Protein AF-A0A5J4RZ27-F1 (afdb_monomer_lite)

Radius of gyration: 31.36 Å; chains: 1; bounding box: 68×94×83 Å

Foldseek 3Di:
DDDDDDDDDPPPPPPPPVDDDDVVVCCVQPNDAPDDQPQDQVVDPDDADALVSLVVLLCVLCVPPPQKDWDFLFAFPVGHTFIKIKGADPADDDAAEEEEEEPLFLLFQPQLSVLSVVSNCCRPPPVNVVVNNRYIYMYGSHLQNQNNVVSGGAHPVRDRLVVCCVVVPTRSSVSVVVVCVVSVHPHYYYDGDDDQFDPLCVLVDPDTDGDSFPEEDDDDPPPPPDVVVVCCCVVPVVVVVVVVCVVSVGGYDYDWDHDSVRDTDDDPQADQDDPPVLVPLVDQEDARAQHAHCDDDCLSVQNHQYDHYEAYQHQDDACLNHLNHAYDAYAHDPPHPLSSQHQAYACPSNLNHAYYAHAHHPNFLYEYDPSNCVNYPYRHRYDYDPCPVDDLKDWDPFPLLQLLCVVVVQWQKDWDWDQDPNDTDIIIIGNLVRLCPGEEEDAQALPPVQLVVCVVVVRPCSNAAGADDPVVLSNLHYQEYHRAQHAYQDDDCLSNQNHQYYHAAAYQHQDDDCLNNLNHAYDAYAHDPPHDLSSFHLAYACPSNLNYAYYAHPNRPNFLHEYEQNSVVNYPYDHRHDYDD

Sequence (581 aa):
MKKLRLIGIILCFPLLIAAQQPGKMTQKFFPDPDVTIQTPSFQKKKGYADYNEIISYIERTIEGKNIATLEYIGETQKGKKIPAVTIKKPIGNDKVKVMFTGRVHGDEPAGTEALLMLIDKLLNDEELSFLTEKIDIAILPIINIDGGEKLKRQSDNGIDLNRDMSKLQAPETVALRLFFNRFDPDVFIDFHEYLPFRADYVKLGSFGVTGFADVMMLYCENPNYPKSLHDIVQNIYLPAIQQILTDNQMTHCKYFSSDKDAGVRTAEDKIKDLDGIQYFTGINRLTLTSNELTSLNTSSLSKLDTLTLNNNWIGNLDLTHNAELAYLSYTASSRTPVENQLSSVDLSQNKKLRYVDLSSHSHAPFTIPAEIYNNLTTAKGVQEGTITPKNNNYVINDKVFGEYLVYLGAKGTIEEEIIEGGTTNYHYVVDTVLSKAQTGELNLGKQANRITLLTNAGVRTAEDKIKDLDGIQYFTGINRLTLTSNELTSLNTSSLSKLDTLTLNNNWIGNLDLTHNAELVYLSYTASTRTPVENQLPSIDLSQNNKLRYVDLSSHSHAPFTIPADIYNSLTTAKGVQKEN

pLDDT: mean 86.93, std 15.24, range [31.55, 98.81]

Secondary structure (DSSP, 8-state):
-------------------PPPHHHHHHHSPPPSS---SGGGGSSSS---HHHHHHHHHHHHTT-TTEEEEEEEE-TT--EEEEEEE--SS-S-PEEEEEEE-SSTT--HHHHHHHHHHHHHHH-GGGHHHHHHEEEEEES-S-HHHHTTT-SS-TTS--GGG-TTT--SHHHHHHHHHHHHH--SEEEEE----SB-GGGTTS-SS--B---SEEE-----TTS-HHHHHHIIIIIHHHHHHHHHHTT--EEE--EE-TTS-EE-SS------TTGGG-TT-SEEE--S---S----TT-TT--EEE--S---SB---TT-TT--EEE----TTS-GGGS--B---TT-TT--EEE-TTSTTPSEEE-HHHHTT-SEEETEEE--------EEEES-HHHHHHHHHTT-TTEEEEEEEETTEEEEEEEEETTGGGG--EEEE----HHHHHHHHHTT-TTSSSPP---TTGGG-TTEEEEE-TT---S----TT-TT--EEE--S---S----TT-TT--EEE-PPPTTS-GGGS-S----TT-TT--EEE-TT-TTPSEEE-HHHHHH-SEEESEEE--

InterPro domains:
  IPR000834 Peptidase M14, carboxypeptidase A [PF00246] (63-164)
  IPR000834 Peptidase M14, carboxypeptidase A [PS52035] (47-351)
  IPR000834 Peptidase M14, carboxypeptidase A [SM00631] (48-269)
  IPR032675 Leucine-rich repeat domain superfamily [G3DSA:3.80.10.10] (226-380)
  IPR032675 Leucine-rich repeat domain superfamily [G3DSA:3.80.10.10] (395-573)

Organism: NCBI:txid433724

Structure (mmCIF, N/CA/C/O backbone):
data_AF-A0A5J4RZ27-F1
#
_entry.id   AF-A0A5J4RZ27-F1
#
loop_
_atom_site.group_PDB
_atom_site.id
_atom_site.type_symbol
_atom_site.label_atom_id
_atom_site.label_alt_id
_atom_site.label_comp_id
_atom_site.label_asym_id
_atom_site.label_entity_id
_atom_site.label_seq_id
_atom_site.pdbx_PDB_ins_code
_atom_site.Cartn_x
_atom_site.Cartn_y
_atom_site.Cartn_z
_atom_site.occupancy
_atom_site.B_iso_or_equiv
_atom_site.auth_seq_id
_atom_site.auth_comp_id
_atom_site.auth_asym_id
_atom_site.auth_atom_id
_atom_site.pdbx_PDB_model_num
ATOM 1 N N . MET A 1 1 ? 27.229 -64.902 36.544 1.00 40.06 1 MET A N 1
ATOM 2 C CA . MET A 1 1 ? 26.212 -63.884 36.894 1.00 40.06 1 MET A CA 1
ATOM 3 C C . MET A 1 1 ? 26.513 -62.601 36.128 1.00 40.06 1 MET A C 1
ATOM 5 O O . MET A 1 1 ? 27.482 -61.922 36.438 1.00 40.06 1 MET A O 1
ATOM 9 N N . LYS A 1 2 ? 25.766 -62.340 35.048 1.00 32.84 2 LYS A N 1
ATOM 10 C CA . LYS A 1 2 ? 25.963 -61.188 34.154 1.00 32.84 2 LYS A CA 1
ATOM 11 C C . LYS A 1 2 ? 25.364 -59.933 34.806 1.00 32.84 2 LYS A C 1
ATOM 13 O O . LYS A 1 2 ? 24.187 -59.935 35.145 1.00 32.84 2 LYS A O 1
ATOM 18 N N . LYS A 1 3 ? 26.172 -58.882 34.986 1.00 32.72 3 LYS A N 1
ATOM 19 C CA . LYS A 1 3 ? 25.713 -57.554 35.421 1.00 32.72 3 LYS A CA 1
ATOM 20 C C . LYS A 1 3 ? 24.952 -56.892 34.266 1.00 32.72 3 LYS A C 1
ATOM 22 O O . LYS A 1 3 ? 25.553 -56.588 33.237 1.00 32.72 3 LYS A O 1
ATOM 27 N N . LEU A 1 4 ? 23.643 -56.704 34.435 1.00 34.50 4 LEU A N 1
ATOM 28 C CA . LEU A 1 4 ? 22.793 -55.920 33.538 1.00 34.50 4 LEU A CA 1
ATOM 29 C C . LEU A 1 4 ? 23.175 -54.437 33.665 1.00 34.50 4 LEU A C 1
ATOM 31 O O . LEU A 1 4 ? 23.139 -53.879 34.761 1.00 34.50 4 LEU A O 1
ATOM 35 N N . ARG A 1 5 ? 23.551 -53.804 32.551 1.00 33.94 5 ARG A N 1
ATOM 36 C CA . ARG A 1 5 ? 23.674 -52.346 32.453 1.00 33.94 5 ARG A CA 1
ATOM 37 C C . ARG A 1 5 ? 22.273 -51.771 32.251 1.00 33.94 5 ARG A C 1
ATOM 39 O O . ARG A 1 5 ? 21.646 -52.038 31.231 1.00 33.94 5 ARG A O 1
ATOM 46 N N . LEU A 1 6 ? 21.797 -51.010 33.232 1.00 32.81 6 LEU A N 1
ATOM 47 C CA . LEU A 1 6 ? 20.578 -50.215 33.141 1.00 32.81 6 LEU A CA 1
ATOM 48 C C . LEU A 1 6 ? 20.889 -48.992 32.261 1.00 32.81 6 LEU A C 1
ATOM 50 O O . LEU A 1 6 ? 21.603 -48.085 32.685 1.00 32.81 6 LEU A O 1
ATOM 54 N N . ILE A 1 7 ? 20.430 -49.006 31.011 1.00 38.00 7 ILE A N 1
ATOM 55 C CA . ILE A 1 7 ? 20.463 -47.833 30.132 1.00 38.00 7 ILE A CA 1
ATOM 56 C C . ILE A 1 7 ? 19.260 -46.975 30.523 1.00 38.00 7 ILE A C 1
ATOM 58 O O . ILE A 1 7 ? 18.116 -47.377 30.323 1.00 38.00 7 ILE A O 1
ATOM 62 N N . GLY A 1 8 ? 19.525 -45.819 31.132 1.00 31.92 8 GLY A N 1
ATOM 63 C CA . GLY A 1 8 ? 18.511 -44.808 31.403 1.00 31.92 8 GLY A CA 1
ATOM 64 C C . GLY A 1 8 ? 17.983 -44.246 30.088 1.00 31.92 8 GLY A C 1
ATOM 65 O O . GLY A 1 8 ? 18.689 -43.522 29.390 1.00 31.92 8 GLY A O 1
ATOM 66 N N . ILE A 1 9 ? 16.747 -44.598 29.746 1.00 35.22 9 ILE A N 1
ATOM 67 C CA . ILE A 1 9 ? 15.991 -43.947 28.680 1.00 35.22 9 ILE A CA 1
ATOM 68 C C . ILE A 1 9 ? 15.545 -42.595 29.238 1.00 35.22 9 ILE A C 1
ATOM 70 O O . ILE A 1 9 ? 14.597 -42.511 30.017 1.00 35.22 9 ILE A O 1
ATOM 74 N N . ILE A 1 10 ? 16.262 -41.535 28.868 1.00 35.72 10 ILE A N 1
ATOM 75 C CA . ILE A 1 10 ? 15.780 -40.162 29.016 1.00 35.72 10 ILE A CA 1
ATOM 76 C C . ILE A 1 10 ? 14.660 -40.000 27.985 1.00 35.72 10 ILE A C 1
ATOM 78 O O . ILE A 1 10 ? 14.906 -39.819 26.795 1.00 35.72 10 ILE A O 1
ATOM 82 N N . LEU A 1 11 ? 13.416 -40.125 28.445 1.00 35.59 11 LEU A N 1
ATOM 83 C CA . LEU A 1 11 ? 12.230 -39.685 27.717 1.00 35.59 11 LEU A CA 1
ATOM 84 C C . LEU A 1 11 ? 12.279 -38.152 27.630 1.00 35.59 11 LEU A C 1
ATOM 86 O O . LEU A 1 11 ? 11.732 -37.447 28.474 1.00 35.59 11 LEU A O 1
ATOM 90 N N . CYS A 1 12 ? 12.963 -37.633 26.610 1.00 31.55 12 CYS A N 1
ATOM 91 C CA . CYS A 1 12 ? 12.767 -36.263 26.155 1.00 31.55 12 CYS A CA 1
ATOM 92 C C . CYS A 1 12 ? 11.358 -36.167 25.562 1.00 31.55 12 CYS A C 1
ATOM 94 O O . CYS A 1 12 ? 11.160 -36.399 24.372 1.00 31.55 12 CYS A O 1
ATOM 96 N N . PHE A 1 13 ? 10.371 -35.835 26.392 1.00 33.38 13 PHE A N 1
ATOM 97 C CA . PHE A 1 13 ? 9.172 -35.178 25.887 1.00 33.38 13 PHE A CA 1
ATOM 98 C C . PHE A 1 13 ? 9.624 -33.844 25.283 1.00 33.38 13 PHE A C 1
ATOM 100 O O . PHE A 1 13 ? 10.194 -33.029 26.015 1.00 33.38 13 PHE A O 1
ATOM 107 N N . PRO A 1 14 ? 9.413 -33.584 23.981 1.00 36.81 14 PRO A N 1
ATOM 108 C CA . PRO A 1 14 ? 9.561 -32.235 23.486 1.00 36.81 14 PRO A CA 1
ATOM 109 C C . PRO A 1 14 ? 8.426 -31.436 24.125 1.00 36.81 14 PRO A C 1
ATOM 111 O O . PRO A 1 14 ? 7.259 -31.576 23.760 1.00 36.81 14 PRO A O 1
ATOM 114 N N . LEU A 1 15 ? 8.768 -30.620 25.122 1.00 34.53 15 LEU A N 1
ATOM 115 C CA . LEU A 1 15 ? 7.986 -29.437 25.433 1.00 34.53 15 LEU A CA 1
ATOM 116 C C . LEU A 1 15 ? 7.906 -28.655 24.122 1.00 34.53 15 LEU A C 1
ATOM 118 O O . LEU A 1 15 ? 8.879 -28.027 23.706 1.00 34.53 15 LEU A O 1
ATOM 122 N N . LEU A 1 16 ? 6.761 -28.749 23.443 1.00 34.22 16 LEU A N 1
ATOM 123 C CA . LEU A 1 16 ? 6.343 -27.757 22.468 1.00 34.22 16 LEU A CA 1
ATOM 124 C C . LEU A 1 16 ? 6.242 -26.441 23.237 1.00 34.22 16 LEU A C 1
ATOM 126 O O . LEU A 1 16 ? 5.203 -26.091 23.791 1.00 34.22 16 LEU A O 1
ATOM 130 N N . ILE A 1 17 ? 7.366 -25.737 23.324 1.00 36.75 17 ILE A N 1
ATOM 131 C CA . ILE A 1 17 ? 7.379 -24.315 23.608 1.00 36.75 17 ILE A CA 1
ATOM 132 C C . ILE A 1 17 ? 6.671 -23.718 22.398 1.00 36.75 17 ILE A C 1
ATOM 134 O O . ILE A 1 17 ? 7.251 -23.618 21.317 1.00 36.75 17 ILE A O 1
ATOM 138 N N . ALA A 1 18 ? 5.377 -23.428 22.552 1.00 40.03 18 ALA A N 1
ATOM 139 C CA . ALA A 1 18 ? 4.672 -22.551 21.637 1.00 40.03 18 ALA A CA 1
ATOM 140 C C . ALA A 1 18 ? 5.563 -21.319 21.478 1.00 40.03 18 ALA A C 1
ATOM 142 O O . ALA A 1 18 ? 5.907 -20.682 22.474 1.00 40.03 18 ALA A O 1
ATOM 143 N N . ALA A 1 19 ? 6.038 -21.084 20.258 1.00 39.97 19 ALA A N 1
ATOM 144 C CA . ALA A 1 19 ? 6.973 -20.021 19.952 1.00 39.97 19 ALA A CA 1
ATOM 145 C C . ALA A 1 19 ? 6.312 -18.677 20.278 1.00 39.97 19 ALA A C 1
ATOM 147 O O . ALA A 1 19 ? 5.618 -18.092 19.452 1.00 39.97 19 ALA A O 1
ATOM 148 N N . GLN A 1 20 ? 6.492 -18.204 21.509 1.00 47.19 20 GLN A N 1
ATOM 149 C CA . GLN A 1 20 ? 6.253 -16.815 21.845 1.00 47.19 20 GLN A CA 1
ATOM 150 C C . GLN A 1 20 ? 7.255 -16.006 21.026 1.00 47.19 20 GLN A C 1
ATOM 152 O O . GLN A 1 20 ? 8.455 -16.301 21.033 1.00 47.19 20 GLN A O 1
ATOM 157 N N . GLN A 1 21 ? 6.756 -15.022 20.277 1.00 53.47 21 GLN A N 1
ATOM 158 C CA . GLN A 1 21 ? 7.618 -14.059 19.605 1.00 53.47 21 GLN A CA 1
ATOM 159 C C . GLN A 1 21 ? 8.607 -13.478 20.631 1.00 53.47 21 GLN A C 1
ATOM 161 O O . GLN A 1 21 ? 8.216 -13.217 21.773 1.00 53.47 21 GLN A O 1
ATOM 166 N N . PRO A 1 22 ? 9.892 -13.294 20.276 1.00 58.44 22 PRO A N 1
ATOM 167 C CA . PRO A 1 22 ? 10.851 -12.687 21.189 1.00 58.44 22 PRO A CA 1
ATOM 168 C C . PRO A 1 22 ? 10.330 -11.324 21.654 1.00 58.44 22 PRO A C 1
ATOM 170 O O . PRO A 1 22 ? 9.954 -10.515 20.813 1.00 58.44 22 PRO A O 1
ATOM 173 N N . GLY A 1 23 ? 10.357 -11.028 22.958 1.00 55.03 23 GLY A N 1
ATOM 174 C CA . GLY A 1 23 ? 9.780 -9.783 23.496 1.00 55.03 23 GLY A CA 1
ATOM 175 C C . GLY A 1 23 ? 10.315 -8.499 22.844 1.00 55.03 23 GLY A C 1
ATOM 176 O O . GLY A 1 23 ? 9.584 -7.526 22.717 1.00 55.03 23 GLY A O 1
ATOM 177 N N . LYS A 1 24 ? 11.553 -8.518 22.328 1.00 62.34 24 LYS A N 1
ATOM 178 C CA . LYS A 1 24 ? 12.124 -7.416 21.530 1.00 62.34 24 LYS A CA 1
ATOM 179 C C . LYS A 1 24 ? 11.418 -7.198 20.184 1.00 62.34 24 LYS A C 1
ATOM 181 O O . LYS A 1 24 ? 11.345 -6.067 19.725 1.00 62.34 24 LYS A O 1
ATOM 186 N N . MET A 1 25 ? 10.938 -8.263 19.538 1.00 58.28 25 MET A N 1
ATOM 187 C CA . MET A 1 25 ? 10.157 -8.173 18.298 1.00 58.28 25 MET A CA 1
ATOM 188 C C . MET A 1 25 ? 8.768 -7.617 18.587 1.00 58.28 25 MET A C 1
ATOM 190 O O . MET A 1 25 ? 8.330 -6.719 17.880 1.00 58.28 25 MET A O 1
ATOM 194 N N . THR A 1 26 ? 8.116 -8.093 19.651 1.00 64.12 26 THR A N 1
ATOM 195 C CA . THR A 1 26 ? 6.827 -7.546 20.087 1.00 64.12 26 THR A CA 1
ATOM 196 C C . THR A 1 26 ? 6.958 -6.064 20.412 1.00 64.12 26 THR A C 1
ATOM 198 O O . THR A 1 26 ? 6.249 -5.268 19.829 1.00 64.12 26 THR A O 1
ATOM 201 N N . GLN A 1 27 ? 7.949 -5.659 21.208 1.00 65.62 27 GLN A N 1
ATOM 202 C CA . GLN A 1 27 ? 8.149 -4.248 21.548 1.00 65.62 27 GLN A CA 1
ATOM 203 C C . GLN A 1 27 ? 8.466 -3.356 20.334 1.00 65.62 27 GLN A C 1
ATOM 205 O O . GLN A 1 27 ? 8.142 -2.175 20.344 1.00 65.62 27 GLN A O 1
ATOM 210 N N . LYS A 1 28 ? 9.115 -3.901 19.295 1.00 68.19 28 LYS A N 1
ATOM 211 C CA . LYS A 1 28 ? 9.467 -3.147 18.084 1.00 68.19 28 LYS A CA 1
ATOM 212 C C . LYS A 1 28 ? 8.294 -2.990 17.113 1.00 68.19 28 LYS A C 1
ATOM 214 O O . LYS A 1 28 ? 8.183 -1.942 16.492 1.00 68.19 28 LYS A O 1
ATOM 219 N N . PHE A 1 29 ? 7.499 -4.040 16.922 1.00 67.19 29 PHE A N 1
ATOM 220 C CA . PHE A 1 29 ? 6.465 -4.091 15.877 1.00 67.19 29 PHE A CA 1
ATOM 221 C C . PHE A 1 29 ? 5.035 -3.999 16.417 1.00 67.19 29 PHE A C 1
ATOM 223 O O . PHE A 1 29 ? 4.120 -3.766 15.644 1.00 67.19 29 PHE A O 1
ATOM 230 N N . PHE A 1 30 ? 4.855 -4.172 17.725 1.00 69.19 30 PHE A N 1
ATOM 231 C CA . PHE A 1 30 ? 3.594 -4.043 18.453 1.00 69.19 30 PHE A CA 1
ATOM 232 C C . PHE A 1 30 ? 3.860 -3.309 19.781 1.00 69.19 30 PHE A C 1
ATOM 234 O O . PHE A 1 30 ? 3.713 -3.909 20.852 1.00 69.19 30 PHE A O 1
ATOM 241 N N . PRO A 1 31 ? 4.372 -2.063 19.738 1.00 72.62 31 PRO A N 1
ATOM 242 C CA . PRO A 1 31 ? 4.563 -1.284 20.953 1.00 72.62 31 PRO A CA 1
ATOM 243 C C . PRO A 1 31 ? 3.217 -1.092 21.658 1.00 72.62 31 PRO A C 1
ATOM 245 O O . PRO A 1 31 ? 2.182 -0.952 21.004 1.00 72.62 31 PRO A O 1
ATOM 248 N N . ASP A 1 32 ? 3.233 -1.077 22.991 1.00 74.38 32 ASP A N 1
ATOM 249 C CA . ASP A 1 32 ? 2.036 -0.714 23.744 1.00 74.38 32 ASP A CA 1
ATOM 250 C C . ASP A 1 32 ? 1.626 0.714 23.344 1.00 74.38 32 ASP A C 1
ATOM 252 O O . ASP A 1 32 ? 2.491 1.596 23.276 1.00 74.38 32 ASP A O 1
ATOM 256 N N . PRO A 1 33 ? 0.338 0.958 23.051 1.00 74.19 33 PRO A N 1
ATOM 257 C CA . PRO A 1 33 ? -0.112 2.286 22.672 1.00 74.19 33 PRO A CA 1
ATOM 258 C C . PRO A 1 33 ? 0.107 3.257 23.837 1.00 74.19 33 PRO A C 1
ATOM 260 O O . PRO A 1 33 ? -0.124 2.903 24.996 1.00 74.19 33 PRO A O 1
ATOM 263 N N . ASP A 1 34 ? 0.520 4.491 23.531 1.00 78.69 34 ASP A N 1
ATOM 264 C CA . ASP A 1 34 ? 0.706 5.562 24.522 1.00 78.69 34 ASP A CA 1
ATOM 265 C C . ASP A 1 34 ? -0.650 6.142 24.956 1.00 78.69 34 ASP A C 1
ATOM 267 O O . ASP A 1 34 ? -1.012 7.288 24.695 1.00 78.69 34 ASP A O 1
ATOM 271 N N . VAL A 1 35 ? -1.471 5.281 25.553 1.00 77.88 35 VAL A N 1
ATOM 272 C CA . VAL A 1 35 ? -2.812 5.601 26.016 1.00 77.88 35 VAL A CA 1
ATOM 273 C C . VAL A 1 35 ? -3.090 4.870 27.320 1.00 77.88 35 VAL A C 1
ATOM 275 O O . VAL A 1 35 ? -2.857 3.672 27.475 1.00 77.88 35 VAL A O 1
ATOM 278 N N . THR A 1 36 ? -3.613 5.604 28.296 1.00 83.12 36 THR A N 1
ATOM 279 C CA . THR A 1 36 ? -4.017 5.012 29.571 1.00 83.12 36 THR A CA 1
ATOM 280 C C . THR A 1 36 ? -5.396 4.372 29.421 1.00 83.12 36 THR A C 1
ATOM 282 O O . THR A 1 36 ? -6.389 5.075 29.243 1.00 83.12 36 THR A O 1
ATOM 285 N N . ILE A 1 37 ? -5.467 3.042 29.527 1.00 86.56 37 ILE A N 1
ATOM 286 C CA . ILE A 1 37 ? -6.715 2.275 29.399 1.00 86.56 37 ILE A CA 1
ATOM 287 C C . ILE A 1 37 ? -7.183 1.814 30.785 1.00 86.56 37 ILE A C 1
ATOM 289 O O . ILE A 1 37 ? -6.548 0.984 31.435 1.00 86.56 37 ILE A O 1
ATOM 293 N N . GLN A 1 38 ? -8.308 2.362 31.251 1.00 90.75 38 GLN A N 1
ATOM 294 C CA . GLN A 1 38 ? -8.864 2.108 32.593 1.00 90.75 38 GLN A CA 1
ATOM 295 C C . GLN A 1 38 ? -10.037 1.113 32.598 1.00 90.75 38 GLN A C 1
ATOM 297 O O . GLN A 1 38 ? -10.781 1.011 33.574 1.00 90.75 38 GLN A O 1
ATOM 302 N N . THR A 1 39 ? -10.234 0.379 31.506 1.00 95.75 39 THR A N 1
ATOM 303 C CA . THR A 1 39 ? -11.344 -0.567 31.347 1.00 95.75 39 THR A CA 1
ATOM 304 C C . THR A 1 39 ? -11.052 -1.909 32.038 1.00 95.75 39 THR A C 1
ATOM 306 O O . THR A 1 39 ? -9.892 -2.207 32.350 1.00 95.75 39 THR A O 1
ATOM 309 N N . PRO A 1 40 ? -12.076 -2.731 32.350 1.00 96.56 40 PRO A N 1
ATOM 310 C CA . PRO A 1 40 ? -11.919 -3.827 33.304 1.00 96.56 40 PRO A CA 1
ATOM 311 C C . PRO A 1 40 ? -10.872 -4.877 32.918 1.00 96.56 40 PRO A C 1
ATOM 313 O O . PRO A 1 40 ? -10.179 -5.365 33.810 1.00 96.56 40 PRO A O 1
ATOM 316 N N . SER A 1 41 ? -10.694 -5.206 31.631 1.00 94.62 41 SER A N 1
ATOM 317 C CA . SER A 1 41 ? -9.659 -6.174 31.227 1.00 94.62 41 SER A CA 1
ATOM 318 C C . SER A 1 41 ? -8.247 -5.674 31.542 1.00 94.62 41 SER A C 1
ATOM 320 O O . SER A 1 41 ? -7.402 -6.453 31.980 1.00 94.62 41 SER A O 1
ATOM 322 N N . PHE A 1 42 ? -7.999 -4.372 31.390 1.00 93.00 42 PHE A N 1
ATOM 323 C CA . PHE A 1 42 ? -6.686 -3.755 31.606 1.00 93.00 42 PHE A CA 1
ATOM 324 C C . PHE A 1 42 ? -6.349 -3.553 33.089 1.00 93.00 42 PHE A C 1
ATOM 326 O O . PHE A 1 42 ? -5.191 -3.353 33.443 1.00 93.00 42 PHE A O 1
ATOM 333 N N . GLN A 1 43 ? -7.339 -3.677 33.977 1.00 93.31 43 GLN A N 1
ATOM 334 C CA . GLN A 1 43 ? -7.132 -3.665 35.430 1.00 93.31 43 GLN A CA 1
ATOM 335 C C . GLN A 1 43 ? -6.835 -5.061 36.002 1.00 93.31 43 GLN A C 1
ATOM 337 O O . GLN A 1 43 ? -6.572 -5.216 37.199 1.00 93.31 43 GLN A O 1
ATOM 342 N N . LYS A 1 44 ? -6.864 -6.101 35.161 1.00 91.12 44 LYS A N 1
ATOM 343 C CA . LYS A 1 44 ? -6.606 -7.486 35.560 1.00 91.12 44 LYS A CA 1
ATOM 344 C C . LYS A 1 44 ? -5.194 -7.925 35.209 1.00 91.12 44 LYS A C 1
ATOM 346 O O . LYS A 1 44 ? -4.612 -7.534 34.209 1.00 91.12 44 LYS A O 1
ATOM 351 N N . LYS A 1 45 ? -4.679 -8.881 35.990 1.00 86.62 45 LYS A N 1
ATOM 352 C CA . LYS A 1 45 ? -3.435 -9.595 35.650 1.00 86.62 45 LYS A CA 1
ATOM 353 C C . LYS A 1 45 ? -3.611 -10.617 34.522 1.00 86.62 45 LYS A C 1
ATOM 355 O O . LYS A 1 45 ? -2.632 -10.976 33.878 1.00 86.62 45 LYS A O 1
ATOM 360 N N . LYS A 1 46 ? -4.816 -11.176 34.356 1.00 88.62 46 LYS A N 1
ATOM 361 C CA . LYS A 1 46 ? -5.114 -12.212 33.359 1.00 88.62 46 LYS A CA 1
ATOM 362 C C . LYS A 1 46 ? -6.611 -12.276 33.063 1.00 88.62 46 LYS A C 1
ATOM 364 O O . LYS A 1 46 ? -7.421 -12.191 33.984 1.00 88.62 46 LYS A O 1
ATOM 369 N N . GLY A 1 47 ? -6.934 -12.573 31.807 1.00 89.75 47 GLY A N 1
ATOM 370 C CA . GLY A 1 47 ? -8.302 -12.756 31.332 1.00 89.75 47 GLY A CA 1
ATOM 371 C C . GLY A 1 47 ? -8.945 -11.441 30.914 1.00 89.75 47 GLY A C 1
ATOM 372 O O . GLY A 1 47 ? -8.337 -10.382 31.028 1.00 89.75 47 GLY A O 1
ATOM 373 N N . TYR A 1 48 ? -10.175 -11.543 30.428 1.00 94.06 48 TYR A N 1
ATOM 374 C CA . TYR A 1 48 ? -10.950 -10.413 29.928 1.00 94.06 48 TYR A CA 1
ATOM 375 C C . TYR A 1 48 ? -12.089 -10.068 30.892 1.00 94.06 48 TYR A C 1
ATOM 377 O O . TYR A 1 48 ? -12.357 -10.815 31.843 1.00 94.06 48 TYR A O 1
ATOM 385 N N . ALA A 1 49 ? -12.738 -8.931 30.667 1.00 94.88 49 ALA A N 1
ATOM 386 C CA . ALA A 1 49 ? -13.900 -8.496 31.421 1.00 94.88 49 ALA A CA 1
ATOM 387 C C . ALA A 1 49 ? -15.035 -9.520 31.301 1.00 94.88 49 ALA A C 1
ATOM 389 O O . ALA A 1 49 ? -15.382 -9.971 30.200 1.00 94.88 49 ALA A O 1
ATOM 390 N N . ASP A 1 50 ? -15.588 -9.898 32.449 1.00 95.12 50 ASP A N 1
ATOM 391 C CA . ASP A 1 50 ? -16.810 -10.682 32.521 1.00 95.12 50 ASP A CA 1
ATOM 392 C C . ASP A 1 50 ? -18.047 -9.778 32.467 1.00 95.12 50 ASP A C 1
ATOM 394 O O . ASP A 1 50 ? -17.967 -8.550 32.529 1.00 95.12 50 ASP A O 1
ATOM 398 N N . TYR A 1 51 ? -19.217 -10.401 32.332 1.00 97.12 51 TYR A N 1
ATOM 399 C CA . TYR A 1 51 ? -20.483 -9.684 32.227 1.00 97.12 51 TYR A CA 1
ATOM 400 C C . TYR A 1 51 ? -20.722 -8.708 33.391 1.00 97.12 51 TYR A C 1
ATOM 402 O O . TYR A 1 51 ? -21.134 -7.574 33.160 1.00 97.12 51 TYR A O 1
ATOM 410 N N . ASN A 1 52 ? -20.451 -9.113 34.633 1.00 97.69 52 ASN A N 1
ATOM 411 C CA . ASN A 1 52 ? -20.741 -8.272 35.792 1.00 97.69 52 ASN A CA 1
ATOM 412 C C . ASN A 1 52 ? -19.801 -7.069 35.855 1.00 97.69 52 ASN A C 1
ATOM 414 O O . ASN A 1 52 ? -20.223 -5.982 36.243 1.00 97.69 52 ASN A O 1
ATOM 418 N N . GLU A 1 53 ? -18.542 -7.244 35.466 1.00 97.88 53 GLU A N 1
ATOM 419 C CA . GLU A 1 53 ? -17.563 -6.159 35.430 1.00 97.88 53 GLU A CA 1
ATOM 420 C C . GLU A 1 53 ? -17.863 -5.151 34.325 1.00 97.88 53 GLU A C 1
ATOM 422 O O . GLU A 1 53 ? -17.725 -3.951 34.556 1.00 97.88 53 GLU A O 1
ATOM 427 N N . ILE A 1 54 ? -18.314 -5.623 33.156 1.00 98.31 54 ILE A N 1
ATOM 428 C CA . ILE A 1 54 ? -18.781 -4.767 32.057 1.00 98.31 54 ILE A CA 1
ATOM 429 C C . ILE A 1 54 ? -19.949 -3.902 32.543 1.00 98.31 54 ILE A C 1
ATOM 431 O O . ILE A 1 54 ? -19.891 -2.680 32.429 1.00 98.31 54 ILE A O 1
ATOM 435 N N . ILE A 1 55 ? -20.979 -4.515 33.139 1.00 98.56 55 ILE A N 1
ATOM 436 C CA . ILE A 1 55 ? -22.137 -3.781 33.672 1.00 98.56 55 ILE A CA 1
ATOM 437 C C . ILE A 1 55 ? -21.717 -2.814 34.787 1.00 98.56 55 ILE A C 1
ATOM 439 O O . ILE A 1 55 ? -22.049 -1.636 34.717 1.00 98.56 55 ILE A O 1
ATOM 443 N N . SER A 1 56 ? -20.917 -3.264 35.759 1.00 98.31 56 SER A N 1
ATOM 444 C CA . SER A 1 56 ? -20.440 -2.411 36.861 1.00 98.31 56 SER A CA 1
ATOM 445 C C . SER A 1 56 ? -19.581 -1.241 36.371 1.00 98.31 56 SER A C 1
ATOM 447 O O . SER A 1 56 ? -19.552 -0.180 36.994 1.00 98.31 56 SER A O 1
ATOM 449 N N . TYR A 1 57 ? -18.828 -1.417 35.283 1.00 98.38 57 TYR A N 1
ATOM 450 C CA . TYR A 1 57 ? -18.094 -0.321 34.660 1.00 98.38 57 TYR A CA 1
ATOM 451 C C . TYR A 1 57 ? -19.067 0.685 34.046 1.00 98.38 57 TYR A C 1
ATOM 453 O O . TYR A 1 57 ? -19.014 1.853 34.410 1.00 98.38 57 TYR A O 1
ATOM 461 N N . ILE A 1 58 ? -20.003 0.222 33.210 1.00 98.62 58 ILE A N 1
ATOM 462 C CA . ILE A 1 58 ? -21.014 1.076 32.573 1.00 98.62 58 ILE A CA 1
ATOM 463 C C . ILE A 1 58 ? -21.798 1.875 33.617 1.00 98.62 58 ILE A C 1
ATOM 465 O O . ILE A 1 58 ? -21.882 3.093 33.500 1.00 98.62 58 ILE A O 1
ATOM 469 N N . GLU A 1 59 ? -22.346 1.211 34.637 1.00 98.38 59 GLU A N 1
ATOM 470 C CA . GLU A 1 59 ? -23.169 1.846 35.673 1.00 98.38 59 GLU A CA 1
ATOM 471 C C . GLU A 1 59 ? -22.412 2.960 36.403 1.00 98.38 59 GLU A C 1
ATOM 473 O O . GLU A 1 59 ? -22.956 4.049 36.572 1.00 98.38 59 GLU A O 1
ATOM 478 N N . ARG A 1 60 ? -21.141 2.728 36.762 1.00 97.94 60 ARG A N 1
ATOM 479 C CA . ARG A 1 60 ? -20.290 3.757 37.382 1.00 97.94 60 ARG A CA 1
ATOM 480 C C . ARG A 1 60 ? -19.976 4.903 36.427 1.00 97.94 60 ARG A C 1
ATOM 482 O O . ARG A 1 60 ? -19.990 6.056 36.840 1.00 97.94 60 ARG A O 1
ATOM 489 N N . THR A 1 61 ? -19.691 4.610 35.160 1.00 97.69 61 THR A N 1
ATOM 490 C CA . THR A 1 61 ? -19.331 5.634 34.169 1.00 97.69 61 THR A CA 1
ATOM 491 C C . THR A 1 61 ? -20.507 6.558 33.838 1.00 97.69 61 THR A C 1
ATOM 493 O O . THR A 1 61 ? -20.305 7.753 33.622 1.00 97.69 61 THR A O 1
ATOM 496 N N . ILE A 1 62 ? -21.739 6.036 33.819 1.00 97.50 62 ILE A N 1
ATOM 497 C CA . ILE A 1 62 ? -22.945 6.834 33.539 1.00 97.50 62 ILE A CA 1
ATOM 498 C C . ILE A 1 62 ? -23.563 7.472 34.792 1.00 97.50 62 ILE A C 1
ATOM 500 O O . ILE A 1 62 ? -24.517 8.244 34.675 1.00 97.50 62 ILE A O 1
ATOM 504 N N . GLU A 1 63 ? -23.063 7.161 35.989 1.00 97.00 63 GLU A N 1
ATOM 505 C CA . GLU A 1 63 ? -23.614 7.671 37.244 1.00 97.00 63 GLU A CA 1
ATOM 506 C C . GLU A 1 63 ? -23.611 9.211 37.262 1.00 97.00 63 GLU A C 1
ATOM 508 O O . GLU A 1 63 ? -22.602 9.870 37.011 1.00 97.00 63 GLU A O 1
ATOM 513 N N . GLY A 1 64 ? -24.780 9.809 37.512 1.00 95.00 64 GLY A N 1
ATOM 514 C CA . GLY A 1 64 ? -24.955 11.266 37.504 1.00 95.00 64 GLY A CA 1
ATOM 515 C C . GLY A 1 64 ? -24.925 11.926 36.115 1.00 95.00 64 GLY A C 1
ATOM 516 O O . GLY A 1 64 ? -25.000 13.153 36.025 1.00 95.00 64 GLY A O 1
ATOM 517 N N . LYS A 1 65 ? -24.840 11.156 35.021 1.00 95.25 65 LYS A N 1
ATOM 518 C CA . LYS A 1 65 ? -24.814 11.674 33.645 1.00 95.25 65 LYS A CA 1
ATOM 519 C C . LYS A 1 65 ? -26.214 11.662 33.027 1.00 95.25 65 LYS A C 1
ATOM 521 O O . LYS A 1 65 ? -26.636 10.685 32.422 1.00 95.25 65 LYS A O 1
ATOM 526 N N . ASN A 1 66 ? -26.912 12.797 33.083 1.00 93.31 66 ASN A N 1
ATOM 527 C CA . ASN A 1 66 ? -28.294 12.933 32.581 1.00 93.31 66 ASN A CA 1
ATOM 528 C C . ASN A 1 66 ? -28.472 12.701 31.066 1.00 93.31 66 ASN A C 1
ATOM 530 O O . ASN A 1 66 ? -29.601 12.609 30.593 1.00 93.31 66 ASN A O 1
ATOM 534 N N . ILE A 1 67 ? -27.379 12.663 30.302 1.00 94.00 67 ILE A N 1
ATOM 535 C CA . ILE A 1 67 ? -27.394 12.447 28.849 1.00 94.00 67 ILE A CA 1
ATOM 536 C C . ILE A 1 67 ? -27.203 10.977 28.466 1.00 94.00 67 ILE A C 1
ATOM 538 O O . ILE A 1 67 ? -27.288 10.661 27.285 1.00 94.00 67 ILE A O 1
ATOM 542 N N . ALA A 1 68 ? -26.905 10.096 29.426 1.00 97.56 68 ALA A N 1
ATOM 543 C CA . ALA A 1 68 ? -26.627 8.685 29.193 1.00 97.56 68 ALA A CA 1
ATOM 544 C C . ALA A 1 68 ? -27.726 7.812 29.808 1.00 97.56 68 ALA A C 1
ATOM 546 O O . ALA A 1 68 ? -28.208 8.069 30.908 1.00 97.56 68 ALA A O 1
ATOM 547 N N . THR A 1 69 ? -28.138 6.762 29.105 1.00 97.81 69 THR A N 1
ATOM 548 C CA . THR A 1 69 ? -29.136 5.804 29.591 1.00 97.81 69 THR A CA 1
ATOM 549 C C . THR A 1 69 ? -28.693 4.389 29.260 1.00 97.81 69 THR A C 1
ATOM 551 O O . THR A 1 69 ? -28.425 4.087 28.100 1.00 97.81 69 THR A O 1
ATOM 554 N N . LEU A 1 70 ? -28.635 3.528 30.276 1.00 98.50 70 LEU A N 1
ATOM 555 C CA . LEU A 1 70 ? -28.456 2.088 30.111 1.00 98.50 70 LEU A CA 1
ATOM 556 C C . LEU A 1 70 ? -29.827 1.422 29.946 1.00 98.50 70 LEU A C 1
ATOM 558 O O . LEU A 1 70 ? -30.683 1.524 30.823 1.00 98.50 70 LEU A O 1
ATOM 562 N N . GLU A 1 71 ? -30.017 0.711 28.840 1.00 97.94 71 GLU A N 1
ATOM 563 C CA . GLU A 1 71 ? -31.156 -0.175 28.614 1.00 97.94 71 GLU A CA 1
ATOM 564 C C . GLU A 1 71 ? -30.690 -1.602 28.307 1.00 97.94 71 GLU A C 1
ATOM 566 O O . GLU A 1 71 ? -29.535 -1.844 27.955 1.00 97.94 71 GLU A O 1
ATOM 571 N N . TYR A 1 72 ? -31.607 -2.559 28.435 1.00 98.62 72 TYR A N 1
ATOM 572 C CA . TYR A 1 72 ? -31.361 -3.951 28.079 1.00 98.62 72 TYR A CA 1
ATOM 573 C C . TYR A 1 72 ? -32.225 -4.328 26.881 1.00 98.62 72 TYR A C 1
ATOM 575 O O . TYR A 1 72 ? -33.453 -4.303 26.965 1.00 98.62 72 TYR A O 1
ATOM 583 N N . ILE A 1 73 ? -31.591 -4.667 25.759 1.00 98.31 73 ILE A N 1
ATOM 584 C CA . ILE A 1 73 ? -32.284 -4.820 24.469 1.00 98.31 73 ILE A CA 1
ATOM 585 C C . ILE A 1 73 ? -32.971 -6.180 24.298 1.00 98.31 73 ILE A C 1
ATOM 587 O O . ILE A 1 73 ? -33.777 -6.365 23.388 1.00 98.31 73 ILE A O 1
ATOM 591 N N . GLY A 1 74 ? -32.637 -7.128 25.169 1.00 98.06 74 GLY A N 1
ATOM 592 C CA . GLY A 1 74 ? -33.095 -8.508 25.154 1.00 98.06 74 GLY A CA 1
ATOM 593 C C . GLY A 1 74 ? -32.241 -9.363 26.083 1.00 98.06 74 GLY A C 1
ATOM 594 O O . GLY A 1 74 ? -31.466 -8.838 26.889 1.00 98.06 74 GLY A O 1
ATOM 595 N N . GLU A 1 75 ? -32.373 -10.678 25.954 1.00 98.38 75 GLU A N 1
ATOM 596 C CA . GLU A 1 75 ? -31.626 -11.658 26.739 1.00 98.38 75 GLU A CA 1
ATOM 597 C C . GLU A 1 75 ? -30.952 -12.685 25.825 1.00 98.38 75 GLU A C 1
ATOM 599 O O . GLU A 1 75 ? -31.486 -13.038 24.771 1.00 98.38 75 GLU A O 1
ATOM 604 N N . THR A 1 76 ? -29.777 -13.164 26.231 1.00 98.00 76 THR A N 1
ATOM 605 C CA . THR A 1 76 ? -29.113 -14.307 25.599 1.00 98.00 76 THR A CA 1
ATOM 606 C C . THR A 1 76 ? -29.844 -15.611 25.896 1.00 98.00 76 THR A C 1
ATOM 608 O O . THR A 1 76 ? -30.746 -15.677 26.734 1.00 98.00 76 THR A O 1
ATOM 611 N N . GLN A 1 77 ? -29.419 -16.696 25.254 1.00 97.06 77 GLN A N 1
ATOM 612 C CA . GLN A 1 77 ? -29.977 -18.037 25.467 1.00 97.06 77 GLN A CA 1
ATOM 613 C C . GLN A 1 77 ? -29.867 -18.522 26.921 1.00 97.06 77 GLN A C 1
ATOM 615 O O . GLN A 1 77 ? -30.679 -19.336 27.364 1.00 97.06 77 GLN A O 1
ATOM 620 N N . LYS A 1 78 ? -28.904 -17.998 27.687 1.00 97.19 78 LYS A N 1
ATOM 621 C CA . LYS A 1 78 ? -28.754 -18.250 29.128 1.00 97.19 78 LYS A CA 1
ATOM 622 C C . LYS A 1 78 ? -29.351 -17.173 30.036 1.00 97.19 78 LYS A C 1
ATOM 624 O O . LYS A 1 78 ? -29.068 -17.172 31.235 1.00 97.19 78 LYS A O 1
ATOM 629 N N . GLY A 1 79 ? -30.164 -16.267 29.499 1.00 97.44 79 GLY A N 1
ATOM 630 C CA . GLY A 1 79 ? -30.857 -15.243 30.281 1.00 97.44 79 GLY A CA 1
ATOM 631 C C . GLY A 1 79 ? -29.967 -14.077 30.719 1.00 97.44 79 GLY A C 1
ATOM 632 O O . GLY A 1 79 ? -30.281 -13.397 31.697 1.00 97.44 79 GLY A O 1
ATOM 633 N N . LYS A 1 80 ? -28.830 -13.837 30.050 1.00 98.12 80 LYS A N 1
ATOM 634 C CA . LYS A 1 80 ? -28.004 -12.648 30.313 1.00 98.12 80 LYS A CA 1
ATOM 635 C C . LYS A 1 80 ? -28.581 -11.466 29.550 1.00 98.12 80 LYS A C 1
ATOM 637 O O . LYS A 1 80 ? -28.806 -11.562 28.348 1.00 98.12 80 LYS A O 1
ATOM 642 N N . LYS A 1 81 ? -28.812 -10.348 30.232 1.00 98.62 81 LYS A N 1
ATOM 643 C CA . LYS A 1 81 ? -29.397 -9.159 29.608 1.00 98.62 81 LYS A CA 1
ATOM 644 C C . LYS A 1 81 ? -28.359 -8.445 28.748 1.00 98.62 81 LYS A C 1
ATOM 646 O O . LYS A 1 81 ? -27.258 -8.187 29.214 1.00 98.62 81 LYS A O 1
ATOM 651 N N . ILE A 1 82 ? -28.705 -8.108 27.512 1.00 98.75 82 ILE A N 1
ATOM 652 C CA . ILE A 1 82 ? -27.773 -7.487 26.560 1.00 98.75 82 ILE A CA 1
ATOM 653 C C . ILE A 1 82 ? -27.786 -5.962 26.761 1.00 98.75 82 ILE A C 1
ATOM 655 O O . ILE A 1 82 ? -28.833 -5.357 26.510 1.00 98.75 82 ILE A O 1
ATOM 659 N N . PRO A 1 83 ? -26.688 -5.333 27.232 1.00 98.69 83 PRO A N 1
ATOM 660 C CA . PRO A 1 83 ? -26.671 -3.910 27.561 1.00 98.69 83 PRO A CA 1
ATOM 661 C C . PRO A 1 83 ? -26.513 -3.025 26.320 1.00 98.69 83 PRO A C 1
ATOM 663 O O . PRO A 1 83 ? -25.703 -3.306 25.435 1.00 98.69 83 PRO A O 1
ATOM 666 N N . ALA A 1 84 ? -27.231 -1.906 26.306 1.00 98.75 84 ALA A N 1
ATOM 667 C CA . ALA A 1 84 ? -27.044 -0.806 25.372 1.00 98.75 84 ALA A CA 1
ATOM 668 C C . ALA A 1 84 ? -26.987 0.518 26.140 1.00 98.75 84 ALA A C 1
ATOM 670 O O . ALA A 1 84 ? -27.863 0.807 26.954 1.00 98.75 84 ALA A O 1
ATOM 671 N N . VAL A 1 85 ? -25.962 1.325 25.875 1.00 98.75 85 VAL A N 1
ATOM 672 C CA . VAL A 1 85 ? -25.830 2.682 26.406 1.00 98.75 85 VAL A CA 1
ATOM 673 C C . VAL A 1 85 ? -26.183 3.665 25.306 1.00 98.75 85 VAL A C 1
ATOM 675 O O . VAL A 1 85 ? -25.501 3.740 24.287 1.00 98.75 85 VAL A O 1
ATOM 678 N N . THR A 1 86 ? -27.240 4.433 25.527 1.00 98.19 86 THR A N 1
ATOM 679 C CA . THR A 1 86 ? -27.666 5.507 24.634 1.00 98.19 86 THR A CA 1
ATOM 680 C C . THR A 1 86 ? -27.204 6.846 25.210 1.00 98.19 86 THR A C 1
ATOM 682 O O . THR A 1 86 ? -27.542 7.166 26.348 1.00 98.19 86 THR A O 1
ATOM 685 N N . ILE A 1 87 ? -26.441 7.629 24.441 1.00 97.19 87 ILE A N 1
ATOM 686 C CA . ILE A 1 87 ? -25.940 8.962 24.808 1.00 97.19 87 ILE A CA 1
ATOM 687 C C . ILE A 1 87 ? -26.599 10.001 23.900 1.00 97.19 87 ILE A C 1
ATOM 689 O O . ILE A 1 87 ? -26.355 10.021 22.691 1.00 97.19 87 ILE A O 1
ATOM 693 N N . LYS A 1 88 ? -27.448 10.857 24.479 1.00 94.19 88 LYS A N 1
ATOM 694 C CA . LYS A 1 88 ? -28.249 11.858 23.762 1.00 94.19 88 LYS A CA 1
ATOM 695 C C . LYS A 1 88 ? -28.406 13.140 24.575 1.00 94.19 88 LYS A C 1
ATOM 697 O O . LYS A 1 88 ? -28.950 13.132 25.678 1.00 94.19 88 LYS A O 1
ATOM 702 N N . LYS A 1 89 ? -27.988 14.275 24.006 1.00 90.44 89 LYS A N 1
ATOM 703 C CA . LYS A 1 89 ? -28.320 15.611 24.537 1.00 90.44 89 LYS A CA 1
ATOM 704 C C . LYS A 1 89 ? -29.685 16.064 23.991 1.00 90.44 89 LYS A C 1
ATOM 706 O O . LYS A 1 89 ? -29.854 16.011 22.771 1.00 90.44 89 LYS A O 1
ATOM 711 N N . PRO A 1 90 ? -30.604 16.596 24.825 1.00 83.25 90 PRO A N 1
ATOM 712 C CA . PRO A 1 90 ? -31.931 17.071 24.409 1.00 83.25 90 PRO A CA 1
ATOM 713 C C . PRO A 1 90 ? -31.858 18.452 23.724 1.00 83.25 90 PRO A C 1
ATOM 715 O O . PRO A 1 90 ? -32.516 19.407 24.128 1.00 83.25 90 PRO A O 1
ATOM 718 N N . ILE A 1 91 ? -30.985 18.586 22.726 1.00 79.38 91 ILE A N 1
ATOM 719 C CA . ILE A 1 91 ? -30.690 19.833 22.015 1.00 79.38 91 ILE A CA 1
ATOM 720 C C . ILE A 1 91 ? -30.681 19.515 20.524 1.00 79.38 91 ILE A C 1
ATOM 722 O O . ILE A 1 91 ? -29.779 18.814 20.088 1.00 79.38 91 ILE A O 1
ATOM 726 N N . GLY A 1 92 ? -31.637 20.044 19.755 1.00 72.38 92 GLY A N 1
ATOM 727 C CA . GLY A 1 92 ? -31.787 19.750 18.323 1.00 72.38 92 GLY A CA 1
ATOM 728 C C . GLY A 1 92 ? -32.493 18.413 18.057 1.00 72.38 92 GLY A C 1
ATOM 729 O O . GLY A 1 92 ? -32.266 17.443 18.773 1.00 72.38 92 GLY A O 1
ATOM 730 N N . ASN A 1 93 ? -33.362 18.377 17.039 1.00 69.88 93 ASN A N 1
ATOM 731 C CA . ASN A 1 93 ? -34.231 17.222 16.759 1.00 69.88 93 ASN A CA 1
ATOM 732 C C . ASN A 1 93 ? -33.753 16.333 15.595 1.00 69.88 93 ASN A C 1
ATOM 734 O O . ASN A 1 93 ? -34.222 15.206 15.487 1.00 69.88 93 ASN A O 1
ATOM 738 N N . ASP A 1 94 ? -32.798 16.799 14.783 1.00 82.25 94 ASP A N 1
ATOM 739 C CA . ASP A 1 94 ? -32.333 16.117 13.565 1.00 82.25 94 ASP A CA 1
ATOM 740 C C . ASP A 1 94 ? -30.824 15.826 13.642 1.00 82.25 94 ASP A C 1
ATOM 742 O O . ASP A 1 94 ? -30.016 16.387 12.900 1.00 82.25 94 ASP A O 1
ATOM 746 N N . LYS A 1 95 ? -30.420 14.998 14.610 1.00 91.56 95 LYS A N 1
ATOM 747 C CA . LYS A 1 95 ? -29.022 14.569 14.765 1.00 91.56 95 LYS A CA 1
ATOM 748 C C . LYS A 1 95 ? -28.746 13.300 13.981 1.00 91.56 95 LYS A C 1
ATOM 750 O O . LYS A 1 95 ? -29.582 12.401 13.958 1.00 91.56 95 LYS A O 1
ATOM 755 N N . VAL A 1 96 ? -27.529 13.203 13.446 1.00 93.12 96 VAL A N 1
ATOM 756 C CA . VAL A 1 96 ? -27.015 11.943 12.899 1.00 93.12 96 VAL A CA 1
ATOM 757 C C . VAL A 1 96 ? -26.947 10.922 14.029 1.00 93.12 96 VAL A C 1
ATOM 759 O O . VAL A 1 96 ? -26.405 11.206 15.101 1.00 93.12 96 VAL A O 1
ATOM 762 N N . LYS A 1 97 ? -27.494 9.736 13.794 1.00 96.56 97 LYS A N 1
ATOM 763 C CA . LYS A 1 97 ? -27.516 8.640 14.755 1.00 96.56 97 LYS A CA 1
ATOM 764 C C . LYS A 1 97 ? -26.430 7.631 14.423 1.00 96.56 97 LYS A C 1
ATOM 766 O O . LYS A 1 97 ? -26.407 7.060 13.334 1.00 96.56 97 LYS A O 1
ATOM 771 N N . VAL A 1 98 ? -25.556 7.375 15.386 1.00 97.19 98 VAL A N 1
ATOM 772 C CA . VAL A 1 98 ? -24.430 6.453 15.241 1.00 97.19 98 VAL A CA 1
ATOM 773 C C . VAL A 1 98 ? -24.595 5.304 16.225 1.00 97.19 98 VAL A C 1
ATOM 775 O O . VAL A 1 98 ? -24.779 5.519 17.420 1.00 97.19 98 VAL A O 1
ATOM 778 N N . MET A 1 99 ? -24.538 4.075 15.728 1.00 98.50 99 MET A N 1
ATOM 779 C CA . MET A 1 99 ? -24.622 2.871 16.544 1.00 98.50 99 MET A CA 1
ATOM 780 C C . MET A 1 99 ? -23.322 2.079 16.448 1.00 98.50 99 MET A C 1
ATOM 782 O O . MET A 1 99 ? -22.849 1.778 15.354 1.00 98.50 99 MET A O 1
ATOM 786 N N . PHE A 1 100 ? -22.781 1.716 17.606 1.00 98.69 100 PHE A N 1
ATOM 787 C CA . PHE A 1 100 ? -21.583 0.907 17.745 1.00 98.69 100 PHE A CA 1
ATOM 788 C C . PHE A 1 100 ? -21.903 -0.423 18.418 1.00 98.69 100 PHE A C 1
ATOM 790 O O . PHE A 1 100 ? -22.592 -0.460 19.443 1.00 98.69 100 PHE A O 1
ATOM 797 N N . THR A 1 101 ? -21.359 -1.507 17.883 1.00 98.31 101 THR A N 1
ATOM 798 C CA . THR A 1 101 ? -21.487 -2.846 18.459 1.00 98.31 101 THR A CA 1
ATOM 799 C C . THR A 1 101 ? -20.132 -3.504 18.619 1.00 98.31 101 THR A C 1
ATOM 801 O O . THR A 1 101 ? -19.218 -3.292 17.826 1.00 98.31 101 THR A O 1
ATOM 804 N N . GLY A 1 102 ? -19.994 -4.293 19.680 1.00 97.12 102 GLY A N 1
ATOM 805 C CA . GLY A 1 102 ? -18.814 -5.104 19.925 1.00 97.12 102 GLY A CA 1
ATOM 806 C C . GLY A 1 102 ? -19.194 -6.530 20.282 1.00 97.12 102 GLY A C 1
ATOM 807 O O . GLY A 1 102 ? -20.262 -6.801 20.845 1.00 97.12 102 GLY A O 1
ATOM 808 N N . ARG A 1 103 ? -18.273 -7.450 19.985 1.00 96.31 103 ARG A N 1
ATOM 809 C CA . ARG A 1 103 ? -18.315 -8.833 20.471 1.00 96.31 103 ARG A CA 1
ATOM 810 C C . ARG A 1 103 ? -19.599 -9.568 20.063 1.00 96.31 103 ARG A C 1
ATOM 812 O O . ARG A 1 103 ? -20.243 -10.256 20.861 1.00 96.31 103 ARG A O 1
ATOM 819 N N . VAL A 1 104 ? -19.970 -9.419 18.787 1.00 97.50 104 VAL A N 1
ATOM 820 C CA . VAL A 1 104 ? -20.920 -10.308 18.088 1.00 97.50 104 VAL A CA 1
ATOM 821 C C . VAL A 1 104 ? -20.354 -11.731 18.033 1.00 97.50 104 VAL A C 1
ATOM 823 O O . VAL A 1 104 ? -21.084 -12.705 18.221 1.00 97.50 104 VAL A O 1
ATOM 826 N N . HIS A 1 105 ? -19.037 -11.861 17.858 1.00 97.31 105 HIS A N 1
ATOM 827 C CA . HIS A 1 105 ? -18.309 -13.087 18.166 1.00 97.31 105 HIS A CA 1
ATOM 828 C C . HIS A 1 105 ? -17.781 -13.020 19.601 1.00 97.31 105 HIS A C 1
ATOM 830 O O . HIS A 1 105 ? -17.176 -12.030 20.002 1.00 97.31 105 HIS A O 1
ATOM 836 N N . GLY A 1 106 ? -18.020 -14.057 20.402 1.00 95.75 106 GLY A N 1
ATOM 837 C CA . GLY A 1 106 ? -17.689 -14.020 21.831 1.00 95.75 106 GLY A CA 1
ATOM 838 C C . GLY A 1 106 ? -16.185 -14.055 22.140 1.00 95.75 106 GLY A C 1
ATOM 839 O O . GLY A 1 106 ? -15.757 -13.601 23.205 1.00 95.75 106 GLY A O 1
ATOM 840 N N . ASP A 1 107 ? -15.370 -14.563 21.220 1.00 94.31 107 ASP A N 1
ATOM 841 C CA . ASP A 1 107 ? -13.911 -14.657 21.327 1.00 94.31 107 ASP A CA 1
ATOM 842 C C . ASP A 1 107 ? -13.162 -13.379 20.923 1.00 94.31 107 ASP A C 1
ATOM 844 O O . ASP A 1 107 ? -11.937 -13.409 20.870 1.00 94.31 107 ASP A O 1
ATOM 848 N N . GLU A 1 108 ? -13.877 -12.267 20.716 1.00 95.50 108 GLU A N 1
ATOM 849 C CA . GLU A 1 108 ? -13.328 -10.986 20.248 1.00 95.50 108 GLU A CA 1
ATOM 850 C C . GLU A 1 108 ? -13.493 -9.854 21.302 1.00 95.50 108 GLU A C 1
ATOM 852 O O . GLU A 1 108 ? -14.364 -8.988 21.166 1.00 95.50 108 GLU A O 1
ATOM 857 N N . PRO A 1 109 ? -12.763 -9.891 22.438 1.00 95.50 109 PRO A N 1
ATOM 858 C CA . PRO A 1 109 ? -12.956 -8.967 23.560 1.00 95.50 109 PRO A CA 1
ATOM 859 C C . PRO A 1 109 ? -12.429 -7.533 23.382 1.00 95.50 109 PRO A C 1
ATOM 861 O O . PRO A 1 109 ? -12.886 -6.664 24.128 1.00 95.50 109 PRO A O 1
ATOM 864 N N . ALA A 1 110 ? -11.489 -7.238 22.477 1.00 93.81 110 ALA A N 1
ATOM 865 C CA . ALA A 1 110 ? -10.881 -5.902 22.408 1.00 93.81 110 ALA A CA 1
ATOM 866 C C . ALA A 1 110 ? -11.898 -4.829 21.995 1.00 93.81 110 ALA A C 1
ATOM 868 O O . ALA A 1 110 ? -11.900 -3.736 22.563 1.00 93.81 110 ALA A O 1
ATOM 869 N N . GLY A 1 111 ? -12.829 -5.166 21.095 1.00 95.19 111 GLY A N 1
ATOM 870 C CA . GLY A 1 111 ? -13.947 -4.288 20.734 1.00 95.19 111 GLY A CA 1
ATOM 871 C C . GLY A 1 111 ? -14.811 -3.891 21.940 1.00 95.19 111 GLY A C 1
ATOM 872 O O . GLY A 1 111 ? -15.200 -2.733 22.064 1.00 95.19 111 GLY A O 1
ATOM 873 N N . THR A 1 112 ? -15.057 -4.809 22.882 1.00 97.44 112 THR A N 1
ATOM 874 C CA . THR A 1 112 ? -15.781 -4.488 24.125 1.00 97.44 112 THR A CA 1
ATOM 875 C C . THR A 1 112 ? -15.037 -3.441 24.948 1.00 97.44 112 THR A C 1
ATOM 877 O O . THR A 1 112 ? -15.642 -2.459 25.368 1.00 97.44 112 THR A O 1
ATOM 880 N N . GLU A 1 113 ? -13.733 -3.617 25.167 1.00 96.81 113 GLU A N 1
ATOM 881 C CA . GLU A 1 113 ? -12.929 -2.674 25.955 1.00 96.81 113 GLU A CA 1
ATOM 882 C C . GLU A 1 113 ? -12.851 -1.301 25.278 1.00 96.81 113 GLU A C 1
ATOM 884 O O . GLU A 1 113 ? -13.049 -0.282 25.937 1.00 96.81 113 GLU A O 1
ATOM 889 N N . ALA A 1 114 ? -12.661 -1.263 23.956 1.00 95.81 114 ALA A N 1
ATOM 890 C CA . ALA A 1 114 ? -12.661 -0.018 23.191 1.00 95.81 114 ALA A CA 1
ATOM 891 C C . ALA A 1 114 ? -13.992 0.740 23.331 1.00 95.81 114 ALA A C 1
ATOM 893 O O . ALA A 1 114 ? -14.000 1.954 23.529 1.00 95.81 114 ALA A O 1
ATOM 894 N N . LEU A 1 115 ? -15.123 0.031 23.297 1.00 98.31 115 LEU A N 1
ATOM 895 C CA . LEU A 1 115 ? -16.444 0.636 23.465 1.00 98.31 115 LEU A CA 1
ATOM 896 C C . LEU A 1 115 ? -16.718 1.106 24.895 1.00 98.31 115 LEU A C 1
ATOM 898 O O . LEU A 1 115 ? -17.356 2.142 25.075 1.00 98.31 115 LEU A O 1
ATOM 902 N N . LEU A 1 116 ? -16.216 0.402 25.911 1.00 98.44 116 LEU A N 1
ATOM 903 C CA . LEU A 1 116 ? -16.274 0.876 27.297 1.00 98.44 116 LEU A CA 1
ATOM 904 C C . LEU A 1 116 ? -15.464 2.163 27.476 1.00 98.44 116 LEU A C 1
ATOM 906 O O . LEU A 1 116 ? -15.962 3.127 28.054 1.00 98.44 116 LEU A O 1
ATOM 910 N N . MET A 1 117 ? -14.256 2.205 26.915 1.00 96.44 117 MET A N 1
ATOM 911 C CA . MET A 1 117 ? -13.422 3.404 26.918 1.00 96.44 117 MET A CA 1
ATOM 912 C C . MET A 1 117 ? -14.074 4.557 26.144 1.00 96.44 117 MET A C 1
ATOM 914 O O . MET A 1 117 ? -13.989 5.707 26.568 1.00 96.44 117 MET A O 1
ATOM 918 N N . LEU A 1 118 ? -14.753 4.269 25.031 1.00 96.38 118 LEU A N 1
ATOM 919 C CA . LEU A 1 118 ? -15.482 5.274 24.261 1.00 96.38 118 LEU A CA 1
ATOM 920 C C . LEU A 1 118 ? -16.647 5.870 25.063 1.00 96.38 118 LEU A C 1
ATOM 922 O O . LEU A 1 118 ? -16.830 7.083 25.030 1.00 96.38 118 LEU A O 1
ATOM 926 N N . ILE A 1 119 ? -17.407 5.050 25.803 1.00 97.69 119 ILE A N 1
ATOM 927 C CA . ILE A 1 119 ? -18.462 5.542 26.706 1.00 97.69 119 ILE A CA 1
ATOM 928 C C . ILE A 1 119 ? -17.867 6.512 27.733 1.00 97.69 119 ILE A C 1
ATOM 930 O O . ILE A 1 119 ? -18.408 7.598 27.927 1.00 97.69 119 ILE A O 1
ATOM 934 N N . ASP A 1 120 ? -16.748 6.143 28.360 1.00 96.00 120 ASP A N 1
ATOM 935 C CA . ASP A 1 120 ? -16.065 6.993 29.337 1.00 96.00 120 ASP A CA 1
ATOM 936 C C . ASP A 1 120 ? -15.608 8.317 28.722 1.00 96.00 120 ASP A C 1
ATOM 938 O O . ASP A 1 120 ? -15.996 9.386 29.196 1.00 96.00 120 ASP A O 1
ATOM 942 N N . LYS A 1 121 ? -14.887 8.260 27.598 1.00 95.00 121 LYS A N 1
ATOM 943 C CA . LYS A 1 121 ? -14.421 9.455 26.891 1.00 95.00 121 LYS A CA 1
ATOM 944 C C . LYS A 1 121 ? -15.575 10.363 26.462 1.00 95.00 121 LYS A C 1
ATOM 946 O O . LYS A 1 121 ? -15.535 11.556 26.722 1.00 95.00 121 LYS A O 1
ATOM 951 N N . LEU A 1 122 ? -16.652 9.834 25.885 1.00 95.69 122 LEU A N 1
ATOM 952 C CA . LEU A 1 122 ? -17.798 10.656 25.468 1.00 95.69 122 LEU A CA 1
ATOM 953 C C . LEU A 1 122 ? -18.499 11.378 26.635 1.00 95.69 122 LEU A C 1
ATOM 955 O O . LEU A 1 122 ? -19.151 12.398 26.411 1.00 95.69 122 LEU A O 1
ATOM 959 N N . LEU A 1 123 ? -18.403 10.853 27.861 1.00 95.38 123 LEU A N 1
ATOM 960 C CA . LEU A 1 123 ? -19.085 11.399 29.040 1.00 95.38 123 LEU A CA 1
ATOM 961 C C . LEU A 1 123 ? -18.179 12.223 29.963 1.00 95.38 123 LEU A C 1
ATOM 963 O O . LEU A 1 123 ? -18.700 13.004 30.772 1.00 95.38 123 LEU A O 1
ATOM 967 N N . ASN A 1 124 ? -16.861 12.032 29.873 1.00 93.06 124 ASN A N 1
ATOM 968 C CA . ASN A 1 124 ? -15.875 12.594 30.796 1.00 93.06 124 ASN A CA 1
ATOM 969 C C . ASN A 1 124 ? -14.749 13.392 30.113 1.00 93.06 124 ASN A C 1
ATOM 971 O O . ASN A 1 124 ? -14.040 14.110 30.812 1.00 93.06 124 ASN A O 1
ATOM 975 N N . ASP A 1 125 ? -14.596 13.316 28.788 1.00 92.44 125 ASP A N 1
ATOM 976 C CA . ASP A 1 125 ? -13.593 14.060 28.015 1.00 92.44 125 ASP A CA 1
ATOM 977 C C . ASP A 1 125 ? -14.233 15.303 27.369 1.00 92.44 125 ASP A C 1
ATOM 979 O O . ASP A 1 125 ? -15.044 15.202 26.441 1.00 92.44 125 ASP A O 1
ATOM 983 N N . GLU A 1 126 ? -13.903 16.497 27.873 1.00 90.06 126 GLU A N 1
ATOM 984 C CA . GLU A 1 126 ? -14.479 17.755 27.372 1.00 90.06 126 GLU A CA 1
ATOM 985 C C . GLU A 1 126 ? -14.135 18.011 25.898 1.00 90.06 126 GLU A C 1
ATOM 987 O O . GLU A 1 126 ? -14.943 18.616 25.184 1.00 90.06 126 GLU A O 1
ATOM 992 N N . GLU A 1 127 ? -13.007 17.490 25.404 1.00 90.44 127 GLU A N 1
ATOM 993 C CA . GLU A 1 127 ? -12.596 17.635 24.003 1.00 90.44 127 GLU A CA 1
ATOM 994 C C . GLU A 1 127 ? -13.538 16.901 23.041 1.00 90.44 127 GLU A C 1
ATOM 996 O O . GLU A 1 127 ? -13.656 17.286 21.879 1.00 90.44 127 GLU A O 1
ATOM 1001 N N . LEU A 1 128 ? -14.273 15.890 23.520 1.00 90.94 128 LEU A N 1
ATOM 1002 C CA . LEU A 1 128 ? -15.258 15.142 22.731 1.00 90.94 128 LEU A CA 1
ATOM 1003 C C . LEU A 1 128 ? -16.695 15.640 22.915 1.00 90.94 128 LEU A C 1
ATOM 1005 O O . LEU A 1 128 ? -17.620 15.126 22.278 1.00 90.94 128 LEU A O 1
ATOM 1009 N N . SER A 1 129 ? -16.910 16.663 23.746 1.00 87.44 129 SER A N 1
ATOM 1010 C CA . SER A 1 129 ? -18.246 17.196 24.038 1.00 87.44 129 SER A CA 1
ATOM 1011 C C . SER A 1 129 ? -19.006 17.625 22.776 1.00 87.44 129 SER A C 1
ATOM 1013 O O . SER A 1 129 ? -20.220 17.400 22.694 1.00 87.44 129 SER A O 1
ATOM 1015 N N . PHE A 1 130 ? -18.296 18.135 21.761 1.00 90.81 130 PHE A N 1
ATOM 1016 C CA . PHE A 1 130 ? -18.864 18.539 20.471 1.00 90.81 130 PHE A CA 1
ATOM 1017 C C . PHE A 1 130 ? -19.536 17.382 19.714 1.00 90.81 130 PHE A C 1
ATOM 1019 O O . PHE A 1 130 ? -20.462 17.622 18.938 1.00 90.81 130 PHE A O 1
ATOM 1026 N N . LEU A 1 131 ? -19.098 16.131 19.921 1.00 91.88 131 LEU A N 1
ATOM 1027 C CA . LEU A 1 131 ? -19.720 14.960 19.300 1.00 91.88 131 LEU A CA 1
ATOM 1028 C C . LEU A 1 131 ? -21.120 14.759 19.876 1.00 91.88 131 LEU A C 1
ATOM 1030 O O . LEU A 1 131 ? -22.094 14.763 19.133 1.00 91.88 131 LEU A O 1
ATOM 1034 N N . THR A 1 132 ? -21.248 14.709 21.203 1.00 90.50 132 THR A N 1
ATOM 1035 C CA . THR A 1 132 ? -22.550 14.522 21.882 1.00 90.50 132 THR A CA 1
ATOM 1036 C C . THR A 1 132 ? -23.563 15.647 21.603 1.00 90.50 132 THR A C 1
ATOM 1038 O O . THR A 1 132 ? -24.770 15.495 21.817 1.00 90.50 132 THR A O 1
ATOM 1041 N N . GLU A 1 133 ? -23.095 16.799 21.117 1.00 90.31 133 GLU A N 1
ATOM 1042 C CA . GLU A 1 133 ? -23.942 17.914 20.677 1.00 90.31 133 GLU A CA 1
ATOM 1043 C C . GLU A 1 133 ? -24.481 17.736 19.262 1.00 90.31 133 GLU A C 1
ATOM 1045 O O . GLU A 1 133 ? -25.583 18.202 18.980 1.00 90.31 133 GLU A O 1
ATOM 1050 N N . LYS A 1 134 ? -23.741 17.045 18.393 1.00 91.81 134 LYS A N 1
ATOM 1051 C CA . LYS A 1 134 ? -24.057 16.891 16.967 1.00 91.81 134 LYS A CA 1
ATOM 1052 C C . LYS A 1 134 ? -24.658 15.534 16.615 1.00 91.81 134 LYS A C 1
ATOM 1054 O O . LYS A 1 134 ? -25.372 15.449 15.618 1.00 91.81 134 LYS A O 1
ATOM 1059 N N . ILE A 1 135 ? -24.374 14.497 17.404 1.00 94.94 135 ILE A N 1
ATOM 1060 C CA . ILE A 1 135 ? -24.794 13.123 17.120 1.00 94.94 135 ILE A CA 1
ATOM 1061 C C . ILE A 1 135 ? -25.472 12.457 18.319 1.00 94.94 135 ILE A C 1
ATOM 1063 O O . ILE A 1 135 ? -25.155 12.735 19.476 1.00 94.94 135 ILE A O 1
ATOM 1067 N N . ASP A 1 136 ? -26.408 11.568 18.006 1.00 96.56 136 ASP A N 1
ATOM 1068 C CA . ASP A 1 136 ? -27.045 10.642 18.938 1.00 96.56 136 ASP A CA 1
ATOM 1069 C C . ASP A 1 136 ? -26.308 9.304 18.863 1.00 96.56 136 ASP A C 1
ATOM 1071 O O . ASP A 1 136 ? -26.144 8.759 17.773 1.00 96.56 136 ASP A O 1
ATOM 1075 N N . ILE A 1 137 ? -25.877 8.748 19.996 1.00 98.00 137 ILE A N 1
ATOM 1076 C CA . ILE A 1 137 ? -25.003 7.567 19.993 1.00 98.00 137 ILE A CA 1
ATOM 1077 C C . ILE A 1 137 ? -25.662 6.411 20.745 1.00 98.00 137 ILE A C 1
ATOM 1079 O O . ILE A 1 137 ? -26.156 6.604 21.853 1.00 98.00 137 ILE A O 1
ATOM 1083 N N . ALA A 1 138 ? -25.643 5.209 20.170 1.00 98.50 138 ALA A N 1
ATOM 1084 C CA . ALA A 1 138 ? -25.929 3.959 20.872 1.00 98.50 138 ALA A CA 1
ATOM 1085 C C . ALA A 1 138 ? -24.689 3.062 20.869 1.00 98.50 138 ALA A C 1
ATOM 1087 O O . ALA A 1 138 ? -24.081 2.847 19.824 1.00 98.50 138 ALA A O 1
ATOM 1088 N N . ILE A 1 139 ? -24.318 2.522 22.027 1.00 98.81 139 ILE A N 1
ATOM 1089 C CA . ILE A 1 139 ? -23.148 1.657 22.192 1.00 98.81 139 ILE A CA 1
ATOM 1090 C C . ILE A 1 139 ? -23.584 0.355 22.856 1.00 98.81 139 ILE A C 1
ATOM 1092 O O . ILE A 1 139 ? -24.138 0.374 23.953 1.00 98.81 139 ILE A O 1
ATOM 1096 N N . LEU A 1 140 ? -23.322 -0.775 22.199 1.00 98.69 140 LEU A N 1
ATOM 1097 C CA . LEU A 1 140 ? -23.586 -2.121 22.705 1.00 98.69 140 LEU A CA 1
ATOM 1098 C C . LEU A 1 140 ? -22.244 -2.845 22.865 1.00 98.69 140 LEU A C 1
ATOM 1100 O O . LEU A 1 140 ? -21.770 -3.464 21.908 1.00 98.69 140 LEU A O 1
ATOM 1104 N N . PRO A 1 141 ? -21.600 -2.768 24.047 1.00 98.25 141 PRO A N 1
ATOM 1105 C CA . PRO A 1 141 ? -20.239 -3.275 24.225 1.00 98.25 141 PRO A CA 1
ATOM 1106 C C . PRO A 1 141 ? -20.114 -4.788 24.041 1.00 98.25 141 PRO A C 1
ATOM 1108 O O . PRO A 1 141 ? -19.033 -5.281 23.726 1.00 98.25 141 PRO A O 1
ATOM 1111 N N . ILE A 1 142 ? -21.198 -5.535 24.271 1.00 98.00 142 ILE A N 1
ATOM 1112 C CA . ILE A 1 142 ? -21.220 -6.992 24.169 1.00 98.00 142 ILE A CA 1
ATOM 1113 C C . ILE A 1 142 ? -22.599 -7.491 23.736 1.00 98.00 142 ILE A C 1
ATOM 1115 O O . ILE A 1 142 ? -23.598 -7.224 24.400 1.00 98.00 142 ILE A O 1
ATOM 1119 N N . ILE A 1 143 ? -22.642 -8.251 22.639 1.00 98.19 143 ILE A N 1
ATOM 1120 C CA . ILE A 1 143 ? -23.869 -8.897 22.140 1.00 98.19 143 ILE A CA 1
ATOM 1121 C C . ILE A 1 143 ? -23.877 -10.384 22.501 1.00 98.19 143 ILE A C 1
ATOM 1123 O O . ILE A 1 143 ? -24.831 -10.877 23.101 1.00 98.19 143 ILE A O 1
ATOM 1127 N N . ASN A 1 144 ? -22.798 -11.107 22.189 1.00 97.88 144 ASN A N 1
ATOM 1128 C CA . ASN A 1 144 ? -22.687 -12.537 22.464 1.00 97.88 144 ASN A CA 1
ATOM 1129 C C . ASN A 1 144 ? -22.092 -12.794 23.856 1.00 97.88 144 ASN A C 1
ATOM 1131 O O . ASN A 1 144 ? -20.931 -13.187 23.992 1.00 97.88 144 ASN A O 1
ATOM 1135 N N . ILE A 1 145 ? -22.886 -12.565 24.906 1.00 98.19 145 ILE A N 1
ATOM 1136 C CA . ILE A 1 145 ? -22.435 -12.735 26.299 1.00 98.19 145 ILE A CA 1
ATOM 1137 C C . ILE A 1 145 ? -22.108 -14.209 26.594 1.00 98.19 145 ILE A C 1
ATOM 1139 O O . ILE A 1 145 ? -21.072 -14.507 27.191 1.00 98.19 145 ILE A O 1
ATOM 1143 N N . ASP A 1 146 ? -22.937 -15.141 26.116 1.00 97.94 146 ASP A N 1
ATOM 1144 C CA . ASP A 1 146 ? -22.790 -16.576 26.396 1.00 97.94 146 ASP A CA 1
ATOM 1145 C C . ASP A 1 146 ? -21.542 -17.188 25.736 1.00 97.94 146 ASP A C 1
ATOM 1147 O O . ASP A 1 146 ? -20.858 -18.025 26.339 1.00 97.94 146 ASP A O 1
ATOM 1151 N N . GLY A 1 147 ? -21.237 -16.780 24.498 1.00 96.75 147 GLY A N 1
ATOM 1152 C CA . GLY A 1 147 ? -19.980 -17.102 23.821 1.00 96.75 147 GLY A CA 1
ATOM 1153 C C . GLY A 1 147 ? -18.799 -16.366 24.454 1.00 96.75 147 GLY A C 1
ATOM 1154 O O . GLY A 1 147 ? -17.733 -16.957 24.638 1.00 96.75 147 GLY A O 1
ATOM 1155 N N . GLY A 1 148 ? -19.015 -15.114 24.870 1.00 95.12 148 GLY A N 1
ATOM 1156 C CA . GLY A 1 148 ? -18.051 -14.246 25.542 1.00 95.12 148 GLY A CA 1
ATOM 1157 C C . GLY A 1 148 ? -17.432 -14.858 26.793 1.00 95.12 148 GLY A C 1
ATOM 1158 O O . GLY A 1 148 ? -16.209 -14.959 26.892 1.00 95.12 148 GLY A O 1
ATOM 1159 N N . GLU A 1 149 ? -18.266 -15.350 27.713 1.00 94.81 149 GLU A N 1
ATOM 1160 C CA . GLU A 1 149 ? -17.822 -16.010 28.953 1.00 94.81 149 GLU A CA 1
ATOM 1161 C C . GLU A 1 149 ? -16.967 -17.268 28.693 1.00 94.81 149 GLU A C 1
ATOM 1163 O O . GLU A 1 149 ? -16.208 -17.702 29.559 1.00 94.81 149 GLU A O 1
ATOM 1168 N N . LYS A 1 150 ? -17.073 -17.861 27.497 1.00 94.94 150 LYS A N 1
ATOM 1169 C CA . LYS A 1 150 ? -16.345 -19.071 27.093 1.00 94.94 150 LYS A CA 1
ATOM 1170 C C . LYS A 1 150 ? -15.217 -18.800 26.092 1.00 94.94 150 LYS A C 1
ATOM 1172 O O . LYS A 1 150 ? -14.582 -19.768 25.676 1.00 94.94 150 LYS A O 1
ATOM 1177 N N . LEU A 1 151 ? -14.999 -17.542 25.690 1.00 93.44 151 LEU A N 1
ATOM 1178 C CA . LEU A 1 151 ? -14.134 -17.157 24.566 1.00 93.44 151 LEU A CA 1
ATOM 1179 C C . LEU A 1 151 ? -14.403 -18.018 23.326 1.00 93.44 151 LEU A C 1
ATOM 1181 O O . LEU A 1 151 ? -13.513 -18.671 22.783 1.00 93.44 151 LEU A O 1
ATOM 1185 N N . LYS A 1 152 ? -15.675 -18.065 22.923 1.00 95.06 152 LYS A N 1
ATOM 1186 C CA . LYS A 1 152 ? -16.133 -18.765 21.725 1.00 95.06 152 LYS A CA 1
ATOM 1187 C C . LYS A 1 152 ? -16.782 -17.799 20.754 1.00 95.06 152 LYS A C 1
ATOM 1189 O O . LYS A 1 152 ? -17.665 -17.038 21.140 1.00 95.06 152 LYS A O 1
ATOM 1194 N N . ARG A 1 153 ? -16.423 -17.941 19.479 1.00 95.00 153 ARG A N 1
ATOM 1195 C CA . ARG A 1 153 ? -17.046 -17.233 18.361 1.00 95.00 153 ARG A CA 1
ATOM 1196 C C . ARG A 1 153 ? -18.564 -17.356 18.346 1.00 95.00 153 ARG A C 1
ATOM 1198 O O . ARG A 1 153 ? -19.266 -16.357 18.235 1.00 95.00 153 ARG A O 1
ATOM 1205 N N . GLN A 1 154 ? -19.065 -18.583 18.437 1.00 97.44 154 GLN A N 1
ATOM 1206 C CA . GLN A 1 154 ? -20.492 -18.871 18.331 1.00 97.44 154 GLN A CA 1
ATOM 1207 C C . GLN A 1 154 ? -21.253 -18.544 19.623 1.00 97.44 154 GLN A C 1
ATOM 1209 O O . GLN A 1 154 ? -20.680 -18.558 20.714 1.00 97.44 154 GLN A O 1
ATOM 1214 N N . SER A 1 155 ? -22.557 -18.290 19.504 1.00 96.12 155 SER A N 1
ATOM 1215 C CA . SER A 1 155 ? -23.492 -18.253 20.637 1.00 96.12 155 SER A CA 1
ATOM 1216 C C . SER A 1 155 ? -23.671 -19.639 21.270 1.00 96.12 155 SER A C 1
ATOM 1218 O O . SER A 1 155 ? -23.115 -20.632 20.792 1.00 96.12 155 SER A O 1
ATOM 1220 N N . ASP A 1 156 ? -24.449 -19.743 22.353 1.00 96.81 156 ASP A N 1
ATOM 1221 C CA . ASP A 1 156 ? -24.544 -20.988 23.134 1.00 96.81 156 ASP A CA 1
ATOM 1222 C C . ASP A 1 156 ? -25.039 -22.198 22.313 1.00 96.81 156 ASP A C 1
ATOM 1224 O O . ASP A 1 156 ? -24.483 -23.290 22.431 1.00 96.81 156 ASP A O 1
ATOM 1228 N N . ASN A 1 157 ? -25.996 -21.991 21.404 1.00 94.12 157 ASN A N 1
ATOM 1229 C CA . ASN A 1 157 ? -26.479 -22.987 20.437 1.00 94.12 157 ASN A CA 1
ATOM 1230 C C . ASN A 1 157 ? -25.543 -23.259 19.239 1.00 94.12 157 ASN A C 1
ATOM 1232 O O . ASN A 1 157 ? -25.920 -24.001 18.332 1.00 94.12 157 ASN A O 1
ATOM 1236 N N . GLY A 1 158 ? -24.342 -22.678 19.199 1.00 95.12 158 GLY A N 1
ATOM 1237 C CA . GLY A 1 158 ? -23.368 -22.906 18.128 1.00 95.12 158 GLY A CA 1
ATOM 1238 C C . GLY A 1 158 ? -23.612 -22.102 16.846 1.00 95.12 158 GLY A C 1
ATOM 1239 O O . GLY A 1 158 ? -22.956 -22.367 15.839 1.00 95.12 158 GLY A O 1
ATOM 1240 N N . ILE A 1 159 ? -24.520 -21.123 16.865 1.00 94.94 159 ILE A N 1
ATOM 1241 C CA . ILE A 1 159 ? -24.758 -20.222 15.732 1.00 94.94 159 ILE A CA 1
ATOM 1242 C C . ILE A 1 159 ? -23.685 -19.124 15.697 1.00 94.94 159 ILE A C 1
ATOM 1244 O O . ILE A 1 159 ? -23.329 -18.538 16.717 1.00 94.94 159 ILE A O 1
ATOM 1248 N N . ASP A 1 160 ? -23.155 -18.840 14.508 1.00 96.50 160 ASP A N 1
ATOM 1249 C CA . ASP A 1 160 ? -22.367 -17.629 14.268 1.00 96.50 160 ASP A CA 1
ATOM 1250 C C . ASP A 1 160 ? -23.341 -16.456 14.078 1.00 96.50 160 ASP A C 1
ATOM 1252 O O . ASP A 1 160 ? -24.055 -16.396 13.073 1.00 96.50 160 ASP A O 1
ATOM 1256 N N . LEU A 1 161 ? -23.402 -15.547 15.057 1.00 96.75 161 LEU A N 1
ATOM 1257 C CA . LEU A 1 161 ? -24.356 -14.435 15.045 1.00 96.75 161 LEU A CA 1
ATOM 1258 C C . LEU A 1 161 ? -24.157 -13.513 13.829 1.00 96.75 161 LEU A C 1
ATOM 1260 O O . LEU A 1 161 ? -25.137 -13.033 13.261 1.00 96.75 161 LEU A O 1
ATOM 1264 N N . ASN A 1 162 ? -22.921 -13.357 13.337 1.00 94.88 162 ASN A N 1
ATOM 1265 C CA . ASN A 1 162 ? -22.614 -12.577 12.132 1.00 94.88 162 ASN A CA 1
ATOM 1266 C C . ASN A 1 162 ? -22.924 -13.344 10.824 1.00 94.88 162 ASN A C 1
ATOM 1268 O O . ASN A 1 162 ? -22.557 -12.939 9.719 1.00 94.88 162 ASN A O 1
ATOM 1272 N N . ARG A 1 163 ? -23.578 -14.505 10.917 1.00 95.06 163 ARG A N 1
ATOM 1273 C CA . ARG A 1 163 ? -24.182 -15.236 9.788 1.00 95.06 163 ARG A CA 1
ATOM 1274 C C . ARG A 1 163 ? -25.694 -15.393 9.932 1.00 95.06 163 ARG A C 1
ATOM 1276 O O . ARG A 1 163 ? -26.333 -15.934 9.034 1.00 95.06 163 ARG A O 1
ATOM 1283 N N . ASP A 1 164 ? -26.270 -14.889 11.020 1.00 95.31 164 ASP A N 1
ATOM 1284 C CA . ASP A 1 164 ? -27.683 -15.055 11.359 1.00 95.31 164 ASP A CA 1
ATOM 1285 C C . ASP A 1 164 ? -28.499 -13.752 11.228 1.00 95.31 164 ASP A C 1
ATOM 1287 O O . ASP A 1 164 ? -29.689 -13.718 11.522 1.00 95.31 164 ASP A O 1
ATOM 1291 N N . MET A 1 165 ? -27.914 -12.687 10.670 1.00 89.75 165 MET A N 1
ATOM 1292 C CA . MET A 1 165 ? -28.588 -11.388 10.480 1.00 89.75 165 MET A CA 1
ATOM 1293 C C . MET A 1 165 ? -29.719 -11.396 9.433 1.00 89.75 165 MET A C 1
ATOM 1295 O O . MET A 1 165 ? -30.448 -10.415 9.301 1.00 89.75 165 MET A O 1
ATOM 1299 N N . SER A 1 166 ? -29.881 -12.484 8.671 1.00 88.00 166 SER A N 1
ATOM 1300 C CA . SER A 1 166 ? -30.983 -12.650 7.705 1.00 88.00 166 SER A CA 1
ATOM 1301 C C . SER A 1 166 ? -32.083 -13.589 8.192 1.00 88.00 166 SER A C 1
ATOM 1303 O O . SER A 1 166 ? -33.252 -13.371 7.886 1.00 88.00 166 SER A O 1
ATOM 1305 N N . LYS A 1 167 ? -31.719 -14.650 8.922 1.00 92.81 167 LYS A N 1
ATOM 1306 C CA . LYS A 1 167 ? -32.662 -15.680 9.377 1.00 92.81 167 LYS A CA 1
ATOM 1307 C C . LYS A 1 167 ? -33.160 -15.427 10.800 1.00 92.81 167 LYS A C 1
ATOM 1309 O O . LYS A 1 167 ? -34.271 -15.852 11.107 1.00 92.81 167 LYS A O 1
ATOM 1314 N N . LEU A 1 168 ? -32.376 -14.713 11.612 1.00 94.75 168 LEU A N 1
ATOM 1315 C CA . LEU A 1 168 ? -32.711 -14.279 12.968 1.00 94.75 168 LEU A CA 1
ATOM 1316 C C . LEU A 1 168 ? -33.157 -15.457 13.849 1.00 94.75 168 LEU A C 1
ATOM 1318 O O . LEU A 1 168 ? -34.250 -15.459 14.412 1.00 94.75 168 LEU A O 1
ATOM 1322 N N . GLN A 1 169 ? -32.335 -16.505 13.906 1.00 95.38 169 GLN A N 1
ATOM 1323 C CA . GLN A 1 169 ? -32.607 -17.703 14.697 1.00 95.38 169 GLN A CA 1
ATOM 1324 C C . GLN A 1 169 ? -32.211 -17.561 16.167 1.00 95.38 169 GLN A C 1
ATOM 1326 O O . GLN A 1 169 ? -32.850 -18.170 17.026 1.00 95.38 169 GLN A O 1
ATOM 1331 N N . ALA A 1 170 ? -31.133 -16.836 16.455 1.00 96.88 170 ALA A N 1
ATOM 1332 C CA . ALA A 1 170 ? -30.650 -16.633 17.812 1.00 96.88 170 ALA A CA 1
ATOM 1333 C C . ALA A 1 170 ? -31.417 -15.477 18.491 1.00 96.88 170 ALA A C 1
ATOM 1335 O O . ALA A 1 170 ? -31.677 -14.454 17.854 1.00 96.88 170 ALA A O 1
ATOM 1336 N N . PRO A 1 171 ? -31.790 -15.582 19.781 1.00 97.75 171 PRO A N 1
ATOM 1337 C CA . PRO A 1 171 ? -32.455 -14.476 20.474 1.00 97.75 171 PRO A CA 1
ATOM 1338 C C . PRO A 1 171 ? -31.590 -13.206 20.506 1.00 97.75 171 PRO A C 1
ATOM 1340 O O . PRO A 1 171 ? -32.128 -12.103 20.439 1.00 97.75 171 PRO A O 1
ATOM 1343 N N . GLU A 1 172 ? -30.262 -13.348 20.514 1.00 98.19 172 GLU A N 1
ATOM 1344 C CA . GLU A 1 172 ? -29.314 -12.235 20.469 1.00 98.19 172 GLU A CA 1
ATOM 1345 C C . GLU A 1 172 ? -29.426 -11.421 19.167 1.00 98.19 172 GLU A C 1
ATOM 1347 O O . GLU A 1 172 ? -29.474 -10.191 19.205 1.00 98.19 172 GLU A O 1
ATOM 1352 N N . THR A 1 173 ? -29.522 -12.084 18.008 1.00 97.62 173 THR A N 1
ATOM 1353 C CA . THR A 1 173 ? -29.650 -11.414 16.699 1.00 97.62 173 THR A CA 1
ATOM 1354 C C . THR A 1 173 ? -31.038 -10.818 16.507 1.00 97.62 173 THR A C 1
ATOM 1356 O O . THR A 1 173 ? -31.161 -9.729 15.946 1.00 97.62 173 THR A O 1
ATOM 1359 N N . VAL A 1 174 ? -32.084 -11.467 17.033 1.00 98.06 174 VAL A N 1
ATOM 1360 C CA . VAL A 1 174 ? -33.442 -10.902 17.082 1.00 98.06 174 VAL A CA 1
ATOM 1361 C C . VAL A 1 174 ? -33.460 -9.614 17.909 1.00 98.06 174 VAL A C 1
ATOM 1363 O O . VAL A 1 174 ? -33.948 -8.589 17.429 1.00 98.06 174 VAL A O 1
ATOM 1366 N N . ALA A 1 175 ? -32.907 -9.640 19.125 1.00 98.31 175 ALA A N 1
ATOM 1367 C CA . ALA A 1 175 ? -32.836 -8.475 20.004 1.00 98.31 175 ALA A CA 1
ATOM 1368 C C . ALA A 1 175 ? -32.051 -7.330 19.352 1.00 98.31 175 ALA A C 1
ATOM 1370 O O . ALA A 1 175 ? -32.534 -6.195 19.307 1.00 98.31 175 ALA A O 1
ATOM 1371 N N . LEU A 1 176 ? -30.884 -7.637 18.773 1.00 98.12 176 LEU A N 1
ATOM 1372 C CA . LEU A 1 176 ? -30.069 -6.662 18.054 1.00 98.12 176 LEU A CA 1
ATOM 1373 C C . LEU A 1 176 ? -30.834 -6.043 16.883 1.00 98.12 176 LEU A C 1
ATOM 1375 O O . LEU A 1 176 ? -30.828 -4.825 16.726 1.00 98.12 176 LEU A O 1
ATOM 1379 N N . ARG A 1 177 ? -31.531 -6.854 16.078 1.00 97.50 177 ARG A N 1
ATOM 1380 C CA . ARG A 1 177 ? -32.297 -6.368 14.925 1.00 97.50 177 ARG A CA 1
ATOM 1381 C C . ARG A 1 177 ? -33.459 -5.469 15.341 1.00 97.50 177 ARG A C 1
ATOM 1383 O O . ARG A 1 177 ? -33.701 -4.451 14.696 1.00 97.50 177 ARG A O 1
ATOM 1390 N N . LEU A 1 178 ? -34.173 -5.826 16.408 1.00 97.69 178 LEU A N 1
ATOM 1391 C CA . LEU A 1 178 ? -35.258 -5.005 16.950 1.00 97.69 178 LEU A CA 1
ATOM 1392 C C . LEU A 1 178 ? -34.738 -3.674 17.492 1.00 97.69 178 LEU A C 1
ATOM 1394 O O . LEU A 1 178 ? -35.358 -2.637 17.257 1.00 97.69 178 LEU A O 1
ATOM 1398 N N . PHE A 1 179 ? -33.597 -3.691 18.183 1.00 98.31 179 PHE A N 1
ATOM 1399 C CA . PHE A 1 179 ? -32.955 -2.473 18.656 1.00 98.31 179 PHE A CA 1
ATOM 1400 C C . PHE A 1 179 ? -32.465 -1.600 17.500 1.00 98.31 179 PHE A C 1
ATOM 1402 O O . PHE A 1 179 ? -32.781 -0.417 17.474 1.00 98.31 179 PHE A O 1
ATOM 1409 N N . PHE A 1 180 ? -31.776 -2.185 16.515 1.00 98.00 180 PHE A N 1
ATOM 1410 C CA . PHE A 1 180 ? -31.319 -1.492 15.310 1.00 98.00 180 PHE A CA 1
ATOM 1411 C C . PHE A 1 180 ? -32.477 -0.766 14.620 1.00 98.00 180 PHE A C 1
ATOM 1413 O O . PHE A 1 180 ? -32.380 0.423 14.352 1.00 98.00 180 PHE A O 1
ATOM 1420 N N . ASN A 1 181 ? -33.607 -1.448 14.407 1.00 97.25 181 ASN A N 1
ATOM 1421 C CA . ASN A 1 181 ? -34.784 -0.842 13.777 1.00 97.25 181 ASN A CA 1
ATOM 1422 C C . ASN A 1 181 ? -35.433 0.254 14.641 1.00 97.25 181 ASN A C 1
ATOM 1424 O O . ASN A 1 181 ? -36.034 1.177 14.105 1.00 97.25 181 ASN A O 1
ATOM 1428 N N . ARG A 1 182 ? -35.371 0.135 15.975 1.00 96.94 182 ARG A N 1
ATOM 1429 C CA . ARG A 1 182 ? -35.932 1.129 16.904 1.00 96.94 182 ARG A CA 1
ATOM 1430 C C . ARG A 1 182 ? -35.058 2.377 16.997 1.00 96.94 182 ARG A C 1
ATOM 1432 O O . ARG A 1 182 ? -35.585 3.484 17.062 1.00 96.94 182 ARG A O 1
ATOM 1439 N N . PHE A 1 183 ? -33.744 2.190 17.070 1.00 96.88 183 PHE A N 1
ATOM 1440 C CA . PHE A 1 183 ? -32.779 3.280 17.122 1.00 96.88 183 PHE A CA 1
ATOM 1441 C C . PHE A 1 183 ? -32.683 3.985 15.763 1.00 96.88 183 PHE A C 1
ATOM 1443 O O . PHE A 1 183 ? -32.637 5.217 15.727 1.00 96.88 183 PHE A O 1
ATOM 1450 N N . ASP A 1 184 ? -32.767 3.206 14.679 1.00 96.25 184 ASP A N 1
ATOM 1451 C CA . ASP A 1 184 ? -32.746 3.648 13.282 1.00 96.25 184 ASP A CA 1
ATOM 1452 C C . ASP A 1 184 ? -31.464 4.439 12.958 1.00 96.25 184 ASP A C 1
ATOM 1454 O O . ASP A 1 184 ? -31.535 5.649 12.746 1.00 96.25 184 ASP A O 1
ATOM 1458 N N . PRO A 1 185 ? -30.273 3.802 13.048 1.00 96.62 185 PRO A N 1
ATOM 1459 C CA . PRO A 1 185 ? -28.997 4.493 12.884 1.00 96.62 185 PRO A CA 1
ATOM 1460 C C . PRO A 1 185 ? -28.729 4.891 11.429 1.00 96.62 185 PRO A C 1
ATOM 1462 O O . PRO A 1 185 ? -28.910 4.087 10.515 1.00 96.62 185 PRO A O 1
ATOM 1465 N N . ASP A 1 186 ? -28.166 6.085 11.242 1.00 92.12 186 ASP A N 1
ATOM 1466 C CA . ASP A 1 186 ? -27.604 6.532 9.963 1.00 92.12 186 ASP A CA 1
ATOM 1467 C C . ASP A 1 186 ? -26.237 5.883 9.697 1.00 92.12 186 ASP A C 1
ATOM 1469 O O . ASP A 1 186 ? -25.870 5.605 8.555 1.00 92.12 186 ASP A O 1
ATOM 1473 N N . VAL A 1 187 ? -25.472 5.635 10.767 1.00 92.06 187 VAL A N 1
ATOM 1474 C CA . VAL A 1 187 ? -24.148 5.005 10.723 1.00 92.06 187 VAL A CA 1
ATOM 1475 C C . VAL A 1 187 ? -24.107 3.842 11.709 1.00 92.06 187 VAL A C 1
ATOM 1477 O O . VAL A 1 187 ? -24.414 4.006 12.889 1.00 92.06 187 VAL A O 1
ATOM 1480 N N . PHE A 1 188 ? -23.692 2.669 11.233 1.00 94.31 188 PHE A N 1
ATOM 1481 C CA . PHE A 1 188 ? -23.543 1.458 12.037 1.00 94.31 188 PHE A CA 1
ATOM 1482 C C . PHE A 1 188 ? -22.120 0.914 11.917 1.00 94.31 188 PHE A C 1
ATOM 1484 O O . PHE A 1 188 ? -21.634 0.701 10.806 1.00 94.31 188 PHE A O 1
ATOM 1491 N N . ILE A 1 189 ? -21.459 0.703 13.055 1.00 95.62 189 ILE A N 1
ATOM 1492 C CA . ILE A 1 189 ? -20.070 0.247 13.135 1.00 95.62 189 ILE A CA 1
ATOM 1493 C C . ILE A 1 189 ? -20.015 -0.969 14.060 1.00 95.62 189 ILE A C 1
ATOM 1495 O O . ILE A 1 189 ? -20.393 -0.879 15.226 1.00 95.62 189 ILE A O 1
ATOM 1499 N N . ASP A 1 190 ? -19.519 -2.090 13.540 1.00 96.50 190 ASP A N 1
ATOM 1500 C CA . ASP A 1 190 ? -19.356 -3.338 14.287 1.00 96.50 190 ASP A CA 1
ATOM 1501 C C . ASP A 1 190 ? -17.873 -3.686 14.421 1.00 96.50 190 ASP A C 1
ATOM 1503 O O . ASP A 1 190 ? -17.148 -3.757 13.424 1.00 96.50 190 ASP A O 1
ATOM 1507 N N . PHE A 1 191 ? -17.415 -3.875 15.657 1.00 97.12 191 PHE A N 1
ATOM 1508 C CA . PHE A 1 191 ? -16.022 -4.175 15.962 1.00 97.12 191 PHE A CA 1
ATOM 1509 C C . PHE A 1 191 ? -15.773 -5.681 15.971 1.00 97.12 191 PHE A C 1
ATOM 1511 O O . PHE A 1 191 ? -16.372 -6.428 16.750 1.00 97.12 191 PHE A O 1
ATOM 1518 N N . HIS A 1 192 ? -14.813 -6.084 15.143 1.00 95.12 192 HIS A N 1
ATOM 1519 C CA . HIS A 1 192 ? -14.276 -7.434 15.050 1.00 95.12 192 HIS A CA 1
ATOM 1520 C C . HIS A 1 192 ? -12.757 -7.413 15.192 1.00 95.12 192 HIS A C 1
ATOM 1522 O O . HIS A 1 192 ? -12.112 -6.403 14.907 1.00 95.12 192 HIS A O 1
ATOM 1528 N N . GLU A 1 193 ? -12.174 -8.547 15.562 1.00 90.69 193 GLU A N 1
ATOM 1529 C CA . GLU A 1 193 ? -10.723 -8.692 15.665 1.00 90.69 193 GLU A CA 1
ATOM 1530 C C . GLU A 1 193 ? -10.243 -10.050 15.158 1.00 90.69 193 GLU A C 1
ATOM 1532 O O . GLU A 1 193 ? -10.997 -11.015 15.039 1.00 90.69 193 GLU A O 1
ATOM 1537 N N . TYR A 1 194 ? -8.948 -10.121 14.873 1.00 84.00 194 TYR A N 1
ATOM 1538 C CA . TYR A 1 194 ? -8.252 -11.378 14.660 1.00 84.00 194 TYR A CA 1
ATOM 1539 C C . TYR A 1 194 ? -7.154 -11.524 15.698 1.00 84.00 194 TYR A C 1
ATOM 1541 O O . TYR A 1 194 ? -6.518 -10.553 16.103 1.00 84.00 194 TYR A O 1
ATOM 1549 N N . LEU A 1 195 ? -6.862 -12.771 16.057 1.00 76.25 195 LEU A N 1
ATOM 1550 C CA . LEU A 1 195 ? -5.621 -13.070 16.751 1.00 76.25 195 LEU A CA 1
ATOM 1551 C C . LEU A 1 195 ? -4.429 -12.746 15.831 1.00 76.25 195 LEU A C 1
ATOM 1553 O O . LEU A 1 195 ? -4.509 -13.027 14.631 1.00 76.25 195 LEU A O 1
ATOM 1557 N N . PRO A 1 196 ? -3.297 -12.255 16.377 1.00 68.75 196 PRO A N 1
ATOM 1558 C CA . PRO A 1 196 ? -2.078 -12.036 15.595 1.00 68.75 196 PRO A CA 1
ATOM 1559 C C . PRO A 1 196 ? -1.654 -13.295 14.826 1.00 68.75 196 PRO A C 1
ATOM 1561 O O . PRO A 1 196 ? -1.276 -13.247 13.656 1.00 68.75 196 PRO A O 1
ATOM 1564 N N . PHE A 1 197 ? -1.797 -14.462 15.463 1.00 68.69 197 PHE A N 1
ATOM 1565 C CA . PHE A 1 197 ? -1.633 -15.737 14.785 1.00 68.69 197 PHE A CA 1
ATOM 1566 C C . PHE A 1 197 ? -2.944 -16.197 14.153 1.00 68.69 197 PHE A C 1
ATOM 1568 O O . PHE A 1 197 ? -3.899 -16.565 14.840 1.00 68.69 197 PHE A O 1
ATOM 1575 N N . ARG A 1 198 ? -2.944 -16.251 12.826 1.00 72.94 198 ARG A N 1
ATOM 1576 C CA . ARG A 1 198 ? -4.087 -16.676 12.031 1.00 72.94 198 ARG A CA 1
ATOM 1577 C C . ARG A 1 198 ? -3.902 -18.097 11.516 1.00 72.94 198 ARG A C 1
ATOM 1579 O O . ARG A 1 198 ? -2.961 -18.399 10.787 1.00 72.94 198 ARG A O 1
ATOM 1586 N N . ALA A 1 199 ? -4.812 -18.995 11.895 1.00 66.69 199 ALA A N 1
ATOM 1587 C CA . ALA A 1 199 ? -4.747 -20.405 11.498 1.00 66.69 199 ALA A CA 1
ATOM 1588 C C . ALA A 1 199 ? -4.799 -20.586 9.970 1.00 66.69 199 ALA A C 1
ATOM 1590 O O . ALA A 1 199 ? -4.172 -21.483 9.411 1.00 66.69 199 ALA A O 1
ATOM 1591 N N . ASP A 1 200 ? -5.509 -19.700 9.283 1.00 66.12 200 ASP A N 1
ATOM 1592 C CA . ASP A 1 200 ? -5.608 -19.651 7.830 1.00 66.12 200 ASP A CA 1
ATOM 1593 C C . ASP A 1 200 ? -4.390 -18.998 7.150 1.00 66.12 200 ASP A C 1
ATOM 1595 O O . ASP A 1 200 ? -4.292 -19.029 5.924 1.00 66.12 200 ASP A O 1
ATOM 1599 N N . TYR A 1 201 ? -3.421 -18.481 7.917 1.00 69.62 201 TYR A N 1
ATOM 1600 C CA . TYR A 1 201 ? -2.119 -18.017 7.416 1.00 69.62 201 TYR A CA 1
ATOM 1601 C C . TYR A 1 201 ? -1.035 -19.095 7.482 1.00 69.62 201 TYR A C 1
ATOM 1603 O O . TYR A 1 201 ? 0.029 -18.939 6.889 1.00 69.62 201 TYR A O 1
ATOM 1611 N N . VAL A 1 202 ? -1.302 -20.232 8.134 1.00 64.69 202 VAL A N 1
ATOM 1612 C CA . VAL A 1 202 ? -0.339 -21.341 8.278 1.00 64.69 202 VAL A CA 1
ATOM 1613 C C . VAL A 1 202 ? 0.141 -21.879 6.924 1.00 64.69 202 VAL A C 1
ATOM 1615 O O . VAL A 1 202 ? 1.249 -22.393 6.821 1.00 64.69 202 VAL A O 1
ATOM 1618 N N . LYS A 1 203 ? -0.666 -21.738 5.866 1.00 60.44 203 LYS A N 1
ATOM 1619 C CA . LYS A 1 203 ? -0.304 -22.159 4.503 1.00 60.44 203 LYS A CA 1
ATOM 1620 C C . LYS A 1 203 ? 0.516 -21.122 3.722 1.00 60.44 203 LYS A C 1
ATOM 1622 O O . LYS A 1 203 ? 0.999 -21.451 2.645 1.00 60.44 203 LYS A O 1
ATOM 1627 N N . LEU A 1 204 ? 0.661 -19.896 4.232 1.00 63.81 204 LEU A N 1
ATOM 1628 C CA . LEU A 1 204 ? 1.324 -18.784 3.536 1.00 63.81 204 LEU A CA 1
ATOM 1629 C C . LEU A 1 204 ? 2.843 -18.731 3.773 1.00 63.81 204 LEU A C 1
ATOM 1631 O O . LEU A 1 204 ? 3.529 -17.928 3.151 1.00 63.81 204 LEU A O 1
ATOM 1635 N N . GLY A 1 205 ? 3.396 -19.584 4.640 1.00 56.12 205 GLY A N 1
ATOM 1636 C CA . GLY A 1 205 ? 4.837 -19.633 4.875 1.00 56.12 205 GLY A CA 1
ATOM 1637 C C . GLY A 1 205 ? 5.273 -20.798 5.759 1.00 56.12 205 GLY A C 1
ATOM 1638 O O . GLY A 1 205 ? 4.486 -21.358 6.515 1.00 56.12 205 GLY A O 1
ATOM 1639 N N . SER A 1 206 ? 6.557 -21.160 5.681 1.00 54.41 206 SER A N 1
ATOM 1640 C CA . SER A 1 206 ? 7.176 -22.198 6.525 1.00 54.41 206 SER A CA 1
ATOM 1641 C C . SER A 1 206 ? 7.479 -21.728 7.955 1.00 54.41 206 SER A C 1
ATOM 1643 O O . SER A 1 206 ? 7.869 -22.526 8.803 1.00 54.41 206 SER A O 1
ATOM 1645 N N . PHE A 1 207 ? 7.336 -20.427 8.211 1.00 54.31 207 PHE A N 1
ATOM 1646 C CA . PHE A 1 207 ? 7.524 -19.764 9.495 1.00 54.31 207 PHE A CA 1
ATOM 1647 C C . PHE A 1 207 ? 6.325 -18.827 9.685 1.00 54.31 207 PHE A C 1
ATOM 1649 O O . PHE A 1 207 ? 5.974 -18.122 8.743 1.00 54.31 207 PHE A O 1
ATOM 1656 N N . GLY A 1 208 ? 5.650 -18.895 10.837 1.00 58.19 208 GLY A N 1
ATOM 1657 C CA . GLY A 1 208 ? 4.315 -18.316 11.047 1.00 58.19 208 GLY A CA 1
ATOM 1658 C C . GLY A 1 208 ? 4.160 -16.889 10.513 1.00 58.19 208 GLY A C 1
ATOM 1659 O O . GLY A 1 208 ? 4.919 -15.998 10.884 1.00 58.19 208 GLY A O 1
ATOM 1660 N N . VAL A 1 209 ? 3.168 -16.692 9.645 1.00 65.31 209 VAL A N 1
ATOM 1661 C CA . VAL A 1 209 ? 2.801 -15.387 9.082 1.00 65.31 209 VAL A CA 1
ATOM 1662 C C . VAL A 1 209 ? 1.762 -14.737 9.999 1.00 65.31 209 VAL A C 1
ATOM 1664 O O . VAL A 1 209 ? 0.831 -15.405 10.451 1.00 65.31 209 VAL A O 1
ATOM 1667 N N . THR A 1 210 ? 1.924 -13.444 10.278 1.00 70.31 210 THR A N 1
ATOM 1668 C CA . THR A 1 210 ? 0.978 -12.613 11.044 1.00 70.31 210 THR A CA 1
ATOM 1669 C C . THR A 1 210 ? 0.366 -11.551 10.137 1.00 70.31 210 THR A C 1
ATOM 1671 O O . THR A 1 210 ? 0.936 -11.219 9.097 1.00 70.31 210 THR A O 1
ATOM 1674 N N . GLY A 1 211 ? -0.804 -11.029 10.511 1.00 72.44 211 GLY A N 1
ATOM 1675 C CA . GLY A 1 211 ? -1.342 -9.820 9.884 1.00 72.44 211 GLY A CA 1
ATOM 1676 C C . GLY A 1 211 ? -0.391 -8.645 10.099 1.00 72.44 211 GLY A C 1
ATOM 1677 O O . GLY A 1 211 ? 0.218 -8.554 11.164 1.00 72.44 211 GLY A O 1
ATOM 1678 N N . PHE A 1 212 ? -0.238 -7.800 9.074 1.00 73.38 212 PHE A N 1
ATOM 1679 C CA . PHE A 1 212 ? 0.584 -6.592 9.168 1.00 73.38 212 PHE A CA 1
ATOM 1680 C C . PHE A 1 212 ? -0.209 -5.383 9.663 1.00 73.38 212 PHE A C 1
ATOM 1682 O O . PHE A 1 212 ? 0.397 -4.506 10.249 1.00 73.38 212 PHE A O 1
ATOM 1689 N N . ALA A 1 213 ? -1.516 -5.328 9.376 1.00 82.75 213 ALA A N 1
ATOM 1690 C CA . ALA A 1 213 ? -2.350 -4.166 9.646 1.00 82.75 213 ALA A CA 1
ATOM 1691 C C . ALA A 1 213 ? -2.874 -4.184 11.085 1.00 82.75 213 ALA A C 1
ATOM 1693 O O . ALA A 1 213 ? -3.465 -5.182 11.507 1.00 82.75 213 ALA A O 1
ATOM 1694 N N . ASP A 1 214 ? -2.728 -3.060 11.780 1.00 85.88 214 ASP A N 1
ATOM 1695 C CA . ASP A 1 214 ? -3.324 -2.807 13.093 1.00 85.88 214 ASP A CA 1
ATOM 1696 C C . ASP A 1 214 ? -4.848 -2.674 12.987 1.00 85.88 214 ASP A C 1
ATOM 1698 O O . ASP A 1 214 ? -5.587 -3.154 13.846 1.00 85.88 214 ASP A O 1
ATOM 1702 N N . VAL A 1 215 ? -5.330 -2.057 11.900 1.00 90.56 215 VAL A N 1
ATOM 1703 C CA . VAL A 1 215 ? -6.761 -1.855 11.638 1.00 90.56 215 VAL A CA 1
ATOM 1704 C C . VAL A 1 215 ? -7.133 -2.310 10.229 1.00 90.56 215 VAL A C 1
ATOM 1706 O O . VAL A 1 215 ? -6.552 -1.884 9.231 1.00 90.56 215 VAL A O 1
ATOM 1709 N N . MET A 1 216 ? -8.164 -3.151 10.142 1.00 90.00 216 MET A N 1
ATOM 1710 C CA . MET A 1 216 ? -8.789 -3.556 8.883 1.00 90.00 216 MET A CA 1
ATOM 1711 C C . MET A 1 216 ? -10.182 -2.947 8.764 1.00 90.00 216 MET A C 1
ATOM 1713 O O . MET A 1 216 ? -10.996 -3.077 9.674 1.00 90.00 216 MET A O 1
ATOM 1717 N N . MET A 1 217 ? -10.476 -2.332 7.620 1.00 90.56 217 MET A N 1
ATOM 1718 C CA . MET A 1 217 ? -11.761 -1.673 7.375 1.00 90.56 217 MET A CA 1
ATOM 1719 C C . MET A 1 217 ? -12.603 -2.462 6.375 1.00 90.56 217 MET A C 1
ATOM 1721 O O . MET A 1 217 ? -12.185 -2.683 5.237 1.00 90.56 217 MET A O 1
ATOM 1725 N N . LEU A 1 218 ? -13.806 -2.855 6.793 1.00 89.31 218 LEU A N 1
ATOM 1726 C CA . LEU A 1 218 ? -14.840 -3.420 5.929 1.00 89.31 218 LEU A CA 1
ATOM 1727 C C . LEU A 1 218 ? -16.020 -2.450 5.861 1.00 89.31 218 LEU A C 1
ATOM 1729 O O . LEU A 1 218 ? -16.444 -1.907 6.877 1.00 89.31 218 LEU A O 1
ATOM 1733 N N . TYR A 1 219 ? -16.564 -2.257 4.668 1.00 87.06 219 TYR A N 1
ATOM 1734 C CA . TYR A 1 219 ? -17.762 -1.460 4.425 1.00 87.06 219 TYR A CA 1
ATOM 1735 C C . TYR A 1 219 ? -18.715 -2.225 3.501 1.00 87.06 219 TYR A C 1
ATOM 1737 O O . TYR A 1 219 ? -18.382 -3.299 3.004 1.00 87.06 219 TYR A O 1
ATOM 1745 N N . CYS A 1 220 ? -19.936 -1.721 3.314 1.00 83.56 220 CYS A N 1
ATOM 1746 C CA . CYS A 1 220 ? -20.935 -2.400 2.492 1.00 83.56 220 CYS A CA 1
ATOM 1747 C C . CYS A 1 220 ? -20.506 -2.430 1.015 1.00 83.56 220 CYS A C 1
ATOM 1749 O O . CYS A 1 220 ? -20.546 -1.408 0.337 1.00 83.56 220 CYS A O 1
ATOM 1751 N N . GLU A 1 221 ? -20.146 -3.616 0.521 1.00 70.81 221 GLU A N 1
ATOM 1752 C CA . GLU A 1 221 ? -19.785 -3.860 -0.886 1.00 70.81 221 GLU A CA 1
ATOM 1753 C C . GLU A 1 221 ? -20.930 -4.492 -1.690 1.00 70.81 221 GLU A C 1
ATOM 1755 O O . GLU A 1 221 ? -20.751 -4.913 -2.832 1.00 70.81 221 GLU A O 1
ATOM 1760 N N . ASN A 1 222 ? -22.124 -4.612 -1.098 1.00 75.94 222 ASN A N 1
ATOM 1761 C CA . ASN A 1 222 ? -23.271 -5.161 -1.809 1.00 75.94 222 ASN A CA 1
ATOM 1762 C C . ASN A 1 222 ? -23.612 -4.241 -2.999 1.00 75.94 222 ASN A C 1
ATOM 1764 O O . ASN A 1 222 ? -23.915 -3.073 -2.765 1.00 75.94 222 ASN A O 1
ATOM 1768 N N . PRO A 1 223 ? -23.655 -4.737 -4.251 1.00 71.00 223 PRO A N 1
ATOM 1769 C CA . PRO A 1 223 ? -23.968 -3.903 -5.415 1.00 71.00 223 PRO A CA 1
ATOM 1770 C C . PRO A 1 223 ? -25.359 -3.254 -5.366 1.00 71.00 223 PRO A C 1
ATOM 1772 O O . PRO A 1 223 ? -25.619 -2.287 -6.074 1.00 71.00 223 PRO A O 1
ATOM 1775 N N . ASN A 1 224 ? -26.265 -3.787 -4.540 1.00 78.25 224 ASN A N 1
ATOM 1776 C CA . ASN A 1 224 ? -27.591 -3.223 -4.293 1.00 78.25 224 ASN A CA 1
ATOM 1777 C C . ASN A 1 224 ? -27.590 -2.110 -3.221 1.00 78.25 224 ASN A C 1
ATOM 1779 O O . ASN A 1 224 ? -28.650 -1.629 -2.820 1.00 78.25 224 ASN A O 1
ATOM 1783 N N . TYR A 1 225 ? -26.419 -1.720 -2.716 1.00 77.25 225 TYR A N 1
ATOM 1784 C CA . TYR A 1 225 ? -26.246 -0.584 -1.819 1.00 77.25 225 TYR A CA 1
ATOM 1785 C C . TYR A 1 225 ? -26.252 0.727 -2.628 1.00 77.25 225 TYR A C 1
ATOM 1787 O O . TYR A 1 225 ? -25.571 0.807 -3.652 1.00 77.25 225 TYR A O 1
ATOM 1795 N N . PRO A 1 226 ? -27.013 1.764 -2.225 1.00 85.19 226 PRO A N 1
ATOM 1796 C CA . PRO A 1 226 ? -27.109 3.003 -2.993 1.00 85.19 226 PRO A CA 1
ATOM 1797 C C . PRO A 1 226 ? -25.741 3.633 -3.275 1.00 85.19 226 PRO A C 1
ATOM 1799 O O . PRO A 1 226 ? -24.962 3.882 -2.352 1.00 85.19 226 PRO A O 1
ATOM 1802 N N . LYS A 1 227 ? -25.477 3.966 -4.547 1.00 81.94 227 LYS A N 1
ATOM 1803 C CA . LYS A 1 227 ? -24.194 4.552 -4.971 1.00 81.94 227 LYS A CA 1
ATOM 1804 C C . LYS A 1 227 ? -23.836 5.813 -4.180 1.00 81.94 227 LYS A C 1
ATOM 1806 O O . LYS A 1 227 ? -22.686 5.983 -3.811 1.00 81.94 227 LYS A O 1
ATOM 1811 N N . SER A 1 228 ? -24.809 6.670 -3.873 1.00 86.88 228 SER A N 1
ATOM 1812 C CA . SER A 1 228 ? -24.570 7.885 -3.083 1.00 86.88 228 SER A CA 1
ATOM 1813 C C . SER A 1 228 ? -24.012 7.586 -1.689 1.00 86.88 228 SER A C 1
ATOM 1815 O O . SER A 1 228 ? -23.113 8.284 -1.233 1.00 86.88 228 SER A O 1
ATOM 1817 N N . LEU A 1 229 ? -24.498 6.534 -1.025 1.00 84.88 229 LEU A N 1
ATOM 1818 C CA . LEU A 1 229 ? -23.976 6.110 0.274 1.00 84.88 229 LEU A CA 1
ATOM 1819 C C . LEU A 1 229 ? -22.591 5.475 0.137 1.00 84.88 229 LEU A C 1
ATOM 1821 O O . LEU A 1 229 ? -21.723 5.715 0.972 1.00 84.88 229 LEU A O 1
ATOM 1825 N N . HIS A 1 230 ? -22.366 4.707 -0.931 1.00 82.56 230 HIS A N 1
ATOM 1826 C CA . HIS A 1 230 ? -21.047 4.169 -1.250 1.00 82.56 230 HIS A CA 1
ATOM 1827 C C . HIS A 1 230 ? -20.017 5.291 -1.473 1.00 82.56 230 HIS A C 1
ATOM 1829 O O . HIS A 1 230 ? -18.938 5.262 -0.889 1.00 82.56 230 HIS A O 1
ATOM 1835 N N . ASP A 1 231 ? -20.382 6.323 -2.238 1.00 83.88 231 ASP A N 1
ATOM 1836 C CA . ASP A 1 231 ? -19.532 7.483 -2.518 1.00 83.88 231 ASP A CA 1
ATOM 1837 C C . ASP A 1 231 ? -19.210 8.278 -1.242 1.00 83.88 231 ASP A C 1
ATOM 1839 O O . ASP A 1 231 ? -18.083 8.743 -1.089 1.00 83.88 231 ASP A O 1
ATOM 1843 N N . ILE A 1 232 ? -20.163 8.421 -0.313 1.00 88.44 232 ILE A N 1
ATOM 1844 C CA . ILE A 1 232 ? -19.924 9.068 0.989 1.00 88.44 232 ILE A CA 1
ATOM 1845 C C . ILE A 1 232 ? -18.913 8.262 1.808 1.00 88.44 232 ILE A C 1
ATOM 1847 O O . ILE A 1 232 ? -17.952 8.823 2.333 1.00 88.44 232 ILE A O 1
ATOM 1851 N N . VAL A 1 233 ? -19.088 6.942 1.900 1.00 87.75 233 VAL A N 1
ATOM 1852 C CA . VAL A 1 233 ? -18.154 6.090 2.648 1.00 87.75 233 VAL A CA 1
ATOM 1853 C C . VAL A 1 233 ? -16.754 6.157 2.039 1.00 87.75 233 VAL A C 1
ATOM 1855 O O . VAL A 1 233 ? -15.791 6.396 2.766 1.00 87.75 233 VAL A O 1
ATOM 1858 N N . GLN A 1 234 ? -16.637 6.008 0.719 1.00 83.50 234 GLN A N 1
ATOM 1859 C CA . GLN A 1 234 ? -15.344 5.950 0.040 1.00 83.50 234 GLN A CA 1
ATOM 1860 C C . GLN A 1 234 ? -14.606 7.284 -0.024 1.00 83.50 234 GLN A C 1
ATOM 1862 O O . GLN A 1 234 ? -13.387 7.294 0.102 1.00 83.50 234 GLN A O 1
ATOM 1867 N N . ASN A 1 235 ? -15.316 8.397 -0.216 1.00 85.31 235 ASN A N 1
ATOM 1868 C CA . ASN A 1 235 ? -14.674 9.694 -0.441 1.00 85.31 235 ASN A CA 1
ATOM 1869 C C . ASN A 1 235 ? -14.617 10.574 0.813 1.00 85.31 235 ASN A C 1
ATOM 1871 O O . ASN A 1 235 ? -13.899 11.570 0.809 1.00 85.31 235 ASN A O 1
ATOM 1875 N N . ILE A 1 236 ? -15.374 10.246 1.868 1.00 87.25 236 ILE A N 1
ATOM 1876 C CA . ILE A 1 236 ? -15.446 11.062 3.091 1.00 87.25 236 ILE A CA 1
ATOM 1877 C C . ILE A 1 236 ? -14.994 10.258 4.308 1.00 87.25 236 ILE A C 1
ATOM 1879 O O . ILE A 1 236 ? -14.026 10.641 4.961 1.00 87.25 236 ILE A O 1
ATOM 1883 N N . TYR A 1 237 ? -15.663 9.145 4.624 1.00 88.12 237 TYR A N 1
ATOM 1884 C CA . TYR A 1 237 ? -15.386 8.431 5.876 1.00 88.12 237 TYR A CA 1
ATOM 1885 C C . TYR A 1 237 ? -14.058 7.674 5.855 1.00 88.12 237 TYR A C 1
ATOM 1887 O O . TYR A 1 237 ? -13.258 7.845 6.772 1.00 88.12 237 TYR A O 1
ATOM 1895 N N . LEU A 1 238 ? -13.794 6.868 4.822 1.00 88.75 238 LEU A N 1
ATOM 1896 C CA . LEU A 1 238 ? -12.560 6.081 4.756 1.00 88.75 238 LEU A CA 1
ATOM 1897 C C . LEU A 1 238 ? -11.300 6.956 4.722 1.00 88.75 238 LEU A C 1
ATOM 1899 O O . LEU A 1 238 ? -10.423 6.691 5.540 1.00 88.75 238 LEU A O 1
ATOM 1903 N N . PRO A 1 239 ? -11.201 8.019 3.895 1.00 89.38 239 PRO A N 1
ATOM 1904 C CA . PRO A 1 239 ? -10.005 8.856 3.876 1.00 89.38 239 PRO A CA 1
ATOM 1905 C C . PRO A 1 239 ? -9.752 9.540 5.222 1.00 89.38 239 PRO A C 1
ATOM 1907 O O . PRO A 1 239 ? -8.612 9.601 5.670 1.00 89.38 239 PRO A O 1
ATOM 1910 N N . ALA A 1 240 ? -10.807 9.994 5.912 1.00 92.69 240 ALA A N 1
ATOM 1911 C CA . ALA A 1 240 ? -10.674 10.601 7.235 1.00 92.69 240 ALA A CA 1
ATOM 1912 C C . ALA A 1 240 ? -10.167 9.596 8.285 1.00 92.69 240 ALA A C 1
ATOM 1914 O O . ALA A 1 240 ? -9.259 9.911 9.051 1.00 92.69 240 ALA A O 1
ATOM 1915 N N . ILE A 1 241 ? -10.712 8.374 8.297 1.00 91.62 241 ILE A N 1
ATOM 1916 C CA . ILE A 1 241 ? -10.264 7.303 9.201 1.00 91.62 241 ILE A CA 1
ATOM 1917 C C . ILE A 1 241 ? -8.809 6.923 8.895 1.00 91.62 241 ILE A C 1
ATOM 1919 O O . ILE A 1 241 ? -7.988 6.847 9.804 1.00 91.62 241 ILE A O 1
ATOM 1923 N N . GLN A 1 242 ? -8.472 6.726 7.620 1.00 90.56 242 GLN A N 1
ATOM 1924 C CA . GLN A 1 242 ? -7.124 6.376 7.169 1.00 90.56 242 GLN A CA 1
ATOM 1925 C C . GLN A 1 242 ? -6.096 7.450 7.523 1.00 90.56 242 GLN A C 1
ATOM 1927 O O . GLN A 1 242 ? -4.990 7.113 7.946 1.00 90.56 242 GLN A O 1
ATOM 1932 N N . GLN A 1 243 ? -6.457 8.729 7.388 1.00 91.56 243 GLN A N 1
ATOM 1933 C CA . GLN A 1 243 ? -5.589 9.833 7.783 1.00 91.56 243 GLN A CA 1
ATOM 1934 C C . GLN A 1 243 ? -5.312 9.791 9.287 1.00 91.56 243 GLN A C 1
ATOM 1936 O O . GLN A 1 243 ? -4.152 9.791 9.677 1.00 91.56 243 GLN A O 1
ATOM 1941 N N . ILE A 1 244 ? -6.350 9.636 10.120 1.00 92.06 244 ILE A N 1
ATOM 1942 C CA . ILE A 1 244 ? -6.192 9.526 11.580 1.00 92.06 244 ILE A CA 1
ATOM 1943 C C . ILE A 1 244 ? -5.283 8.347 11.946 1.00 92.06 244 ILE A C 1
ATOM 1945 O O . ILE A 1 244 ? -4.401 8.491 12.790 1.00 92.06 244 ILE A O 1
ATOM 1949 N N . LEU A 1 245 ? -5.465 7.186 11.315 1.00 91.19 245 LEU A N 1
ATOM 1950 C CA . LEU A 1 245 ? -4.617 6.015 11.563 1.00 91.19 245 LEU A CA 1
ATOM 1951 C C . LEU A 1 245 ? -3.161 6.280 11.159 1.00 91.19 245 LEU A C 1
ATOM 1953 O O . LEU A 1 245 ? -2.252 5.970 11.922 1.00 91.19 245 LEU A O 1
ATOM 1957 N N . THR A 1 246 ? -2.946 6.921 10.009 1.00 89.81 246 THR A N 1
ATOM 1958 C CA . THR A 1 246 ? -1.609 7.291 9.517 1.00 89.81 246 THR A CA 1
ATOM 1959 C C . THR A 1 246 ? -0.922 8.289 10.450 1.00 89.81 246 THR A C 1
ATOM 1961 O O . THR A 1 246 ? 0.239 8.090 10.803 1.00 89.81 246 THR A O 1
ATOM 1964 N N . ASP A 1 247 ? -1.644 9.310 10.916 1.00 89.81 247 ASP A N 1
ATOM 1965 C CA . ASP A 1 247 ? -1.142 10.319 11.857 1.00 89.81 247 ASP A CA 1
ATOM 1966 C C . ASP A 1 247 ? -0.738 9.692 13.204 1.00 89.81 247 ASP A C 1
ATOM 1968 O O . ASP A 1 247 ? 0.196 10.156 13.858 1.00 89.81 247 ASP A O 1
ATOM 1972 N N . ASN A 1 248 ? -1.401 8.598 13.593 1.00 84.75 248 ASN A N 1
ATOM 1973 C CA . ASN A 1 248 ? -1.089 7.812 14.789 1.00 84.75 248 ASN A CA 1
ATOM 1974 C C . ASN A 1 248 ? -0.106 6.657 14.522 1.00 84.75 248 ASN A C 1
ATOM 1976 O O . ASN A 1 248 ? 0.073 5.800 15.384 1.00 84.75 248 ASN A O 1
ATOM 1980 N N . GLN A 1 249 ? 0.535 6.622 13.347 1.00 85.44 249 GLN A N 1
ATOM 1981 C CA . GLN A 1 249 ? 1.502 5.590 12.943 1.00 85.44 249 GLN A CA 1
ATOM 1982 C C . GLN A 1 249 ? 0.935 4.160 12.995 1.00 85.44 249 GLN A C 1
ATOM 1984 O O . GLN A 1 249 ? 1.677 3.192 13.155 1.00 85.44 249 GLN A O 1
ATOM 1989 N N . MET A 1 250 ? -0.383 4.020 12.842 1.00 85.88 250 MET A N 1
ATOM 1990 C CA . MET A 1 250 ? -1.066 2.734 12.795 1.00 85.88 250 MET A CA 1
ATOM 1991 C C . MET A 1 250 ? -1.168 2.257 11.353 1.00 85.88 250 MET A C 1
ATOM 1993 O O . MET A 1 250 ? -1.682 2.950 10.471 1.00 85.88 250 MET A O 1
ATOM 1997 N N . THR A 1 251 ? -0.708 1.038 11.112 1.00 86.38 251 THR A N 1
ATOM 1998 C CA . THR A 1 251 ? -0.849 0.386 9.815 1.00 86.38 251 THR A CA 1
ATOM 1999 C C . THR A 1 251 ? -2.308 0.013 9.572 1.00 86.38 251 THR A C 1
ATOM 2001 O O . THR A 1 251 ? -3.011 -0.496 10.448 1.00 86.38 251 THR A O 1
ATOM 2004 N N . HIS A 1 252 ? -2.794 0.259 8.359 1.00 88.38 252 HIS A N 1
ATOM 2005 C CA . HIS A 1 252 ? -4.188 0.003 8.024 1.00 88.38 252 HIS A CA 1
ATOM 2006 C C . HIS A 1 252 ? -4.348 -0.520 6.608 1.00 88.38 252 HIS A C 1
ATOM 2008 O O . HIS A 1 252 ? -3.510 -0.291 5.734 1.00 88.38 252 HIS A O 1
ATOM 2014 N N . CYS A 1 253 ? -5.425 -1.268 6.387 1.00 85.44 253 CYS A N 1
ATOM 2015 C CA . CYS A 1 253 ? -5.795 -1.721 5.056 1.00 85.44 253 CYS A CA 1
ATOM 2016 C C . CYS A 1 253 ? -7.295 -2.005 4.936 1.00 85.44 253 CYS A C 1
ATOM 2018 O O . CYS A 1 253 ? -8.047 -2.047 5.917 1.00 85.44 253 CYS A O 1
ATOM 2020 N N . LYS A 1 254 ? -7.741 -2.217 3.696 1.00 82.75 254 LYS A N 1
ATOM 2021 C CA . LYS A 1 254 ? -9.056 -2.795 3.426 1.00 82.75 254 LYS A CA 1
ATOM 2022 C C . LYS A 1 254 ? -9.098 -4.222 3.974 1.00 82.75 254 LYS A C 1
ATOM 2024 O O . LYS A 1 254 ? -8.137 -4.977 3.833 1.00 82.75 254 LYS A O 1
ATOM 2029 N N . TYR A 1 255 ? -10.216 -4.593 4.587 1.00 83.00 255 TYR A N 1
ATOM 2030 C CA . TYR A 1 255 ? -10.425 -5.932 5.119 1.00 83.00 255 TYR A CA 1
ATOM 2031 C C . TYR A 1 255 ? -10.213 -7.002 4.045 1.00 83.00 255 TYR A C 1
ATOM 2033 O O . TYR A 1 255 ? -10.703 -6.893 2.920 1.00 83.00 255 TYR A O 1
ATOM 2041 N N . PHE A 1 256 ? -9.533 -8.080 4.431 1.00 73.06 256 PHE A N 1
ATOM 2042 C CA . PHE A 1 256 ? -9.375 -9.270 3.610 1.00 73.06 256 PHE A CA 1
ATOM 2043 C C . PHE A 1 256 ? -9.427 -10.540 4.469 1.00 73.06 256 PHE A C 1
ATOM 2045 O O . PHE A 1 256 ? -9.114 -10.551 5.664 1.00 73.06 256 PHE A O 1
ATOM 2052 N N . SER A 1 257 ? -9.797 -11.652 3.838 1.00 68.00 257 SER A N 1
ATOM 2053 C CA . SER A 1 257 ? -9.751 -12.989 4.436 1.00 68.00 257 SER A CA 1
ATOM 2054 C C . SER A 1 257 ? -8.989 -13.938 3.518 1.00 68.00 257 SER A C 1
ATOM 2056 O O . SER A 1 257 ? -9.144 -13.848 2.298 1.00 68.00 257 SER A O 1
ATOM 2058 N N . SER A 1 258 ? -8.190 -14.858 4.065 1.00 59.91 258 SER A N 1
ATOM 2059 C CA . SER A 1 258 ? -7.552 -15.885 3.240 1.00 59.91 258 SER A CA 1
ATOM 2060 C C . SER A 1 258 ? -8.538 -16.997 2.875 1.00 59.91 258 SER A C 1
ATOM 2062 O O . SER A 1 258 ? -9.429 -17.362 3.644 1.00 59.91 258 SER A O 1
ATOM 2064 N N . ASP A 1 259 ? -8.393 -17.521 1.659 1.00 54.44 259 ASP A N 1
ATOM 2065 C CA . ASP A 1 259 ? -9.164 -18.666 1.181 1.00 54.44 259 ASP A CA 1
ATOM 2066 C C . ASP A 1 259 ? -8.599 -19.965 1.787 1.00 54.44 259 ASP A C 1
ATOM 2068 O O . ASP A 1 259 ? -7.393 -20.089 2.036 1.00 54.44 259 ASP A O 1
ATOM 2072 N N . LYS A 1 260 ? -9.453 -20.978 1.978 1.00 49.19 260 LYS A N 1
ATOM 2073 C CA . LYS A 1 260 ? -9.056 -22.293 2.517 1.00 49.19 260 LYS A CA 1
ATOM 2074 C C . LYS A 1 260 ? -7.995 -22.987 1.649 1.00 49.19 260 LYS A C 1
ATOM 2076 O O . LYS A 1 260 ? -7.260 -23.838 2.164 1.00 49.19 260 LYS A O 1
ATOM 2081 N N . ASP A 1 261 ? -7.852 -22.565 0.392 1.00 47.03 261 ASP A N 1
ATOM 2082 C CA . ASP A 1 261 ? -6.942 -23.120 -0.616 1.00 47.03 261 ASP A CA 1
ATOM 2083 C C . ASP A 1 261 ? -5.676 -22.275 -0.886 1.00 47.03 261 ASP A C 1
ATOM 2085 O O . ASP A 1 261 ? -5.077 -22.370 -1.953 1.00 47.03 261 ASP A O 1
ATOM 2089 N N . ALA A 1 262 ? -5.199 -21.522 0.118 1.00 43.12 262 ALA A N 1
ATOM 2090 C CA . ALA A 1 262 ? -3.889 -20.843 0.123 1.00 43.12 262 ALA A CA 1
ATOM 2091 C C . ALA A 1 262 ? -3.740 -19.636 -0.830 1.00 43.12 262 ALA A C 1
ATOM 2093 O O . ALA A 1 262 ? -2.630 -19.306 -1.246 1.00 43.12 262 ALA A O 1
ATOM 2094 N N . GLY A 1 263 ? -4.838 -18.940 -1.132 1.00 44.22 263 GLY A N 1
ATOM 2095 C CA . GLY A 1 263 ? -4.817 -17.644 -1.816 1.00 44.22 263 GLY A CA 1
ATOM 2096 C C . GLY A 1 263 ? -5.263 -16.505 -0.899 1.00 44.22 263 GLY A C 1
ATOM 2097 O O . GLY A 1 263 ? -6.265 -16.630 -0.193 1.00 44.22 263 GLY A O 1
ATOM 2098 N N . VAL A 1 264 ? -4.548 -15.380 -0.931 1.00 39.66 264 VAL A N 1
ATOM 2099 C CA . VAL A 1 264 ? -5.084 -14.084 -0.490 1.00 39.66 264 VAL A CA 1
ATOM 2100 C C . VAL A 1 264 ? -5.978 -13.578 -1.623 1.00 39.66 264 VAL A C 1
ATOM 2102 O O . VAL A 1 264 ? -5.506 -13.422 -2.747 1.00 39.66 264 VAL A O 1
ATOM 2105 N N . ARG A 1 265 ? -7.270 -13.362 -1.361 1.00 41.88 265 ARG A N 1
ATOM 2106 C CA . ARG A 1 265 ? -8.160 -12.661 -2.295 1.00 41.88 265 ARG A CA 1
ATOM 2107 C C . ARG A 1 265 ? -8.356 -11.241 -1.779 1.00 41.88 265 ARG A C 1
ATOM 2109 O O . ARG A 1 265 ? -8.935 -11.063 -0.711 1.00 41.88 265 ARG A O 1
ATOM 2116 N N . THR A 1 266 ? -7.894 -10.247 -2.529 1.00 42.69 266 THR A N 1
ATOM 2117 C CA . THR A 1 266 ? -8.357 -8.866 -2.367 1.00 42.69 266 THR A CA 1
ATOM 2118 C C . THR A 1 266 ? -9.673 -8.712 -3.130 1.00 42.69 266 THR A C 1
ATOM 2120 O O . THR A 1 266 ? -9.815 -9.185 -4.261 1.00 42.69 266 THR A O 1
ATOM 2123 N N . ALA A 1 267 ? -10.675 -8.109 -2.490 1.00 39.69 267 ALA A N 1
ATOM 2124 C CA . ALA A 1 267 ? -11.894 -7.689 -3.166 1.00 39.69 267 ALA A CA 1
ATOM 2125 C C . ALA A 1 267 ? -11.567 -6.464 -4.038 1.00 39.69 267 ALA A C 1
ATOM 2127 O O . ALA A 1 267 ? -11.379 -5.359 -3.531 1.00 39.69 267 ALA A O 1
ATOM 2128 N N . GLU A 1 268 ? -11.452 -6.723 -5.340 1.00 44.09 268 GLU A N 1
ATOM 2129 C CA . GLU A 1 268 ? -11.480 -5.800 -6.488 1.00 44.09 268 GLU A CA 1
ATOM 2130 C C . GLU A 1 268 ? -10.402 -4.717 -6.658 1.00 44.09 268 GLU A C 1
ATOM 2132 O O . GLU A 1 268 ? -10.254 -4.242 -7.785 1.00 44.09 268 GLU A O 1
ATOM 2137 N N . ASP A 1 269 ? -9.558 -4.418 -5.671 1.00 51.62 269 ASP A N 1
ATOM 2138 C CA . ASP A 1 269 ? -8.389 -3.567 -5.930 1.00 51.62 269 ASP A CA 1
ATOM 2139 C C . ASP A 1 269 ? -7.302 -4.373 -6.653 1.00 51.62 269 ASP A C 1
ATOM 2141 O O . ASP A 1 269 ? -6.682 -5.290 -6.100 1.00 51.62 269 ASP A O 1
ATOM 2145 N N . LYS A 1 270 ? -7.117 -4.055 -7.939 1.00 71.38 270 LYS A N 1
ATOM 2146 C CA . LYS A 1 270 ? -6.043 -4.593 -8.773 1.00 71.38 270 LYS A CA 1
ATOM 2147 C C . LYS A 1 270 ? -4.710 -4.143 -8.193 1.00 71.38 270 LYS A C 1
ATOM 2149 O O . LYS A 1 270 ? -4.484 -2.949 -8.022 1.00 71.38 270 LYS A O 1
ATOM 2154 N N . ILE A 1 271 ? -3.821 -5.091 -7.919 1.00 72.38 271 ILE A N 1
ATOM 2155 C CA . ILE A 1 271 ? -2.454 -4.777 -7.504 1.00 72.38 271 ILE A CA 1
ATOM 2156 C C . ILE A 1 271 ? -1.773 -4.064 -8.681 1.00 72.38 271 ILE A C 1
ATOM 2158 O O . ILE A 1 271 ? -1.717 -4.619 -9.779 1.00 72.38 271 ILE A O 1
ATOM 2162 N N . LYS A 1 272 ? -1.310 -2.831 -8.463 1.00 78.44 272 LYS A N 1
ATOM 2163 C CA . LYS A 1 272 ? -0.603 -2.005 -9.464 1.00 78.44 272 LYS A CA 1
ATOM 2164 C C . LYS A 1 272 ? 0.901 -1.962 -9.234 1.00 78.44 272 LYS A C 1
ATOM 2166 O O . LYS A 1 272 ? 1.662 -1.819 -10.183 1.00 78.44 272 LYS A O 1
ATOM 2171 N N . ASP A 1 273 ? 1.294 -2.134 -7.980 1.00 73.12 273 ASP A N 1
ATOM 2172 C CA . ASP A 1 273 ? 2.670 -2.130 -7.513 1.00 73.12 273 ASP A CA 1
ATOM 2173 C C . ASP A 1 273 ? 2.847 -3.264 -6.494 1.00 73.12 273 ASP A C 1
ATOM 2175 O O . ASP A 1 273 ? 1.934 -3.564 -5.718 1.00 73.12 273 ASP A O 1
ATOM 2179 N N . LEU A 1 274 ? 3.997 -3.929 -6.545 1.00 77.56 274 LEU A N 1
ATOM 2180 C CA . LEU A 1 274 ? 4.382 -5.000 -5.632 1.00 77.56 274 LEU A CA 1
ATOM 2181 C C . LEU A 1 274 ? 5.740 -4.722 -4.972 1.00 77.56 274 LEU A C 1
ATOM 2183 O O . LEU A 1 274 ? 6.485 -5.651 -4.639 1.00 77.56 274 LEU A O 1
ATOM 2187 N N . ASP A 1 275 ? 6.062 -3.449 -4.773 1.00 66.69 275 ASP A N 1
ATOM 2188 C CA . ASP A 1 275 ? 7.173 -3.036 -3.933 1.00 66.69 275 ASP A CA 1
ATOM 2189 C C . ASP A 1 275 ? 7.089 -3.681 -2.539 1.00 66.69 275 ASP A C 1
ATOM 2191 O O . ASP A 1 275 ? 6.035 -3.805 -1.910 1.00 66.69 275 ASP A O 1
ATOM 2195 N N . GLY A 1 276 ? 8.233 -4.181 -2.073 1.00 59.28 276 GLY A N 1
ATOM 2196 C CA . GLY A 1 276 ? 8.356 -4.960 -0.843 1.00 59.28 276 GLY A CA 1
ATOM 2197 C C . GLY A 1 276 ? 8.396 -6.474 -1.066 1.00 59.28 276 GLY A C 1
ATOM 2198 O O . GLY A 1 276 ? 8.833 -7.202 -0.168 1.00 59.28 276 GLY A O 1
ATOM 2199 N N . ILE A 1 277 ? 8.053 -6.980 -2.260 1.00 76.75 277 ILE A N 1
ATOM 2200 C CA . ILE A 1 277 ? 8.185 -8.414 -2.572 1.00 76.75 277 ILE A CA 1
ATOM 2201 C C . ILE A 1 277 ? 9.622 -8.925 -2.375 1.00 76.75 277 ILE A C 1
ATOM 2203 O O . ILE A 1 277 ? 9.824 -10.080 -1.997 1.00 76.75 277 ILE A O 1
ATOM 2207 N N . GLN A 1 278 ? 10.626 -8.055 -2.531 1.00 71.62 278 GLN A N 1
ATOM 2208 C CA . GLN A 1 278 ? 12.041 -8.366 -2.326 1.00 71.62 278 GLN A CA 1
ATOM 2209 C C . GLN A 1 278 ? 12.373 -8.875 -0.914 1.00 71.62 278 GLN A C 1
ATOM 2211 O O . GLN A 1 278 ? 13.333 -9.628 -0.748 1.00 71.62 278 GLN A O 1
ATOM 2216 N N . TYR A 1 279 ? 11.573 -8.529 0.101 1.00 61.94 279 TYR A N 1
ATOM 2217 C CA . TYR A 1 279 ? 11.789 -8.998 1.473 1.00 61.94 279 TYR A CA 1
ATOM 2218 C C . TYR A 1 279 ? 11.373 -10.464 1.671 1.00 61.94 279 TYR A C 1
ATOM 2220 O O . TYR A 1 279 ? 11.816 -11.121 2.615 1.00 61.94 279 TYR A O 1
ATOM 2228 N N . PHE A 1 280 ? 10.588 -11.026 0.749 1.00 65.38 280 PHE A N 1
ATOM 2229 C CA . PHE A 1 280 ? 10.071 -12.390 0.820 1.00 65.38 280 PHE A CA 1
ATOM 2230 C C . PHE A 1 280 ? 10.981 -13.407 0.109 1.00 65.38 280 PHE A C 1
ATOM 2232 O O . PHE A 1 280 ? 10.533 -14.258 -0.660 1.00 65.38 280 PHE A O 1
ATOM 2239 N N . THR A 1 281 ? 12.280 -13.370 0.414 1.00 74.00 281 THR A N 1
ATOM 2240 C CA . THR A 1 281 ? 13.337 -14.208 -0.205 1.00 74.00 281 THR A CA 1
ATOM 2241 C C . THR A 1 281 ? 13.118 -15.728 -0.090 1.00 74.00 281 THR A C 1
ATOM 2243 O O . THR A 1 281 ? 13.772 -16.517 -0.774 1.00 74.00 281 THR A O 1
ATOM 2246 N N . GLY A 1 282 ? 12.207 -16.161 0.789 1.00 68.06 282 GLY A N 1
ATOM 2247 C CA . GLY A 1 282 ? 11.840 -17.561 0.999 1.00 68.06 282 GLY A CA 1
ATOM 2248 C C . GLY A 1 282 ? 10.745 -18.103 0.074 1.00 68.06 282 GLY A C 1
ATOM 2249 O O . GLY A 1 282 ? 10.513 -19.311 0.102 1.00 68.06 282 GLY A O 1
ATOM 2250 N N . ILE A 1 283 ? 10.067 -17.254 -0.707 1.00 75.88 283 ILE A N 1
ATOM 2251 C CA . ILE A 1 283 ? 8.949 -17.676 -1.561 1.00 75.88 283 ILE A CA 1
ATOM 2252 C C . ILE A 1 283 ? 9.451 -18.556 -2.706 1.00 75.88 283 ILE A C 1
ATOM 2254 O O . ILE A 1 283 ? 10.395 -18.211 -3.413 1.00 75.88 283 ILE A O 1
ATOM 2258 N N . ASN A 1 284 ? 8.763 -19.678 -2.910 1.00 83.38 284 ASN A N 1
ATOM 2259 C CA . ASN A 1 284 ? 8.971 -20.568 -4.047 1.00 83.38 284 ASN A CA 1
ATOM 2260 C C . ASN A 1 284 ? 7.826 -20.520 -5.072 1.00 83.38 284 ASN A C 1
ATOM 2262 O O . ASN A 1 284 ? 8.030 -20.859 -6.231 1.00 83.38 284 ASN A O 1
ATOM 2266 N N . ARG A 1 285 ? 6.643 -20.019 -4.704 1.00 85.50 285 ARG A N 1
ATOM 2267 C CA . ARG A 1 285 ? 5.503 -19.857 -5.611 1.00 85.50 285 ARG A CA 1
ATOM 2268 C C . ARG A 1 285 ? 4.891 -18.468 -5.491 1.00 85.50 285 ARG A C 1
ATOM 2270 O O . ARG A 1 285 ? 4.428 -18.095 -4.419 1.00 85.50 285 ARG A O 1
ATOM 2277 N N . LEU A 1 286 ? 4.813 -17.756 -6.613 1.00 85.12 286 LEU A N 1
ATOM 2278 C CA . LEU A 1 286 ? 4.184 -16.442 -6.727 1.00 85.12 286 LEU A CA 1
ATOM 2279 C C . LEU A 1 286 ? 3.067 -16.479 -7.777 1.00 85.12 286 LEU A C 1
ATOM 2281 O O . LEU A 1 286 ? 3.281 -16.855 -8.929 1.00 85.12 286 LEU A O 1
ATOM 2285 N N . THR A 1 287 ? 1.850 -16.115 -7.375 1.00 86.44 287 THR A N 1
ATOM 2286 C CA . THR A 1 287 ? 0.673 -16.052 -8.254 1.00 86.44 287 THR A CA 1
ATOM 2287 C C . THR A 1 287 ? -0.002 -14.699 -8.099 1.00 86.44 287 THR A C 1
ATOM 2289 O O . THR A 1 287 ? -0.499 -14.378 -7.027 1.00 86.44 287 THR A O 1
ATOM 2292 N N . LEU A 1 288 ? -0.025 -13.921 -9.179 1.00 85.19 288 LEU A N 1
ATOM 2293 C CA . LEU A 1 288 ? -0.519 -12.544 -9.222 1.00 85.19 288 LEU A CA 1
ATOM 2294 C C . LEU A 1 288 ? -1.479 -12.359 -10.402 1.00 85.19 288 LEU A C 1
ATOM 2296 O O . LEU A 1 288 ? -1.333 -11.437 -11.190 1.00 85.19 288 LEU A O 1
ATOM 2300 N N . THR A 1 289 ? -2.446 -13.256 -10.577 1.00 86.25 289 THR A N 1
ATOM 2301 C CA . THR A 1 289 ? -3.331 -13.242 -11.757 1.00 86.25 289 THR A CA 1
ATOM 2302 C C . THR A 1 289 ? -4.388 -12.135 -11.699 1.00 86.25 289 THR A C 1
ATOM 2304 O O . THR A 1 289 ? -4.978 -11.905 -10.647 1.00 86.25 289 THR A O 1
ATOM 2307 N N . SER A 1 290 ? -4.703 -11.530 -12.849 1.00 86.31 290 SER A N 1
ATOM 2308 C CA . SER A 1 290 ? -5.781 -10.548 -13.031 1.00 86.31 290 SER A CA 1
ATOM 2309 C C . SER A 1 290 ? -5.594 -9.276 -12.207 1.00 86.31 290 SER A C 1
ATOM 2311 O O . SER A 1 290 ? -6.530 -8.847 -11.528 1.00 86.31 290 SER A O 1
ATOM 2313 N N . ASN A 1 291 ? -4.407 -8.681 -12.318 1.00 86.06 291 ASN A N 1
ATOM 2314 C CA . ASN A 1 291 ? -3.986 -7.432 -11.680 1.00 86.06 291 ASN A CA 1
ATOM 2315 C C . ASN A 1 291 ? -3.585 -6.382 -12.742 1.00 86.06 291 ASN A C 1
ATOM 2317 O O . ASN A 1 291 ? -3.786 -6.594 -13.936 1.00 86.06 291 ASN A O 1
ATOM 2321 N N . GLU A 1 292 ? -3.076 -5.228 -12.311 1.00 87.19 292 GLU A N 1
ATOM 2322 C CA . GLU A 1 292 ? -2.674 -4.102 -13.172 1.00 87.19 292 GLU A CA 1
ATOM 2323 C C . GLU A 1 292 ? -1.188 -3.760 -12.967 1.00 87.19 292 GLU A C 1
ATOM 2325 O O . GLU A 1 292 ? -0.783 -2.607 -13.092 1.00 87.19 292 GLU A O 1
ATOM 2330 N N . LEU A 1 293 ? -0.367 -4.767 -12.634 1.00 86.19 293 LEU A N 1
ATOM 2331 C CA . LEU A 1 293 ? 1.072 -4.588 -12.452 1.00 86.19 293 LEU A CA 1
ATOM 2332 C C . LEU A 1 293 ? 1.704 -4.142 -13.766 1.00 86.19 293 LEU A C 1
ATOM 2334 O O . LEU A 1 293 ? 1.547 -4.824 -14.782 1.00 86.19 293 LEU A O 1
ATOM 2338 N N . THR A 1 294 ? 2.440 -3.035 -13.724 1.00 83.75 294 THR A N 1
ATOM 2339 C CA . THR A 1 294 ? 3.256 -2.538 -14.842 1.00 83.75 294 THR A CA 1
ATOM 2340 C C . THR A 1 294 ? 4.718 -2.967 -14.730 1.00 83.75 294 THR A C 1
ATOM 2342 O O . THR A 1 294 ? 5.433 -3.009 -15.730 1.00 83.75 294 THR A O 1
ATOM 2345 N N . SER A 1 295 ? 5.155 -3.359 -13.533 1.00 82.31 295 SER A N 1
ATOM 2346 C CA . SER A 1 295 ? 6.498 -3.858 -13.250 1.00 82.31 295 SER A CA 1
ATOM 2347 C C . SER A 1 295 ? 6.465 -4.986 -12.211 1.00 82.31 295 SER A C 1
ATOM 2349 O O . SER A 1 295 ? 5.486 -5.174 -11.485 1.00 82.31 295 SER A O 1
ATOM 2351 N N . LEU A 1 296 ? 7.537 -5.781 -12.164 1.00 85.88 296 LEU A N 1
ATOM 2352 C CA . LEU A 1 296 ? 7.774 -6.772 -11.116 1.00 85.88 296 LEU A CA 1
ATOM 2353 C C . LEU A 1 296 ? 9.277 -7.036 -10.981 1.00 85.88 296 LEU A C 1
ATOM 2355 O O . LEU A 1 296 ? 9.913 -7.484 -11.934 1.00 85.88 296 LEU A O 1
ATOM 2359 N N . ASN A 1 297 ? 9.836 -6.825 -9.788 1.00 82.00 297 ASN A N 1
ATOM 2360 C CA . ASN A 1 297 ? 11.230 -7.151 -9.491 1.00 82.00 297 ASN A CA 1
ATOM 2361 C C . ASN A 1 297 ? 11.338 -8.501 -8.763 1.00 82.00 297 ASN A C 1
ATOM 2363 O O . ASN A 1 297 ? 11.067 -8.608 -7.568 1.00 82.00 297 ASN A O 1
ATOM 2367 N N . THR A 1 298 ? 11.778 -9.542 -9.472 1.00 87.69 298 THR A N 1
ATOM 2368 C CA . THR A 1 298 ? 11.960 -10.896 -8.916 1.00 87.69 298 THR A CA 1
ATOM 2369 C C . THR A 1 298 ? 13.404 -11.209 -8.511 1.00 87.69 298 THR A C 1
ATOM 2371 O O . THR A 1 298 ? 13.685 -12.342 -8.110 1.00 87.69 298 THR A O 1
ATOM 2374 N N . SER A 1 299 ? 14.325 -10.240 -8.579 1.00 85.69 299 SER A N 1
ATOM 2375 C CA . SER A 1 299 ? 15.774 -10.470 -8.408 1.00 85.69 299 SER A CA 1
ATOM 2376 C C . SER A 1 299 ? 16.155 -11.089 -7.058 1.00 85.69 299 SER A C 1
ATOM 2378 O O . SER A 1 299 ? 17.072 -11.904 -6.975 1.00 85.69 299 SER A O 1
ATOM 2380 N N . SER A 1 300 ? 15.413 -10.754 -5.998 1.00 79.81 300 SER A N 1
ATOM 2381 C CA . SER A 1 300 ? 15.639 -11.263 -4.637 1.00 79.81 300 SER A CA 1
ATOM 2382 C C . SER A 1 300 ? 14.941 -12.611 -4.369 1.00 79.81 300 SER A C 1
ATOM 2384 O O . SER A 1 300 ? 15.188 -13.255 -3.346 1.00 79.81 300 SER A O 1
ATOM 2386 N N . LEU A 1 301 ? 14.099 -13.089 -5.294 1.00 86.50 301 LEU A N 1
ATOM 2387 C CA . LEU A 1 301 ? 13.300 -14.317 -5.180 1.00 86.50 301 LEU A CA 1
ATOM 2388 C C . LEU A 1 301 ? 14.059 -15.532 -5.736 1.00 86.50 301 LEU A C 1
ATOM 2390 O O . LEU A 1 301 ? 13.595 -16.246 -6.626 1.00 86.50 301 LEU A O 1
ATOM 2394 N N . SER A 1 302 ? 15.259 -15.775 -5.210 1.00 87.81 302 SER A N 1
ATOM 2395 C CA . SER A 1 302 ? 16.167 -16.831 -5.695 1.00 87.81 302 SER A CA 1
ATOM 2396 C C . SER A 1 302 ? 15.601 -18.259 -5.609 1.00 87.81 302 SER A C 1
ATOM 2398 O O . SER A 1 302 ? 16.070 -19.144 -6.321 1.00 87.81 302 SER A O 1
ATOM 2400 N N . LYS A 1 303 ? 14.587 -18.491 -4.764 1.00 89.06 303 LYS A N 1
ATOM 2401 C CA . LYS A 1 303 ? 13.921 -19.794 -4.578 1.00 89.06 303 LYS A CA 1
ATOM 2402 C C . LYS A 1 303 ? 12.666 -19.988 -5.433 1.00 89.06 303 LYS A C 1
ATOM 2404 O O . LYS A 1 303 ? 12.015 -21.021 -5.302 1.00 89.06 303 LYS A O 1
ATOM 2409 N N . LEU A 1 304 ? 12.307 -19.007 -6.261 1.00 92.88 304 LEU A N 1
ATOM 2410 C CA . LEU A 1 304 ? 11.075 -19.016 -7.042 1.00 92.88 304 LEU A CA 1
ATOM 2411 C C . LEU A 1 304 ? 11.075 -20.163 -8.066 1.00 92.88 304 LEU A C 1
ATOM 2413 O O . LEU A 1 304 ? 11.833 -20.135 -9.031 1.00 92.88 304 LEU A O 1
ATOM 2417 N N . ASP A 1 305 ? 10.202 -21.147 -7.854 1.00 94.00 305 ASP A N 1
ATOM 2418 C CA . ASP A 1 305 ? 9.958 -22.297 -8.729 1.00 94.00 305 ASP A CA 1
ATOM 2419 C C . ASP A 1 305 ? 8.718 -22.117 -9.623 1.00 94.00 305 ASP A C 1
ATOM 2421 O O . ASP A 1 305 ? 8.681 -22.624 -10.745 1.00 94.00 305 ASP A O 1
ATOM 2425 N N . THR A 1 306 ? 7.718 -21.358 -9.169 1.00 94.31 306 THR A N 1
ATOM 2426 C CA . THR A 1 306 ? 6.439 -21.174 -9.864 1.00 94.31 306 THR A CA 1
ATOM 2427 C C . THR A 1 306 ? 6.093 -19.692 -9.934 1.00 94.31 306 THR A C 1
ATOM 2429 O O . THR A 1 306 ? 5.917 -19.053 -8.897 1.00 94.31 306 THR A O 1
ATOM 2432 N N . LEU A 1 307 ? 5.900 -19.169 -11.146 1.00 95.94 307 LEU A N 1
ATOM 2433 C CA . LEU A 1 307 ? 5.473 -17.794 -11.395 1.00 95.94 307 LEU A CA 1
ATOM 2434 C C . LEU A 1 307 ? 4.246 -17.757 -12.312 1.00 95.94 307 LEU A C 1
ATOM 2436 O O . LEU A 1 307 ? 4.281 -18.238 -13.445 1.00 95.94 307 LEU A O 1
ATOM 2440 N N . THR A 1 308 ? 3.150 -17.176 -11.822 1.00 95.62 308 THR A N 1
ATOM 2441 C CA . THR A 1 308 ? 1.915 -16.977 -12.597 1.00 95.62 308 THR A CA 1
ATOM 2442 C C . THR A 1 308 ? 1.490 -15.512 -12.570 1.00 95.62 308 THR A C 1
ATOM 2444 O O . THR A 1 308 ? 1.096 -15.003 -11.523 1.00 95.62 308 THR A O 1
ATOM 2447 N N . LEU A 1 309 ? 1.526 -14.852 -13.728 1.00 94.38 309 LEU A N 1
ATOM 2448 C CA . LEU A 1 309 ? 1.280 -13.415 -13.919 1.00 94.38 309 LEU A CA 1
ATOM 2449 C C . LEU A 1 309 ? 0.139 -13.122 -14.903 1.00 94.38 309 LEU A C 1
ATOM 2451 O O . LEU A 1 309 ? 0.015 -12.003 -15.390 1.00 94.38 309 LEU A O 1
ATOM 2455 N N . ASN A 1 310 ? -0.683 -14.116 -15.240 1.00 93.50 310 ASN A N 1
ATOM 2456 C CA . ASN A 1 310 ? -1.749 -13.975 -16.237 1.00 93.50 310 ASN A CA 1
ATOM 2457 C C . ASN A 1 310 ? -2.606 -12.719 -16.006 1.00 93.50 310 ASN A C 1
ATOM 2459 O O . ASN A 1 310 ? -2.962 -12.415 -14.871 1.00 93.50 310 ASN A O 1
ATOM 2463 N N . ASN A 1 311 ? -2.977 -12.030 -17.083 1.00 91.38 311 ASN A N 1
ATOM 2464 C CA . ASN A 1 311 ? -3.785 -10.814 -17.075 1.00 91.38 311 ASN A CA 1
ATOM 2465 C C . ASN A 1 311 ? -3.163 -9.685 -16.221 1.00 91.38 311 ASN A C 1
ATOM 2467 O O . ASN A 1 311 ? -3.803 -9.206 -15.290 1.00 91.38 311 ASN A O 1
ATOM 2471 N N . ASN A 1 312 ? -1.925 -9.294 -16.547 1.00 91.75 312 ASN A N 1
ATOM 2472 C CA . ASN A 1 312 ? -1.219 -8.099 -16.045 1.00 91.75 312 ASN A CA 1
ATOM 2473 C C . ASN A 1 312 ? -0.693 -7.242 -17.209 1.00 91.75 312 ASN A C 1
ATOM 2475 O O . ASN A 1 312 ? -0.886 -7.608 -18.374 1.00 91.75 312 ASN A O 1
ATOM 2479 N N . TRP A 1 313 ? -0.018 -6.131 -16.896 1.00 91.81 313 TRP A N 1
ATOM 2480 C CA . TRP A 1 313 ? 0.459 -5.092 -17.820 1.00 91.81 313 TRP A CA 1
ATOM 2481 C C . TRP A 1 313 ? 1.997 -4.921 -17.790 1.00 91.81 313 TRP A C 1
ATOM 2483 O O . TRP A 1 313 ? 2.509 -3.817 -17.953 1.00 91.81 313 TRP A O 1
ATOM 2493 N N . ILE A 1 314 ? 2.738 -6.010 -17.561 1.00 88.88 314 ILE A N 1
ATOM 2494 C CA . ILE A 1 314 ? 4.203 -6.030 -17.452 1.00 88.88 314 ILE A CA 1
ATOM 2495 C C . ILE A 1 314 ? 4.822 -6.206 -18.849 1.00 88.88 314 ILE A C 1
ATOM 2497 O O . ILE A 1 314 ? 4.969 -7.324 -19.344 1.00 88.88 314 ILE A O 1
ATOM 2501 N N . GLY A 1 315 ? 5.225 -5.101 -19.480 1.00 81.38 315 GLY A N 1
ATOM 2502 C CA . GLY A 1 315 ? 5.846 -5.129 -20.814 1.00 81.38 315 GLY A CA 1
ATOM 2503 C C . GLY A 1 315 ? 7.269 -5.708 -20.843 1.00 81.38 315 GLY A C 1
ATOM 2504 O O . GLY A 1 315 ? 7.706 -6.239 -21.868 1.00 81.38 315 GLY A O 1
ATOM 2505 N N . ASN A 1 316 ? 7.979 -5.645 -19.710 1.00 80.25 316 ASN A N 1
ATOM 2506 C CA . ASN A 1 316 ? 9.344 -6.141 -19.541 1.00 80.25 316 ASN A CA 1
ATOM 2507 C C . ASN A 1 316 ? 9.468 -6.957 -18.246 1.00 80.25 316 ASN A C 1
ATOM 2509 O O . ASN A 1 316 ? 9.187 -6.447 -17.161 1.00 80.25 316 ASN A O 1
ATOM 2513 N N . LEU A 1 317 ? 9.898 -8.215 -18.357 1.00 86.38 317 LEU A N 1
ATOM 2514 C CA . LEU A 1 317 ? 10.006 -9.145 -17.236 1.00 86.38 317 LEU A CA 1
ATOM 2515 C C . LEU A 1 317 ? 11.395 -9.799 -17.215 1.00 86.38 317 LEU A C 1
ATOM 2517 O O . LEU A 1 317 ? 11.685 -10.680 -18.025 1.00 86.38 317 LEU A O 1
ATOM 2521 N N . ASP A 1 318 ? 12.235 -9.396 -16.259 1.00 84.31 318 ASP A N 1
ATOM 2522 C CA . ASP A 1 318 ? 13.552 -10.002 -16.037 1.00 84.31 318 ASP A CA 1
ATOM 2523 C C . ASP A 1 318 ? 13.441 -11.237 -15.130 1.00 84.31 318 ASP A C 1
ATOM 2525 O O . ASP A 1 318 ? 13.154 -11.125 -13.940 1.00 84.31 318 ASP A O 1
ATOM 2529 N N . LEU A 1 319 ? 13.702 -12.420 -15.692 1.00 92.31 319 LEU A N 1
ATOM 2530 C CA . LEU A 1 319 ? 13.720 -13.698 -14.968 1.00 92.31 319 LEU A CA 1
ATOM 2531 C C . LEU A 1 319 ? 15.122 -14.308 -14.863 1.00 92.31 319 LEU A C 1
ATOM 2533 O O . LEU A 1 319 ? 15.270 -15.434 -14.375 1.00 92.31 319 LEU A O 1
ATOM 2537 N N . THR A 1 320 ? 16.161 -13.578 -15.279 1.00 86.56 320 THR A N 1
ATOM 2538 C CA . THR A 1 320 ? 17.542 -14.083 -15.350 1.00 86.56 320 THR A CA 1
ATOM 2539 C C . THR A 1 320 ? 18.114 -14.450 -13.975 1.00 86.56 320 THR A C 1
ATOM 2541 O O . THR A 1 320 ? 19.022 -15.271 -13.866 1.00 86.56 320 THR A O 1
ATOM 2544 N N . HIS A 1 321 ? 17.529 -13.917 -12.903 1.00 85.38 321 HIS A N 1
ATOM 2545 C CA . HIS A 1 321 ? 17.917 -14.182 -11.519 1.00 85.38 321 HIS A CA 1
ATOM 2546 C C . HIS A 1 321 ? 17.205 -15.407 -10.902 1.00 85.38 321 HIS A C 1
ATOM 2548 O O . HIS A 1 321 ? 17.570 -15.851 -9.812 1.00 85.38 321 HIS A O 1
ATOM 2554 N N . ASN A 1 322 ? 16.197 -15.984 -11.571 1.00 95.25 322 ASN A N 1
ATOM 2555 C CA . ASN A 1 322 ? 15.334 -17.037 -11.017 1.00 95.25 322 ASN A CA 1
ATOM 2556 C C . ASN A 1 322 ? 15.694 -18.433 -11.564 1.00 95.25 322 ASN A C 1
ATOM 2558 O O . ASN A 1 322 ? 14.891 -19.094 -12.224 1.00 95.25 322 ASN A O 1
ATOM 2562 N N . ALA A 1 323 ? 16.910 -18.909 -11.281 1.00 93.94 323 ALA A N 1
ATOM 2563 C CA . ALA A 1 323 ? 17.419 -20.192 -11.792 1.00 93.94 323 ALA A CA 1
ATOM 2564 C C . ALA A 1 323 ? 16.597 -21.431 -11.359 1.00 93.94 323 ALA A C 1
ATOM 2566 O O . ALA A 1 323 ? 16.648 -22.473 -12.018 1.00 93.94 323 ALA A O 1
ATOM 2567 N N . GLU A 1 324 ? 15.826 -21.321 -10.270 1.00 97.00 324 GLU A N 1
ATOM 2568 C CA . GLU A 1 324 ? 14.946 -22.382 -9.758 1.00 97.00 324 GLU A CA 1
ATOM 2569 C C . GLU A 1 324 ? 13.605 -22.500 -10.502 1.00 97.00 324 GLU A C 1
ATOM 2571 O O . GLU A 1 324 ? 12.883 -23.478 -10.298 1.00 97.00 324 GLU A O 1
ATOM 2576 N N . LEU A 1 325 ? 13.288 -21.558 -11.398 1.00 97.88 325 LEU A N 1
ATOM 2577 C CA . LEU A 1 325 ? 11.981 -21.465 -12.042 1.00 97.88 325 LEU A CA 1
ATOM 2578 C C . LEU A 1 325 ? 11.682 -22.700 -12.909 1.00 97.88 325 LEU A C 1
ATOM 2580 O O . LEU A 1 325 ? 12.387 -22.998 -13.874 1.00 97.88 325 LEU A O 1
ATOM 2584 N N . ALA A 1 326 ? 10.606 -23.404 -12.562 1.00 97.94 326 ALA A N 1
ATOM 2585 C CA . ALA A 1 326 ? 10.121 -24.618 -13.211 1.00 97.94 326 ALA A CA 1
ATOM 2586 C C . ALA A 1 326 ? 8.780 -24.410 -13.941 1.00 97.94 326 ALA A C 1
ATOM 2588 O O . ALA A 1 326 ? 8.495 -25.109 -14.920 1.00 97.94 326 ALA A O 1
ATOM 2589 N N . TYR A 1 327 ? 7.976 -23.439 -13.502 1.00 98.25 327 TYR A N 1
ATOM 2590 C CA . TYR A 1 327 ? 6.667 -23.120 -14.070 1.00 98.25 327 TYR A CA 1
ATOM 2591 C C . TYR A 1 327 ? 6.522 -21.614 -14.304 1.00 98.25 327 TYR A C 1
ATOM 2593 O O . TYR A 1 327 ? 6.599 -20.832 -13.356 1.00 98.25 327 TYR A O 1
ATOM 2601 N N . LEU A 1 328 ? 6.251 -21.220 -15.550 1.00 98.12 328 LEU A N 1
ATOM 2602 C CA . LEU A 1 328 ? 5.970 -19.841 -15.947 1.00 98.12 328 LEU A CA 1
ATOM 2603 C C . LEU A 1 328 ? 4.653 -19.764 -16.725 1.00 98.12 328 LEU A C 1
ATOM 2605 O O . LEU A 1 328 ? 4.490 -20.394 -17.766 1.00 98.12 328 LEU A O 1
ATOM 2609 N N . SER A 1 329 ? 3.722 -18.944 -16.250 1.00 97.81 329 SER A N 1
ATOM 2610 C CA . SER A 1 329 ? 2.509 -18.597 -16.992 1.00 97.81 329 SER A CA 1
ATOM 2611 C C . SER A 1 329 ? 2.314 -17.093 -16.953 1.00 97.81 329 SER A C 1
ATOM 2613 O O . SER A 1 329 ? 2.041 -16.531 -15.893 1.00 97.81 329 SER A O 1
ATOM 2615 N N . TYR A 1 330 ? 2.417 -16.444 -18.105 1.00 96.88 330 TYR A N 1
ATOM 2616 C CA . TYR A 1 330 ? 2.091 -15.037 -18.253 1.00 96.88 330 TYR A CA 1
ATOM 2617 C C . TYR A 1 330 ? 1.378 -14.808 -19.583 1.00 96.88 330 TYR A C 1
ATOM 2619 O O . TYR A 1 330 ? 2.004 -14.621 -20.618 1.00 96.88 330 TYR A O 1
ATOM 2627 N N . THR A 1 331 ? 0.051 -14.817 -19.549 1.00 95.81 331 THR A N 1
ATOM 2628 C CA . THR A 1 331 ? -0.817 -14.505 -20.692 1.00 95.81 331 THR A CA 1
ATOM 2629 C C . THR A 1 331 ? -1.378 -13.089 -20.563 1.00 95.81 331 THR A C 1
ATOM 2631 O O . THR A 1 331 ? -1.730 -12.665 -19.462 1.00 95.81 331 THR A O 1
ATOM 2634 N N . ALA A 1 332 ? -1.449 -12.337 -21.663 1.00 90.44 332 ALA A N 1
ATOM 2635 C CA . ALA A 1 332 ? -2.166 -11.063 -21.702 1.00 90.44 332 ALA A CA 1
ATOM 2636 C C . ALA A 1 332 ? -3.681 -11.272 -21.859 1.00 90.44 332 ALA A C 1
ATOM 2638 O O . ALA A 1 332 ? -4.139 -12.302 -22.354 1.00 90.44 332 ALA A O 1
ATOM 2639 N N . SER A 1 333 ? -4.456 -10.268 -21.445 1.00 88.44 333 SER A N 1
ATOM 2640 C CA . SER A 1 333 ? -5.907 -10.225 -21.654 1.00 88.44 333 SER A CA 1
ATOM 2641 C C . SER A 1 333 ? -6.259 -9.244 -22.771 1.00 88.44 333 SER A C 1
ATOM 2643 O O . SER A 1 333 ? -5.453 -8.386 -23.122 1.00 88.44 333 SER A O 1
ATOM 2645 N N . SER A 1 334 ? -7.509 -9.261 -23.242 1.00 85.44 334 SER A N 1
ATOM 2646 C CA . SER A 1 334 ? -8.017 -8.238 -24.172 1.00 85.44 334 SER A CA 1
ATOM 2647 C C . SER A 1 334 ? -8.016 -6.812 -23.599 1.00 85.44 334 SER A C 1
ATOM 2649 O O . SER A 1 334 ? -8.309 -5.869 -24.325 1.00 85.44 334 SER A O 1
ATOM 2651 N N . ARG A 1 335 ? -7.752 -6.649 -22.295 1.00 83.69 335 ARG A N 1
ATOM 2652 C CA . ARG A 1 335 ? -7.632 -5.353 -21.614 1.00 83.69 335 ARG A CA 1
ATOM 2653 C C . ARG A 1 335 ? -6.184 -4.900 -21.432 1.00 83.69 335 ARG A C 1
ATOM 2655 O O . ARG A 1 335 ? -5.983 -3.796 -20.949 1.00 83.69 335 ARG A O 1
ATOM 2662 N N . THR A 1 336 ? -5.192 -5.736 -21.744 1.00 81.94 336 THR A N 1
ATOM 2663 C CA . THR A 1 336 ? -3.777 -5.368 -21.618 1.00 81.94 336 THR A CA 1
ATOM 2664 C C . THR A 1 336 ? -3.388 -4.467 -22.799 1.00 81.94 336 THR A C 1
ATOM 2666 O O . THR A 1 336 ? -3.434 -4.964 -23.932 1.00 81.94 336 THR A O 1
ATOM 2669 N N . PRO A 1 337 ? -3.016 -3.186 -22.571 1.00 78.81 337 PRO A N 1
ATOM 2670 C CA . PRO A 1 337 ? -2.543 -2.297 -23.637 1.00 78.81 337 PRO A CA 1
ATOM 2671 C C . PRO A 1 337 ? -1.385 -2.941 -24.403 1.00 78.81 337 PRO A C 1
ATOM 2673 O O . PRO A 1 337 ? -0.591 -3.654 -23.794 1.00 78.81 337 PRO A O 1
ATOM 2676 N N . VAL A 1 338 ? -1.301 -2.744 -25.721 1.00 76.62 338 VAL A N 1
ATOM 2677 C CA . VAL A 1 338 ? -0.319 -3.443 -26.580 1.00 76.62 338 VAL A CA 1
ATOM 2678 C C . VAL A 1 338 ? 1.112 -3.109 -26.160 1.00 76.62 338 VAL A C 1
ATOM 2680 O O . VAL A 1 338 ? 1.951 -4.001 -26.088 1.00 76.62 338 VAL A O 1
ATOM 2683 N N . GLU A 1 339 ? 1.351 -1.851 -25.804 1.00 73.31 339 GLU A N 1
ATOM 2684 C CA . GLU A 1 339 ? 2.592 -1.322 -25.239 1.00 73.31 339 GLU A CA 1
ATOM 2685 C C . GLU A 1 339 ? 2.991 -1.977 -23.905 1.00 73.31 339 GLU A C 1
ATOM 2687 O O . GLU A 1 339 ? 4.169 -2.025 -23.563 1.00 73.31 339 GLU A O 1
ATOM 2692 N N . ASN A 1 340 ? 2.019 -2.552 -23.192 1.00 77.94 340 ASN A N 1
ATOM 2693 C CA . ASN A 1 340 ? 2.188 -3.202 -21.893 1.00 77.94 340 ASN A CA 1
ATOM 2694 C C . ASN A 1 340 ? 2.067 -4.734 -21.982 1.00 77.94 340 ASN A C 1
ATOM 2696 O O . ASN A 1 340 ? 1.939 -5.421 -20.963 1.00 77.94 340 ASN A O 1
ATOM 2700 N N . GLN A 1 341 ? 2.059 -5.286 -23.196 1.00 85.94 341 GLN A N 1
ATOM 2701 C CA . GLN A 1 341 ? 2.222 -6.718 -23.419 1.00 85.94 341 GLN A CA 1
ATOM 2702 C C . GLN A 1 341 ? 3.706 -7.062 -23.461 1.00 85.94 341 GLN A C 1
ATOM 2704 O O . GLN A 1 341 ? 4.540 -6.242 -23.842 1.00 85.94 341 GLN A O 1
ATOM 2709 N N . LEU A 1 342 ? 4.033 -8.298 -23.092 1.00 87.56 342 LEU A N 1
ATOM 2710 C CA . LEU A 1 342 ? 5.409 -8.768 -23.095 1.00 87.56 342 LEU A CA 1
ATOM 2711 C C . LEU A 1 342 ? 5.977 -8.655 -24.517 1.00 87.56 342 LEU A C 1
ATOM 2713 O O . LEU A 1 342 ? 5.432 -9.241 -25.455 1.00 87.56 342 LEU A O 1
ATOM 2717 N N . SER A 1 343 ? 7.051 -7.886 -24.673 1.00 81.50 343 SER A N 1
ATOM 2718 C CA . SER A 1 343 ? 7.701 -7.651 -25.972 1.00 81.50 343 SER A CA 1
ATOM 2719 C C . SER A 1 343 ? 8.867 -8.609 -26.218 1.00 81.50 343 SER A C 1
ATOM 2721 O O . SER A 1 343 ? 9.131 -9.012 -27.349 1.00 81.50 343 SER A O 1
ATOM 2723 N N . SER A 1 344 ? 9.541 -9.026 -25.147 1.00 79.12 344 SER A N 1
ATOM 2724 C CA . SER A 1 344 ? 10.619 -10.011 -25.162 1.00 79.12 344 SER A CA 1
ATOM 2725 C C . SER A 1 344 ? 10.723 -10.713 -23.807 1.00 79.12 344 SER A C 1
ATOM 2727 O O . SER A 1 344 ? 10.186 -10.240 -22.807 1.00 79.12 344 SER A O 1
ATOM 2729 N N . VAL A 1 345 ? 11.401 -11.861 -23.772 1.00 84.88 345 VAL A N 1
ATOM 2730 C CA . VAL A 1 345 ? 11.700 -12.576 -22.527 1.00 84.88 345 VAL A CA 1
ATOM 2731 C C . VAL A 1 345 ? 13.041 -13.290 -22.646 1.00 84.88 345 VAL A C 1
ATOM 2733 O O . VAL A 1 345 ? 13.277 -14.019 -23.611 1.00 84.88 345 VAL A O 1
ATOM 2736 N N . ASP A 1 346 ? 13.921 -13.097 -21.663 1.00 85.62 346 ASP A N 1
ATOM 2737 C CA . ASP A 1 346 ? 15.155 -13.873 -21.539 1.00 85.62 346 ASP A CA 1
ATOM 2738 C C . ASP A 1 346 ? 14.945 -15.007 -20.535 1.00 85.62 346 ASP A C 1
ATOM 2740 O O . ASP A 1 346 ? 14.854 -14.784 -19.328 1.00 85.62 346 ASP A O 1
ATOM 2744 N N . LEU A 1 347 ? 14.869 -16.235 -21.052 1.00 91.88 347 LEU A N 1
ATOM 2745 C CA . LEU A 1 347 ? 14.767 -17.442 -20.233 1.00 91.88 347 LEU A CA 1
ATOM 2746 C C . LEU A 1 347 ? 16.102 -18.180 -20.079 1.00 91.88 347 LEU A C 1
ATOM 2748 O O . LEU A 1 347 ? 16.119 -19.273 -19.524 1.00 91.88 347 LEU A O 1
ATOM 2752 N N . SER A 1 348 ? 17.224 -17.628 -20.556 1.00 87.81 348 SER A N 1
ATOM 2753 C CA . SER A 1 348 ? 18.521 -18.322 -20.663 1.00 87.81 348 SER A CA 1
ATOM 2754 C C . SER A 1 348 ? 19.047 -18.914 -19.352 1.00 87.81 348 SER A C 1
ATOM 2756 O O . SER A 1 348 ? 19.773 -19.911 -19.369 1.00 87.81 348 SER A O 1
ATOM 2758 N N . GLN A 1 349 ? 18.657 -18.342 -18.212 1.00 90.62 349 GLN A N 1
ATOM 2759 C CA . GLN A 1 349 ? 19.063 -18.815 -16.887 1.00 90.62 349 GLN A CA 1
ATOM 2760 C C . GLN A 1 349 ? 18.066 -19.807 -16.260 1.00 90.62 349 GLN A C 1
ATOM 2762 O O . GLN A 1 349 ? 18.399 -20.498 -15.297 1.00 90.62 349 GLN A O 1
ATOM 2767 N N . ASN A 1 350 ? 16.858 -19.956 -16.813 1.00 96.06 350 ASN A N 1
ATOM 2768 C CA . ASN A 1 350 ? 15.762 -20.735 -16.226 1.00 96.06 350 ASN A CA 1
ATOM 2769 C C . ASN A 1 350 ? 15.763 -22.197 -16.713 1.00 96.06 350 ASN A C 1
ATOM 2771 O O . ASN A 1 350 ? 14.770 -22.730 -17.211 1.00 96.06 350 ASN A O 1
ATOM 2775 N N . LYS A 1 351 ? 16.898 -22.886 -16.555 1.00 94.94 351 LYS A N 1
ATOM 2776 C CA . LYS A 1 351 ? 17.135 -24.247 -17.091 1.00 94.94 351 LYS A CA 1
ATOM 2777 C C . LYS A 1 351 ? 16.220 -25.335 -16.507 1.00 94.94 351 LYS A C 1
ATOM 2779 O O . LYS A 1 351 ? 16.148 -26.449 -17.034 1.00 94.94 351 LYS A O 1
ATOM 2784 N N . LYS A 1 352 ? 15.529 -25.036 -15.403 1.00 97.50 352 LYS A N 1
ATOM 2785 C CA . LYS A 1 352 ? 14.584 -25.938 -14.730 1.00 97.50 352 LYS A CA 1
ATOM 2786 C C . LYS A 1 352 ? 13.162 -25.862 -15.279 1.00 97.50 352 LYS A C 1
ATOM 2788 O O . LYS A 1 352 ? 12.351 -26.701 -14.890 1.00 97.50 352 LYS A O 1
ATOM 2793 N N . LEU A 1 353 ? 12.870 -24.947 -16.207 1.00 98.00 353 LEU A N 1
ATOM 2794 C CA . LEU A 1 353 ? 11.538 -24.813 -16.789 1.00 98.00 353 LEU A CA 1
ATOM 2795 C C . LEU A 1 353 ? 11.039 -26.138 -17.378 1.00 98.00 353 LEU A C 1
ATOM 2797 O O . LEU A 1 353 ? 11.761 -26.878 -18.052 1.00 98.00 353 LEU A O 1
ATOM 2801 N N . ARG A 1 354 ? 9.777 -26.439 -17.073 1.00 97.81 354 ARG A N 1
ATOM 2802 C CA . ARG A 1 354 ? 8.997 -27.564 -17.605 1.00 97.81 354 ARG A CA 1
ATOM 2803 C C . ARG A 1 354 ? 7.666 -27.102 -18.179 1.00 97.81 354 ARG A C 1
ATOM 2805 O O . ARG A 1 354 ? 7.083 -27.824 -18.982 1.00 97.81 354 ARG A O 1
ATOM 2812 N N . TYR A 1 355 ? 7.180 -25.929 -17.789 1.00 98.38 355 TYR A N 1
ATOM 2813 C CA . TYR A 1 355 ? 5.924 -25.368 -18.269 1.00 98.38 355 TYR A CA 1
ATOM 2814 C C . TYR A 1 355 ? 6.112 -23.889 -18.591 1.00 98.38 355 TYR A C 1
ATOM 2816 O O . TYR A 1 355 ? 6.530 -23.125 -17.720 1.00 98.38 355 TYR A O 1
ATOM 2824 N N . VAL A 1 356 ? 5.780 -23.498 -19.822 1.00 98.38 356 VAL A N 1
ATOM 2825 C CA . VAL A 1 356 ? 5.735 -22.103 -20.266 1.00 98.38 356 VAL A CA 1
ATOM 2826 C C . VAL A 1 356 ? 4.434 -21.846 -21.026 1.00 98.38 356 VAL A C 1
ATOM 2828 O O . VAL A 1 356 ? 4.125 -22.540 -21.999 1.00 98.38 356 VAL A O 1
ATOM 2831 N N . ASP A 1 357 ? 3.691 -20.826 -20.596 1.00 98.19 357 ASP A N 1
ATOM 2832 C CA . ASP A 1 357 ? 2.570 -20.260 -21.350 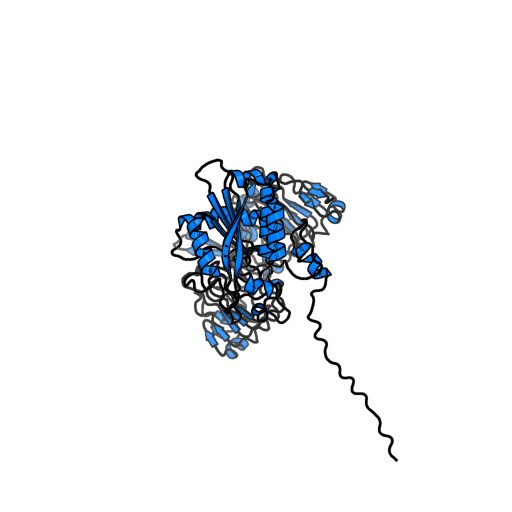1.00 98.19 357 ASP A CA 1
ATOM 2833 C C . ASP A 1 357 ? 2.674 -18.736 -21.452 1.00 98.19 357 ASP A C 1
ATOM 2835 O O . ASP A 1 357 ? 2.459 -18.020 -20.474 1.00 98.19 357 ASP A O 1
ATOM 2839 N N . LEU A 1 358 ? 3.003 -18.270 -22.658 1.00 97.00 358 LEU A N 1
ATOM 2840 C CA . LEU A 1 358 ? 3.111 -16.866 -23.065 1.00 97.00 358 LEU A CA 1
ATOM 2841 C C . LEU A 1 358 ? 2.224 -16.558 -24.290 1.00 97.00 358 LEU A C 1
ATOM 2843 O O . LEU A 1 358 ? 2.445 -15.589 -25.010 1.00 97.00 358 LEU A O 1
ATOM 2847 N N . SER A 1 359 ? 1.234 -17.408 -24.577 1.00 93.69 359 SER A N 1
ATOM 2848 C CA . SER A 1 359 ? 0.546 -17.465 -25.881 1.00 93.69 359 SER A CA 1
ATOM 2849 C C . SER A 1 359 ? -0.300 -16.255 -26.275 1.00 93.69 359 SER A C 1
ATOM 2851 O O . SER A 1 359 ? -0.569 -16.082 -27.458 1.00 93.69 359 SER A O 1
ATOM 2853 N N . SER A 1 360 ? -0.752 -15.445 -25.317 1.00 93.12 360 SER A N 1
ATOM 2854 C CA . SER A 1 360 ? -1.734 -14.374 -25.569 1.00 93.12 360 SER A CA 1
ATOM 2855 C C . SER A 1 360 ? -1.118 -12.984 -25.771 1.00 93.12 360 SER A C 1
ATOM 2857 O O . SER A 1 360 ? -1.856 -12.007 -25.841 1.00 93.12 360 SER A O 1
ATOM 2859 N N . HIS A 1 361 ? 0.212 -12.879 -25.845 1.00 91.88 361 HIS A N 1
ATOM 2860 C CA . HIS A 1 361 ? 0.904 -11.621 -26.154 1.00 91.88 361 HIS A CA 1
ATOM 2861 C C . HIS A 1 361 ? 1.013 -11.404 -27.664 1.00 91.88 361 HIS A C 1
ATOM 2863 O O . HIS A 1 361 ? 1.234 -12.348 -28.417 1.00 91.88 361 HIS A O 1
ATOM 2869 N N . SER A 1 362 ? 0.929 -10.150 -28.100 1.00 89.12 362 SER A N 1
ATOM 2870 C CA . SER A 1 362 ? 1.050 -9.732 -29.506 1.00 89.12 362 SER A CA 1
ATOM 2871 C C . SER A 1 362 ? 2.380 -10.116 -30.162 1.00 89.12 362 SER A C 1
ATOM 2873 O O . SER A 1 362 ? 2.411 -10.348 -31.367 1.00 89.12 362 SER A O 1
ATOM 2875 N N . HIS A 1 363 ? 3.453 -10.226 -29.375 1.00 84.56 363 HIS A N 1
ATOM 2876 C CA . HIS A 1 363 ? 4.793 -10.602 -29.838 1.00 84.56 363 HIS A CA 1
ATOM 2877 C C . HIS A 1 363 ? 5.069 -12.116 -29.768 1.00 84.56 363 HIS A C 1
ATOM 2879 O O . HIS A 1 363 ? 6.169 -12.557 -30.098 1.00 84.56 363 HIS A O 1
ATOM 2885 N N . ALA A 1 364 ? 4.094 -12.933 -29.348 1.00 89.69 364 ALA A N 1
ATOM 2886 C CA . ALA A 1 364 ? 4.241 -14.384 -29.353 1.00 89.69 364 ALA A CA 1
ATOM 2887 C C . ALA A 1 364 ? 4.197 -14.947 -30.798 1.00 89.69 364 ALA A C 1
ATOM 2889 O O . ALA A 1 364 ? 3.414 -14.464 -31.619 1.00 89.69 364 ALA A O 1
ATOM 2890 N N . PRO A 1 365 ? 4.959 -16.014 -31.119 1.00 93.81 365 PRO A N 1
ATOM 2891 C CA . PRO A 1 365 ? 5.787 -16.799 -30.207 1.00 93.81 365 PRO A CA 1
ATOM 2892 C C . PRO A 1 365 ? 7.163 -16.176 -29.912 1.00 93.81 365 PRO A C 1
ATOM 2894 O O . PRO A 1 365 ? 7.855 -15.712 -30.813 1.00 93.81 365 PRO A O 1
ATOM 2897 N N . PHE A 1 366 ? 7.606 -16.264 -28.655 1.00 89.56 366 PHE A N 1
ATOM 2898 C CA . PHE A 1 366 ? 8.940 -15.827 -28.233 1.00 89.56 366 PHE A CA 1
ATOM 2899 C C . PHE A 1 366 ? 9.993 -16.911 -28.486 1.00 89.56 366 PHE A C 1
ATOM 2901 O O . PHE A 1 366 ? 9.795 -18.082 -28.152 1.00 89.56 366 PHE A O 1
ATOM 2908 N N . THR A 1 367 ? 11.138 -16.529 -29.044 1.00 88.94 367 THR A N 1
ATOM 2909 C CA . THR A 1 367 ? 12.255 -17.454 -29.280 1.00 88.94 367 THR A CA 1
ATOM 2910 C C . THR A 1 367 ? 13.025 -17.712 -27.985 1.00 88.94 367 THR A C 1
ATOM 2912 O O . THR A 1 367 ? 13.523 -16.771 -27.372 1.00 88.94 367 THR A O 1
ATOM 2915 N N . ILE A 1 368 ? 13.162 -18.981 -27.583 1.00 90.75 368 ILE A N 1
ATOM 2916 C CA . ILE A 1 368 ? 13.879 -19.395 -26.363 1.00 90.75 368 ILE A CA 1
ATOM 2917 C C . ILE A 1 368 ? 14.987 -20.416 -26.687 1.00 90.75 368 ILE A C 1
ATOM 2919 O O . ILE A 1 368 ? 14.923 -21.061 -27.740 1.00 90.75 368 ILE A O 1
ATOM 2923 N N . PRO A 1 369 ? 16.001 -20.614 -25.815 1.00 89.38 369 PRO A N 1
ATOM 2924 C CA . PRO A 1 369 ? 17.100 -21.529 -26.109 1.00 89.38 369 PRO A CA 1
ATOM 2925 C C . PRO A 1 369 ? 16.618 -22.967 -26.298 1.00 89.38 369 PRO A C 1
ATOM 2927 O O . PRO A 1 369 ? 15.813 -23.467 -25.508 1.00 89.38 369 PRO A O 1
ATOM 2930 N N . ALA A 1 370 ? 17.191 -23.659 -27.285 1.00 89.88 370 ALA A N 1
ATOM 2931 C CA . ALA A 1 370 ? 16.913 -25.066 -27.577 1.00 89.88 370 ALA A CA 1
ATOM 2932 C C . ALA A 1 370 ? 17.016 -25.976 -26.341 1.00 89.88 370 ALA A C 1
ATOM 2934 O O . ALA A 1 370 ? 16.158 -26.828 -26.121 1.00 89.88 370 ALA A O 1
ATOM 2935 N N . GLU A 1 371 ? 18.026 -25.771 -25.485 1.00 90.19 371 GLU A N 1
ATOM 2936 C CA . GLU A 1 371 ? 18.201 -26.573 -24.265 1.00 90.19 371 GLU A CA 1
ATOM 2937 C C . GLU A 1 371 ? 17.036 -26.435 -23.271 1.00 90.19 371 GLU A C 1
ATOM 2939 O O . GLU A 1 371 ? 16.776 -27.352 -22.497 1.00 90.19 371 GLU A O 1
ATOM 2944 N N . ILE A 1 372 ? 16.311 -25.315 -23.300 1.00 94.19 372 ILE A N 1
ATOM 2945 C CA . ILE A 1 372 ? 15.149 -25.071 -22.440 1.00 94.19 372 ILE A CA 1
ATOM 2946 C C . ILE A 1 372 ? 13.881 -25.540 -23.136 1.00 94.19 372 ILE A C 1
ATOM 2948 O O . ILE A 1 372 ? 13.110 -26.277 -22.528 1.00 94.19 372 ILE A O 1
ATOM 2952 N N . TYR A 1 373 ? 13.690 -25.171 -24.408 1.00 95.50 373 TYR A N 1
ATOM 2953 C CA . TYR A 1 373 ? 12.514 -25.559 -25.191 1.00 95.50 373 TYR A CA 1
ATOM 2954 C C . TYR A 1 373 ? 12.307 -27.076 -25.183 1.00 95.50 373 TYR A C 1
ATOM 2956 O O . TYR A 1 373 ? 11.216 -27.555 -24.883 1.00 95.50 373 TYR A O 1
ATOM 2964 N N . ASN A 1 374 ? 13.384 -27.833 -25.399 1.00 93.00 374 ASN A N 1
ATOM 2965 C CA . ASN A 1 374 ? 13.349 -29.294 -25.430 1.00 93.00 374 ASN A CA 1
ATOM 2966 C C . ASN A 1 374 ? 13.032 -29.938 -24.065 1.00 93.00 374 ASN A C 1
ATOM 2968 O O . ASN A 1 374 ? 12.675 -31.112 -24.012 1.00 93.00 374 ASN A O 1
ATOM 2972 N N . ASN A 1 375 ? 13.121 -29.184 -22.962 1.00 94.69 375 ASN A N 1
ATOM 2973 C CA . ASN A 1 375 ? 12.735 -29.637 -21.623 1.00 94.69 375 ASN A CA 1
ATOM 2974 C C . ASN A 1 375 ? 11.271 -29.313 -21.266 1.00 94.69 375 ASN A C 1
ATOM 2976 O O . ASN A 1 375 ? 10.794 -29.734 -20.205 1.00 94.69 375 ASN A O 1
ATOM 2980 N N . LEU A 1 376 ? 10.551 -28.560 -22.103 1.00 97.00 376 LEU A N 1
ATOM 2981 C CA . LEU A 1 376 ? 9.184 -28.139 -21.816 1.00 97.00 376 LEU A CA 1
ATOM 2982 C C . LEU A 1 376 ? 8.174 -29.263 -22.079 1.00 97.00 376 LEU A C 1
ATOM 2984 O O . LEU A 1 376 ? 8.059 -29.801 -23.173 1.00 97.00 376 LEU A O 1
ATOM 2988 N N . THR A 1 377 ? 7.356 -29.553 -21.071 1.00 96.50 377 THR A N 1
ATOM 2989 C CA . THR A 1 377 ? 6.125 -30.352 -21.192 1.00 96.50 377 THR A CA 1
ATOM 2990 C C . THR A 1 377 ? 4.956 -29.537 -21.749 1.00 96.50 377 THR A C 1
ATOM 2992 O O . THR A 1 377 ? 3.974 -30.089 -22.237 1.00 96.50 377 THR A O 1
ATOM 2995 N N . THR A 1 378 ? 5.035 -28.207 -21.674 1.00 96.88 378 THR A N 1
ATOM 2996 C CA . THR A 1 378 ? 4.093 -27.268 -22.293 1.00 96.88 378 THR A CA 1
ATOM 2997 C C . THR A 1 378 ? 4.868 -26.048 -22.772 1.00 96.88 378 THR A C 1
ATOM 2999 O O . THR A 1 378 ? 5.582 -25.433 -21.983 1.00 96.88 378 THR A O 1
ATOM 3002 N N . ALA A 1 379 ? 4.719 -25.720 -24.055 1.00 96.88 379 ALA A N 1
ATOM 3003 C CA . ALA A 1 379 ? 5.458 -24.671 -24.753 1.00 96.88 379 ALA A CA 1
ATOM 3004 C C . ALA A 1 379 ? 4.489 -23.777 -25.547 1.00 96.88 379 ALA A C 1
ATOM 3006 O O . ALA A 1 379 ? 4.444 -23.802 -26.775 1.00 96.88 379 ALA A O 1
ATOM 3007 N N . LYS A 1 380 ? 3.637 -23.031 -24.841 1.00 97.88 380 LYS A N 1
ATOM 3008 C CA . LYS A 1 380 ? 2.639 -22.149 -25.460 1.00 97.88 380 LYS A CA 1
ATOM 3009 C C . LYS A 1 380 ? 3.199 -20.739 -25.613 1.00 97.88 380 LYS A C 1
ATOM 3011 O O . LYS A 1 380 ? 3.695 -20.164 -24.651 1.00 97.88 380 LYS A O 1
ATOM 3016 N N . GLY A 1 381 ? 3.096 -20.167 -26.812 1.00 95.44 381 GLY A N 1
ATOM 3017 C CA . GLY A 1 381 ? 3.624 -18.827 -27.093 1.00 95.44 381 GLY A CA 1
ATOM 3018 C C . GLY A 1 381 ? 5.147 -18.744 -27.129 1.00 95.44 381 GLY A C 1
ATOM 3019 O O . GLY A 1 381 ? 5.684 -17.649 -27.041 1.00 95.44 381 GLY A O 1
ATOM 3020 N N . VAL A 1 382 ? 5.845 -19.874 -27.253 1.00 96.12 382 VAL A N 1
ATOM 3021 C CA . VAL A 1 382 ? 7.303 -19.926 -27.407 1.00 96.12 382 VAL A CA 1
ATOM 3022 C C . VAL A 1 382 ? 7.689 -20.838 -28.565 1.00 96.12 382 VAL A C 1
ATOM 3024 O O . VAL A 1 382 ? 6.944 -21.756 -28.911 1.00 96.12 382 VAL A O 1
ATOM 3027 N N . GLN A 1 383 ? 8.860 -20.601 -29.144 1.00 93.88 383 GLN A N 1
ATOM 3028 C CA . GLN A 1 383 ? 9.453 -21.422 -30.197 1.00 93.88 383 GLN A CA 1
ATOM 3029 C C . GLN A 1 383 ? 10.944 -21.656 -29.933 1.00 93.88 383 GLN A C 1
ATOM 3031 O O . GLN A 1 383 ? 11.615 -20.833 -29.305 1.00 93.88 383 GLN A O 1
ATOM 3036 N N . GLU A 1 384 ? 11.461 -22.786 -30.409 1.00 91.12 384 GLU A N 1
ATOM 3037 C CA . GLU A 1 384 ? 12.892 -23.078 -30.380 1.00 91.12 384 GLU A CA 1
ATOM 3038 C C . GLU A 1 384 ? 13.645 -22.170 -31.355 1.00 91.12 384 GLU A C 1
ATOM 3040 O O . GLU A 1 384 ? 13.242 -21.990 -32.505 1.00 91.12 384 GLU A O 1
ATOM 3045 N N . GLY A 1 385 ? 14.787 -21.649 -30.918 1.00 80.06 385 GLY A N 1
ATOM 3046 C CA . GLY A 1 385 ? 15.757 -21.058 -31.823 1.00 80.06 385 GLY A CA 1
ATOM 3047 C C . GLY A 1 385 ? 17.092 -20.802 -31.145 1.00 80.06 385 GLY A C 1
ATOM 3048 O O . GLY A 1 385 ? 17.207 -20.748 -29.918 1.00 80.06 385 GLY A O 1
ATOM 3049 N N . THR A 1 386 ? 18.132 -20.621 -31.952 1.00 58.28 386 THR A N 1
ATOM 3050 C CA . THR A 1 386 ? 19.358 -19.985 -31.483 1.00 58.28 386 THR A CA 1
ATOM 3051 C C . THR A 1 386 ? 18.997 -18.552 -31.129 1.00 58.28 386 THR A C 1
ATOM 3053 O O . THR A 1 386 ? 18.773 -17.727 -32.019 1.00 58.28 386 THR A O 1
ATOM 3056 N N . ILE A 1 387 ? 18.939 -18.248 -29.830 1.00 53.31 387 ILE A N 1
ATOM 3057 C CA . ILE A 1 387 ? 19.010 -16.861 -29.386 1.00 53.31 387 ILE A CA 1
ATOM 3058 C C . ILE A 1 387 ? 20.376 -16.363 -29.852 1.00 53.31 387 ILE A C 1
ATOM 3060 O O . ILE A 1 387 ? 21.402 -16.580 -29.213 1.00 53.31 387 ILE A O 1
ATOM 3064 N N . THR A 1 388 ? 20.396 -15.723 -31.016 1.00 42.72 388 THR A N 1
ATOM 3065 C CA . THR A 1 388 ? 21.411 -14.714 -31.277 1.00 42.72 388 THR A CA 1
ATOM 3066 C C . THR A 1 388 ? 21.092 -13.647 -30.239 1.00 42.72 388 THR A C 1
ATOM 3068 O O . THR A 1 388 ? 19.960 -13.166 -30.268 1.00 42.72 388 THR A O 1
ATOM 3071 N N . PRO A 1 389 ? 21.963 -13.344 -29.262 1.00 44.53 389 PRO A N 1
ATOM 3072 C CA . PRO A 1 389 ? 21.631 -12.356 -28.243 1.00 44.53 389 PRO A CA 1
ATOM 3073 C C . PRO A 1 389 ? 21.346 -11.034 -28.957 1.00 44.53 389 PRO A C 1
ATOM 3075 O O . PRO A 1 389 ? 22.266 -10.413 -29.481 1.00 44.53 389 PRO A O 1
ATOM 3078 N N . LYS A 1 390 ? 20.065 -10.680 -29.104 1.00 49.41 390 LYS A N 1
ATOM 3079 C CA . LYS A 1 390 ? 19.615 -9.470 -29.797 1.00 49.41 390 LYS A CA 1
ATOM 3080 C C . LYS A 1 390 ? 18.140 -9.202 -29.491 1.00 49.41 390 LYS A C 1
ATOM 3082 O O . LYS A 1 390 ? 17.251 -9.643 -30.206 1.00 49.41 390 LYS A O 1
ATOM 3087 N N . ASN A 1 391 ? 17.888 -8.467 -28.419 1.00 55.22 391 ASN A N 1
ATOM 3088 C CA . ASN A 1 391 ? 17.806 -7.015 -28.516 1.00 55.22 391 ASN A CA 1
ATOM 3089 C C . ASN A 1 391 ? 17.996 -6.465 -27.099 1.00 55.22 391 ASN A C 1
ATOM 3091 O O . ASN A 1 391 ? 17.068 -6.484 -26.301 1.00 55.22 391 ASN A O 1
ATOM 3095 N N . ASN A 1 392 ? 19.207 -6.024 -26.757 1.00 64.94 392 ASN A N 1
ATOM 3096 C CA . ASN A 1 392 ? 19.433 -5.372 -25.465 1.00 64.94 392 ASN A CA 1
ATOM 3097 C C . ASN A 1 392 ? 18.799 -3.975 -25.428 1.00 64.94 392 ASN A C 1
ATOM 3099 O O . ASN A 1 392 ? 18.995 -3.276 -24.445 1.00 64.94 392 ASN A O 1
ATOM 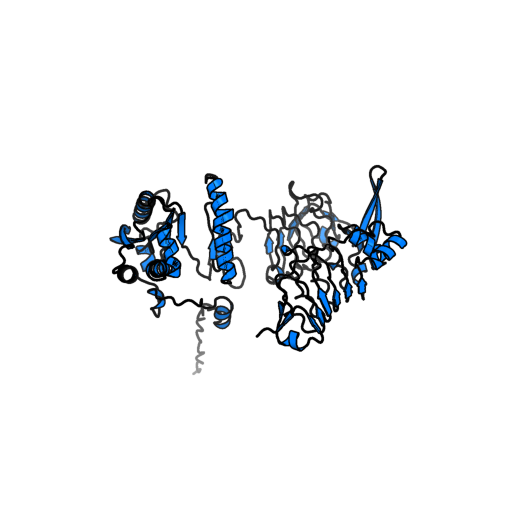3103 N N . ASN A 1 393 ? 18.105 -3.542 -26.483 1.00 78.38 393 ASN A N 1
ATOM 3104 C CA . ASN A 1 393 ? 17.609 -2.186 -26.634 1.00 78.38 393 ASN A CA 1
ATOM 3105 C C . ASN A 1 393 ? 16.334 -1.974 -25.812 1.00 78.38 393 ASN A C 1
ATOM 3107 O O . ASN A 1 393 ? 15.289 -2.559 -26.084 1.00 78.38 393 ASN A O 1
ATOM 3111 N N . TYR A 1 394 ? 16.434 -1.091 -24.830 1.00 80.75 394 TYR A N 1
ATOM 3112 C CA . TYR A 1 394 ? 15.322 -0.495 -24.113 1.00 80.75 394 TYR A CA 1
ATOM 3113 C C . TYR A 1 394 ? 14.823 0.738 -24.860 1.00 80.75 394 TYR A C 1
ATOM 3115 O O . TYR A 1 394 ? 15.634 1.604 -25.176 1.00 80.75 394 TYR A O 1
ATOM 3123 N N . VAL A 1 395 ? 13.520 0.848 -25.120 1.00 83.75 395 VAL A N 1
ATOM 3124 C CA . VAL A 1 395 ? 12.941 2.023 -25.790 1.00 83.75 395 VAL A CA 1
ATOM 3125 C C . VAL A 1 395 ? 12.729 3.146 -24.779 1.00 83.75 395 VAL A C 1
ATOM 3127 O O . VAL A 1 395 ? 12.064 2.953 -23.767 1.00 83.75 395 VAL A O 1
ATOM 3130 N N . ILE A 1 396 ? 13.281 4.325 -25.062 1.00 87.50 396 ILE A N 1
ATOM 3131 C CA . ILE A 1 396 ? 13.067 5.526 -24.255 1.00 87.50 396 ILE A CA 1
ATOM 3132 C C . ILE A 1 396 ? 11.779 6.211 -24.717 1.00 87.50 396 ILE A C 1
ATOM 3134 O O . ILE A 1 396 ? 11.658 6.600 -25.881 1.00 87.50 396 ILE A O 1
ATOM 3138 N N . ASN A 1 397 ? 10.847 6.421 -23.787 1.00 85.81 397 ASN A N 1
ATOM 3139 C CA . ASN A 1 397 ? 9.568 7.076 -24.068 1.00 85.81 397 ASN A CA 1
ATOM 3140 C C . ASN A 1 397 ? 9.694 8.605 -24.196 1.00 85.81 397 ASN A C 1
ATOM 3142 O O . ASN A 1 397 ? 9.076 9.217 -25.071 1.00 85.81 397 ASN A O 1
ATOM 3146 N N . ASP A 1 398 ? 10.510 9.238 -23.347 1.00 92.38 398 ASP A N 1
ATOM 3147 C CA . ASP A 1 398 ? 10.772 10.677 -23.412 1.00 92.38 398 ASP A CA 1
ATOM 3148 C C . ASP A 1 398 ? 11.790 10.988 -24.520 1.00 92.38 398 ASP A C 1
ATOM 3150 O O . ASP A 1 398 ? 12.997 10.763 -24.395 1.00 92.38 398 ASP A O 1
ATOM 3154 N N . LYS A 1 399 ? 11.292 11.525 -25.638 1.00 93.38 399 LYS A N 1
ATOM 3155 C CA . LYS A 1 399 ? 12.120 11.874 -26.802 1.00 93.38 399 LYS A CA 1
ATOM 3156 C C . LYS A 1 399 ? 13.187 12.921 -26.476 1.00 93.38 399 LYS A C 1
ATOM 3158 O O . LYS A 1 399 ? 14.260 12.879 -27.070 1.00 93.38 399 LYS A O 1
ATOM 3163 N N . VAL A 1 400 ? 12.921 13.822 -25.526 1.00 97.56 400 VAL A N 1
ATOM 3164 C CA . VAL A 1 400 ? 13.873 14.858 -25.103 1.00 97.56 400 VAL A CA 1
ATOM 3165 C C . VAL A 1 400 ? 15.046 14.220 -24.372 1.00 97.56 400 VAL A C 1
ATOM 3167 O O . VAL A 1 400 ? 16.200 14.572 -24.619 1.00 97.56 400 VAL A O 1
ATOM 3170 N N . PHE A 1 401 ? 14.762 13.265 -23.487 1.00 98.06 401 PHE A N 1
ATOM 3171 C CA . PHE A 1 401 ? 15.779 12.481 -22.797 1.00 98.06 401 PHE A CA 1
ATOM 3172 C C . PHE A 1 401 ? 16.597 11.640 -23.779 1.00 98.06 401 PHE A C 1
ATOM 3174 O O . PHE A 1 401 ? 17.828 11.713 -23.771 1.00 98.06 401 PHE A O 1
ATOM 3181 N N . GLY A 1 402 ? 15.920 10.894 -24.654 1.00 96.12 402 GLY A N 1
ATOM 3182 C CA . GLY A 1 402 ? 16.560 10.020 -25.631 1.00 96.12 402 GLY A CA 1
ATOM 3183 C C . GLY A 1 402 ? 17.495 10.765 -26.581 1.00 96.12 402 GLY A C 1
ATOM 3184 O O . GLY A 1 402 ? 18.666 10.398 -26.706 1.00 96.12 402 GLY A O 1
ATOM 3185 N N . GLU A 1 403 ? 17.026 11.863 -27.177 1.00 97.50 403 GLU A N 1
ATOM 3186 C CA . GLU A 1 403 ? 17.848 12.674 -28.075 1.00 97.50 403 GLU A CA 1
ATOM 3187 C C . GLU A 1 403 ? 19.044 13.295 -27.348 1.00 97.50 403 GLU A C 1
ATOM 3189 O O . GLU A 1 403 ? 20.160 13.320 -27.873 1.00 97.50 403 GLU A O 1
ATOM 3194 N N . TYR A 1 404 ? 18.846 13.767 -26.114 1.00 98.12 404 TYR A N 1
ATOM 3195 C CA . TYR A 1 404 ? 19.928 14.373 -25.350 1.00 98.12 404 TYR A CA 1
ATOM 3196 C C . TYR A 1 404 ? 21.001 13.331 -24.979 1.00 98.12 404 TYR A C 1
ATOM 3198 O O . TYR A 1 404 ? 22.197 13.614 -25.062 1.00 98.12 404 TYR A O 1
ATOM 3206 N N . LEU A 1 405 ? 20.624 12.091 -24.663 1.00 97.94 405 LEU A N 1
ATOM 3207 C CA . LEU A 1 405 ? 21.605 11.022 -24.465 1.00 97.94 405 LEU A CA 1
ATOM 3208 C C . LEU A 1 405 ? 22.421 10.719 -25.727 1.00 97.94 405 LEU A C 1
ATOM 3210 O O . LEU A 1 405 ? 23.631 10.500 -25.627 1.00 97.94 405 LEU A O 1
ATOM 3214 N N . VAL A 1 406 ? 21.781 10.708 -26.898 1.00 96.75 406 VAL A N 1
ATOM 3215 C CA . VAL A 1 406 ? 22.467 10.519 -28.186 1.00 96.75 406 VAL A CA 1
ATOM 3216 C C . VAL A 1 406 ? 23.425 11.678 -28.455 1.00 96.75 406 VAL A C 1
ATOM 3218 O O . VAL A 1 406 ? 24.589 11.444 -28.775 1.00 96.75 406 VAL A O 1
ATOM 3221 N N . TYR A 1 407 ? 22.992 12.920 -28.226 1.00 97.25 407 TYR A N 1
ATOM 3222 C CA . TYR A 1 407 ? 23.850 14.103 -28.337 1.00 97.25 407 TYR A CA 1
ATOM 3223 C C . TYR A 1 407 ? 25.081 14.032 -27.419 1.00 97.25 407 TYR A C 1
ATOM 3225 O O . TYR A 1 407 ? 26.188 14.393 -27.820 1.00 97.25 407 TYR A O 1
ATOM 3233 N N . LEU A 1 408 ? 24.910 13.545 -26.187 1.00 95.94 408 LEU A N 1
ATOM 3234 C CA . LEU A 1 408 ? 26.014 13.357 -25.243 1.00 95.94 408 LEU A CA 1
ATOM 3235 C C . LEU A 1 408 ? 26.961 12.212 -25.638 1.00 95.94 408 LEU A C 1
ATOM 3237 O O . LEU A 1 408 ? 28.012 12.062 -25.012 1.00 95.94 408 LEU A O 1
ATOM 3241 N N . GLY A 1 409 ? 26.603 11.397 -26.636 1.00 94.44 409 GLY A N 1
ATOM 3242 C CA . GLY A 1 409 ? 27.338 10.186 -26.992 1.00 94.44 409 GLY A CA 1
ATOM 3243 C C . GLY A 1 409 ? 27.353 9.170 -25.850 1.00 94.44 409 GLY A C 1
ATOM 3244 O O . GLY A 1 409 ? 28.365 8.500 -25.631 1.00 94.44 409 GLY A O 1
ATOM 3245 N N . ALA A 1 410 ? 26.267 9.103 -25.072 1.00 96.50 410 ALA A N 1
ATOM 3246 C CA . ALA A 1 410 ? 26.158 8.166 -23.964 1.00 96.50 410 ALA A CA 1
ATOM 3247 C C . ALA A 1 410 ? 26.299 6.724 -24.483 1.00 96.50 410 ALA A C 1
ATOM 3249 O O . ALA A 1 410 ? 25.716 6.343 -25.496 1.00 96.50 410 ALA A O 1
ATOM 3250 N N . LYS A 1 411 ? 27.113 5.898 -23.817 1.00 93.00 411 LYS A N 1
ATOM 3251 C CA . LYS A 1 411 ? 27.356 4.533 -24.306 1.00 93.00 411 LYS A CA 1
ATOM 3252 C C . LYS A 1 411 ? 26.054 3.741 -24.386 1.00 93.00 411 LYS A C 1
ATOM 3254 O O . LYS A 1 411 ? 25.258 3.756 -23.453 1.00 93.00 411 LYS A O 1
ATOM 3259 N N . GLY A 1 412 ? 25.893 3.009 -25.484 1.00 90.19 412 GLY A N 1
ATOM 3260 C CA . GLY A 1 412 ? 24.722 2.172 -25.720 1.00 90.19 412 GLY A CA 1
ATOM 3261 C C . GLY A 1 412 ? 23.490 2.934 -26.199 1.00 90.19 412 GLY A C 1
ATOM 3262 O O . GLY A 1 412 ? 22.469 2.292 -26.377 1.00 90.19 412 GLY A O 1
ATOM 3263 N N . THR A 1 413 ? 23.542 4.249 -26.432 1.00 94.38 413 THR A N 1
ATOM 3264 C CA . THR A 1 413 ? 22.377 4.972 -26.958 1.00 94.38 413 THR A CA 1
ATOM 3265 C C . THR A 1 413 ? 22.375 5.035 -28.472 1.00 94.38 413 THR A C 1
ATOM 3267 O O . THR A 1 413 ? 23.411 5.234 -29.110 1.00 94.38 413 THR A O 1
ATOM 3270 N N . ILE A 1 414 ? 21.202 4.803 -29.052 1.00 88.94 414 ILE A N 1
ATOM 3271 C CA . ILE A 1 414 ? 21.003 4.724 -30.496 1.00 88.94 414 ILE A CA 1
ATOM 3272 C C . ILE A 1 414 ? 19.755 5.536 -30.843 1.00 88.94 414 ILE A C 1
ATOM 3274 O O . ILE A 1 414 ? 18.740 5.465 -30.150 1.00 88.94 414 ILE A O 1
ATOM 3278 N N . GLU A 1 415 ? 19.855 6.316 -31.915 1.00 92.56 415 GLU A N 1
ATOM 3279 C CA . GLU A 1 415 ? 18.721 6.946 -32.587 1.00 92.56 415 GLU A CA 1
ATOM 3280 C C . GLU A 1 415 ? 18.305 6.070 -33.769 1.00 92.56 415 GLU A C 1
ATOM 3282 O O . GLU A 1 415 ? 19.136 5.698 -34.600 1.00 92.56 415 GLU A O 1
ATOM 3287 N N . GLU A 1 416 ? 17.020 5.746 -33.839 1.00 85.81 416 GLU A N 1
ATOM 3288 C CA . GLU A 1 416 ? 16.413 4.973 -34.914 1.00 85.81 416 GLU A CA 1
ATOM 3289 C C . GLU A 1 416 ? 15.436 5.864 -35.687 1.00 85.81 416 GLU A C 1
ATOM 3291 O O . GLU A 1 416 ? 14.482 6.409 -35.128 1.00 85.81 416 GLU A O 1
ATOM 3296 N N . GLU A 1 417 ? 15.684 6.020 -36.988 1.00 85.19 417 GLU A N 1
ATOM 3297 C CA . GLU A 1 417 ? 14.798 6.744 -37.898 1.00 85.19 417 GLU A CA 1
ATOM 3298 C C . GLU A 1 417 ? 13.663 5.826 -38.369 1.00 85.19 417 GLU A C 1
ATOM 3300 O O . GLU A 1 417 ? 13.898 4.719 -38.858 1.00 85.19 417 GLU A O 1
ATOM 3305 N N . ILE A 1 418 ? 12.424 6.301 -38.254 1.00 78.44 418 ILE A N 1
ATOM 3306 C CA . ILE A 1 418 ? 11.222 5.576 -38.657 1.00 78.44 418 ILE A CA 1
ATOM 3307 C C . ILE A 1 418 ? 10.419 6.444 -39.616 1.00 78.44 418 ILE A C 1
ATOM 3309 O O . ILE A 1 418 ? 10.055 7.574 -39.304 1.00 78.44 418 ILE A O 1
ATOM 3313 N N . ILE A 1 419 ? 10.101 5.897 -40.786 1.00 77.75 419 ILE A N 1
ATOM 3314 C CA . ILE A 1 419 ? 9.275 6.575 -41.785 1.00 77.75 419 ILE A CA 1
ATOM 3315 C C . ILE A 1 419 ? 7.856 6.014 -41.693 1.00 77.75 419 ILE A C 1
ATOM 3317 O O . ILE A 1 419 ? 7.590 4.901 -42.144 1.00 77.75 419 ILE A O 1
ATOM 3321 N N . GLU A 1 420 ? 6.932 6.803 -41.149 1.00 67.44 420 GLU A N 1
ATOM 3322 C CA . GLU A 1 420 ? 5.512 6.454 -41.043 1.00 67.44 420 GLU A CA 1
ATOM 3323 C C . GLU A 1 420 ? 4.665 7.441 -41.846 1.00 67.44 420 GLU A C 1
ATOM 3325 O O . GLU A 1 420 ? 4.689 8.651 -41.619 1.00 67.44 420 GLU A O 1
ATOM 3330 N N . GLY A 1 421 ? 3.925 6.938 -42.839 1.00 64.56 421 GLY A N 1
ATOM 3331 C CA . GLY A 1 421 ? 3.012 7.765 -43.638 1.00 64.56 421 GLY A CA 1
ATOM 3332 C C . GLY A 1 421 ? 3.681 8.925 -44.393 1.00 64.56 421 GLY A C 1
ATOM 3333 O O . GLY A 1 421 ? 3.017 9.915 -44.687 1.00 64.56 421 GLY A O 1
ATOM 3334 N N . GLY A 1 422 ? 4.984 8.831 -44.688 1.00 75.19 422 GLY A N 1
ATOM 3335 C CA . GLY A 1 422 ? 5.762 9.899 -45.332 1.00 75.19 422 GLY A CA 1
ATOM 3336 C C . GLY A 1 422 ? 6.316 10.958 -44.372 1.00 75.19 422 GLY A C 1
ATOM 3337 O O . GLY A 1 422 ? 6.911 11.928 -44.834 1.00 75.19 422 GLY A O 1
ATOM 3338 N N . THR A 1 423 ? 6.149 10.771 -43.059 1.00 71.56 423 THR A N 1
ATOM 3339 C CA . THR A 1 423 ? 6.745 11.615 -42.016 1.00 71.56 423 THR A CA 1
ATOM 3340 C C . THR A 1 423 ? 7.896 10.865 -41.348 1.00 71.56 423 THR A C 1
ATOM 3342 O O . THR A 1 423 ? 7.739 9.704 -40.967 1.00 71.56 423 THR A O 1
ATOM 3345 N N . THR A 1 424 ? 9.048 11.521 -41.205 1.00 80.75 424 THR A N 1
ATOM 3346 C CA . THR A 1 424 ? 10.189 10.984 -40.452 1.00 80.75 424 THR A CA 1
ATOM 3347 C C . THR A 1 424 ? 9.978 11.209 -38.955 1.00 80.75 424 THR A C 1
ATOM 3349 O O . THR A 1 424 ? 9.907 12.349 -38.497 1.00 80.75 424 THR A O 1
ATOM 3352 N N . ASN A 1 425 ? 9.909 10.117 -38.202 1.00 82.44 425 ASN A N 1
ATOM 3353 C CA . ASN A 1 425 ? 9.913 10.065 -36.746 1.00 82.44 425 ASN A CA 1
ATOM 3354 C C . ASN A 1 425 ? 11.241 9.481 -36.248 1.00 82.44 425 ASN A C 1
ATOM 3356 O O . ASN A 1 425 ? 11.914 8.745 -36.964 1.00 82.44 425 ASN A O 1
ATOM 3360 N N . TYR A 1 426 ? 11.599 9.790 -35.003 1.00 84.12 426 TYR A N 1
ATOM 3361 C CA . TYR A 1 426 ? 12.802 9.267 -34.356 1.00 84.12 426 TYR A CA 1
ATOM 3362 C C . TYR A 1 426 ? 12.421 8.568 -33.056 1.00 84.12 426 TYR A C 1
ATOM 3364 O O . TYR A 1 426 ? 11.688 9.140 -32.239 1.00 84.12 426 TYR A O 1
ATOM 3372 N N . HIS A 1 427 ? 12.909 7.342 -32.884 1.00 84.88 427 HIS A N 1
ATOM 3373 C CA . HIS A 1 427 ? 12.870 6.594 -31.633 1.00 84.88 427 HIS A CA 1
ATOM 3374 C C . HIS A 1 427 ? 14.275 6.504 -31.051 1.00 84.88 427 HIS A C 1
ATOM 3376 O O . HIS A 1 427 ? 15.269 6.482 -31.774 1.00 84.88 427 HIS A O 1
ATOM 3382 N N . TYR A 1 428 ? 14.352 6.457 -29.728 1.00 92.00 428 TYR A N 1
ATOM 3383 C CA . TYR A 1 428 ? 15.615 6.399 -29.009 1.00 92.00 428 TYR A CA 1
ATOM 3384 C C . TYR A 1 428 ? 15.654 5.130 -28.189 1.00 92.00 428 TYR A C 1
ATOM 3386 O O . TYR A 1 428 ? 14.677 4.791 -27.519 1.00 92.00 428 TYR A O 1
ATOM 3394 N N . VAL A 1 429 ? 16.788 4.442 -28.229 1.00 89.12 429 VAL A N 1
ATOM 3395 C CA . VAL A 1 429 ? 16.968 3.206 -27.481 1.00 89.12 429 VAL A CA 1
ATOM 3396 C C . VAL A 1 429 ? 18.275 3.190 -26.704 1.00 89.12 429 VAL A C 1
ATOM 3398 O O . VAL A 1 429 ? 19.255 3.826 -27.093 1.00 89.12 429 VAL A O 1
ATOM 3401 N N . VAL A 1 430 ? 18.287 2.444 -25.602 1.00 91.75 430 VAL A N 1
ATOM 3402 C CA . VAL A 1 430 ? 19.468 2.158 -24.780 1.00 91.75 430 VAL A CA 1
ATOM 3403 C C . VAL A 1 430 ? 19.763 0.669 -24.842 1.00 91.75 430 VAL A C 1
ATOM 3405 O O . VAL A 1 430 ? 18.979 -0.131 -24.346 1.00 91.75 430 VAL A O 1
ATOM 3408 N N . ASP A 1 431 ? 20.912 0.276 -25.375 1.00 88.56 431 ASP A N 1
ATOM 3409 C CA . ASP A 1 431 ? 21.461 -1.059 -25.166 1.00 88.56 431 ASP A CA 1
ATOM 3410 C C . ASP A 1 431 ? 21.807 -1.223 -23.679 1.00 88.56 431 ASP A C 1
ATOM 3412 O O . ASP A 1 431 ? 22.812 -0.705 -23.184 1.00 88.56 431 ASP A O 1
ATOM 3416 N N . THR A 1 432 ? 20.954 -1.966 -22.980 1.00 84.69 432 THR A N 1
ATOM 3417 C CA . THR A 1 432 ? 20.979 -2.229 -21.536 1.00 84.69 432 THR A CA 1
ATOM 3418 C C . THR A 1 432 ? 22.254 -2.913 -21.042 1.00 84.69 432 THR A C 1
ATOM 3420 O O . THR A 1 432 ? 22.508 -2.959 -19.833 1.00 84.69 432 THR A O 1
ATOM 3423 N N . VAL A 1 433 ? 23.074 -3.464 -21.942 1.00 80.50 433 VAL A N 1
ATOM 3424 C CA . VAL A 1 433 ? 24.364 -4.078 -21.615 1.00 80.50 433 VAL A CA 1
ATOM 3425 C C . VAL A 1 433 ? 25.494 -3.084 -21.850 1.00 80.50 433 VAL A C 1
ATOM 3427 O O . VAL A 1 433 ? 26.335 -2.900 -20.967 1.00 80.50 433 VAL A O 1
ATOM 3430 N N . LEU A 1 434 ? 25.519 -2.414 -23.005 1.00 85.38 434 LEU A N 1
ATOM 3431 C CA . LEU A 1 434 ? 26.567 -1.446 -23.339 1.00 85.38 434 LEU A CA 1
ATOM 3432 C C . LEU A 1 434 ? 26.507 -0.192 -22.456 1.00 85.38 434 LEU A C 1
ATOM 3434 O O . LEU A 1 434 ? 27.557 0.348 -22.092 1.00 85.38 434 LEU A O 1
ATOM 3438 N N . SER A 1 435 ? 25.311 0.239 -22.053 1.00 93.19 435 SER A N 1
ATOM 3439 C CA . SER A 1 435 ? 25.104 1.401 -21.180 1.00 93.19 435 SER A CA 1
ATOM 3440 C C . SER A 1 435 ? 25.757 1.251 -19.808 1.00 93.19 435 SER A C 1
ATOM 3442 O O . SER A 1 435 ? 26.226 2.235 -19.235 1.00 93.19 435 SER A O 1
ATOM 3444 N N . LYS A 1 436 ? 25.899 0.019 -19.299 1.00 89.25 436 LYS A N 1
ATOM 3445 C CA . LYS A 1 436 ? 26.567 -0.262 -18.014 1.00 89.25 436 LYS A CA 1
ATOM 3446 C C . LYS A 1 436 ? 28.041 0.146 -18.014 1.00 89.25 436 LYS A C 1
ATOM 3448 O O . LYS A 1 436 ? 28.615 0.388 -16.952 1.00 89.25 436 LYS A O 1
ATOM 3453 N N . ALA A 1 437 ? 28.663 0.230 -19.193 1.00 90.12 437 ALA A N 1
ATOM 3454 C CA . ALA A 1 437 ? 30.041 0.686 -19.353 1.00 90.12 437 ALA A CA 1
ATOM 3455 C C . ALA A 1 437 ? 30.179 2.221 -19.340 1.00 90.12 437 ALA A C 1
ATOM 3457 O O . ALA A 1 437 ? 31.308 2.727 -19.403 1.00 90.12 437 ALA A O 1
ATOM 3458 N N . GLN A 1 438 ? 29.072 2.973 -19.316 1.00 96.50 438 GLN A N 1
ATOM 3459 C CA . GLN A 1 438 ? 29.089 4.420 -19.117 1.00 96.50 438 GLN A CA 1
ATOM 3460 C C . GLN A 1 438 ? 29.508 4.719 -17.679 1.00 96.50 438 GLN A C 1
ATOM 3462 O O . GLN A 1 438 ? 28.938 4.187 -16.733 1.00 96.50 438 GLN A O 1
ATOM 3467 N N . THR A 1 439 ? 30.501 5.586 -17.510 1.00 96.00 439 THR A N 1
ATOM 3468 C CA . THR A 1 439 ? 31.025 5.990 -16.200 1.00 96.00 439 THR A CA 1
ATOM 3469 C C . THR A 1 439 ? 31.236 7.494 -16.169 1.00 96.00 439 THR A C 1
ATOM 3471 O O . THR A 1 439 ? 31.400 8.109 -17.221 1.00 96.00 439 THR A O 1
ATOM 3474 N N . GLY A 1 440 ? 31.328 8.078 -14.977 1.00 95.81 440 GLY A N 1
ATOM 3475 C CA . GLY A 1 440 ? 31.534 9.516 -14.821 1.00 95.81 440 GLY A CA 1
ATOM 3476 C C . GLY A 1 440 ? 30.217 10.286 -14.761 1.00 95.81 440 GLY A C 1
ATOM 3477 O O . GLY A 1 440 ? 29.221 9.781 -14.240 1.00 95.81 440 GLY A O 1
ATOM 3478 N N . GLU A 1 441 ? 30.235 11.516 -15.274 1.00 97.12 441 GLU A N 1
ATOM 3479 C CA . GLU A 1 441 ? 29.077 12.406 -15.258 1.00 97.12 441 GLU A CA 1
ATOM 3480 C C . GLU A 1 441 ? 28.174 12.200 -16.470 1.00 97.12 441 GLU A C 1
ATOM 3482 O O . GLU A 1 441 ? 28.640 12.129 -17.608 1.00 97.12 441 GLU A O 1
ATOM 3487 N N . LEU A 1 442 ? 26.871 12.197 -16.207 1.00 97.88 442 LEU A N 1
ATOM 3488 C CA . LEU A 1 442 ? 25.834 12.384 -17.203 1.00 97.88 442 LEU A CA 1
ATOM 3489 C C . LEU A 1 442 ? 25.112 13.708 -16.918 1.00 97.88 442 LEU A C 1
ATOM 3491 O O . LEU A 1 442 ? 24.389 13.842 -15.928 1.00 97.88 442 LEU A O 1
ATOM 3495 N N . ASN A 1 443 ? 25.361 14.714 -17.763 1.00 97.75 443 ASN A N 1
ATOM 3496 C CA . ASN A 1 443 ? 24.842 16.068 -17.573 1.00 97.75 443 ASN A CA 1
ATOM 3497 C C . ASN A 1 443 ? 23.707 16.381 -18.548 1.00 97.75 443 ASN A C 1
ATOM 3499 O O . ASN A 1 443 ? 23.929 16.765 -19.698 1.00 97.75 443 ASN A O 1
ATOM 3503 N N . LEU A 1 444 ? 22.494 16.247 -18.029 1.00 98.00 444 LEU A N 1
ATOM 3504 C CA . LEU A 1 444 ? 21.214 16.399 -18.708 1.00 98.00 444 LEU A CA 1
ATOM 3505 C C . LEU A 1 444 ? 20.485 17.678 -18.248 1.00 98.00 444 LEU A C 1
ATOM 3507 O O . LEU A 1 444 ? 19.257 17.760 -18.270 1.00 98.00 444 LEU A O 1
ATOM 3511 N N . GLY A 1 445 ? 21.232 18.688 -17.789 1.00 97.38 445 GLY A N 1
ATOM 3512 C CA . GLY A 1 445 ? 20.665 19.979 -17.404 1.00 97.38 445 GLY A CA 1
ATOM 3513 C C . GLY A 1 445 ? 20.083 20.740 -18.599 1.00 97.38 445 GLY A C 1
ATOM 3514 O O . GLY A 1 445 ? 20.581 20.656 -19.714 1.00 97.38 445 GLY A O 1
ATOM 3515 N N . LYS A 1 446 ? 19.037 21.531 -18.374 1.00 96.69 446 LYS A N 1
ATOM 3516 C CA . LYS A 1 446 ? 18.390 22.379 -19.389 1.00 96.69 446 LYS A CA 1
ATOM 3517 C C . LYS A 1 446 ? 18.405 23.853 -18.972 1.00 96.69 446 LYS A C 1
ATOM 3519 O O . LYS A 1 446 ? 17.405 24.563 -19.100 1.00 96.69 446 LYS A O 1
ATOM 3524 N N . GLN A 1 447 ? 19.532 24.331 -18.437 1.00 95.19 447 GLN A N 1
ATOM 3525 C CA . GLN A 1 447 ? 19.745 25.764 -18.191 1.00 95.19 447 GLN A CA 1
ATOM 3526 C C . GLN A 1 447 ? 19.913 26.522 -19.517 1.00 95.19 447 GLN A C 1
ATOM 3528 O O . GLN A 1 447 ? 20.265 25.927 -20.533 1.00 95.19 447 GLN A O 1
ATOM 3533 N N . ALA A 1 448 ? 19.710 27.844 -19.515 1.00 95.19 448 ALA A N 1
ATOM 3534 C CA . ALA A 1 448 ? 19.704 28.658 -20.737 1.00 95.19 448 ALA A CA 1
ATOM 3535 C C . ALA A 1 448 ? 20.963 28.482 -21.609 1.00 95.19 448 ALA A C 1
ATOM 3537 O O . ALA A 1 448 ? 20.854 28.250 -22.808 1.00 95.19 448 ALA A O 1
ATOM 3538 N N . ASN A 1 449 ? 22.156 28.506 -21.007 1.00 94.75 449 ASN A N 1
ATOM 3539 C CA . ASN A 1 449 ? 23.415 28.283 -21.726 1.00 94.75 449 ASN A CA 1
ATOM 3540 C C . ASN A 1 449 ? 23.510 26.876 -22.339 1.00 94.75 449 ASN A C 1
ATOM 3542 O O . ASN A 1 449 ? 24.083 26.711 -23.416 1.00 94.75 449 ASN A O 1
ATOM 3546 N N . ARG A 1 450 ? 22.954 25.863 -21.663 1.00 95.88 450 ARG A N 1
ATOM 3547 C CA . ARG A 1 450 ? 22.931 24.493 -22.164 1.00 95.88 450 ARG A CA 1
ATOM 3548 C C . ARG A 1 450 ? 21.946 24.345 -23.314 1.00 95.88 450 ARG A C 1
ATOM 3550 O O . ARG A 1 450 ? 22.311 23.731 -24.307 1.00 95.88 450 ARG A O 1
ATOM 3557 N N . ILE A 1 451 ? 20.769 24.963 -23.219 1.00 97.50 451 ILE A N 1
ATOM 3558 C CA . ILE A 1 451 ? 19.802 25.029 -24.322 1.00 97.50 451 ILE A CA 1
ATOM 3559 C C . ILE A 1 451 ? 20.458 25.666 -25.548 1.00 97.50 451 ILE A C 1
ATOM 3561 O O . ILE A 1 451 ? 20.470 25.042 -26.598 1.00 97.50 451 ILE A O 1
ATOM 3565 N N . THR A 1 452 ? 21.107 26.830 -25.412 1.00 97.00 452 THR A N 1
ATOM 3566 C CA . THR A 1 452 ? 21.811 27.473 -26.538 1.00 97.00 452 THR A CA 1
ATOM 3567 C C . THR A 1 452 ? 22.846 26.548 -27.181 1.00 97.00 452 THR A C 1
ATOM 3569 O O . THR A 1 452 ? 22.960 26.495 -28.403 1.00 97.00 452 THR A O 1
ATOM 3572 N N . LEU A 1 453 ? 23.595 25.797 -26.372 1.00 96.19 453 LEU A N 1
ATOM 3573 C CA . LEU A 1 453 ? 24.580 24.838 -26.863 1.00 96.19 453 LEU A CA 1
ATOM 3574 C C . LEU A 1 453 ? 23.928 23.667 -27.619 1.00 96.19 453 LEU A C 1
ATOM 3576 O O . LEU A 1 453 ? 24.437 23.288 -28.669 1.00 96.19 453 LEU A O 1
ATOM 3580 N N . LEU A 1 454 ? 22.801 23.138 -27.132 1.00 96.88 454 LEU A N 1
ATOM 3581 C CA . LEU A 1 454 ? 22.033 22.084 -27.807 1.00 96.88 454 LEU A CA 1
ATOM 3582 C C . LEU A 1 454 ? 21.412 22.584 -29.119 1.00 96.88 454 LEU A C 1
ATOM 3584 O O . LEU A 1 454 ? 21.522 21.909 -30.139 1.00 96.88 454 LEU A O 1
ATOM 3588 N N . THR A 1 455 ? 20.833 23.788 -29.117 1.00 97.44 455 THR A N 1
ATOM 3589 C CA . THR A 1 455 ? 20.254 24.422 -30.311 1.00 97.44 455 THR A CA 1
ATOM 3590 C C . THR A 1 455 ? 21.320 24.634 -31.382 1.00 97.44 455 THR A C 1
ATOM 3592 O O . THR A 1 455 ? 21.117 24.274 -32.538 1.00 97.44 455 THR A O 1
ATOM 3595 N N . ASN A 1 456 ? 22.496 25.148 -31.002 1.00 96.31 456 ASN A N 1
ATOM 3596 C CA . ASN A 1 456 ? 23.616 25.338 -31.929 1.00 96.31 456 ASN A CA 1
ATOM 3597 C C . ASN A 1 456 ? 24.170 24.013 -32.473 1.00 96.31 456 ASN A C 1
ATOM 3599 O O . ASN A 1 456 ? 24.733 23.993 -33.565 1.00 96.31 456 ASN A O 1
ATOM 3603 N N . ALA A 1 457 ? 24.020 22.920 -31.723 1.00 94.81 457 ALA A N 1
ATOM 3604 C CA . ALA A 1 457 ? 24.382 21.577 -32.159 1.00 94.81 457 ALA A CA 1
ATOM 3605 C C . ALA A 1 457 ? 23.294 20.888 -33.004 1.00 94.81 457 ALA A C 1
ATOM 3607 O O . ALA A 1 457 ? 23.510 19.770 -33.466 1.00 94.81 457 ALA A O 1
ATOM 3608 N N . GLY A 1 458 ? 22.145 21.537 -33.219 1.00 95.12 458 GLY A N 1
ATOM 3609 C CA . GLY A 1 458 ? 21.050 21.001 -34.026 1.00 95.12 458 GLY A CA 1
ATOM 3610 C C . GLY A 1 458 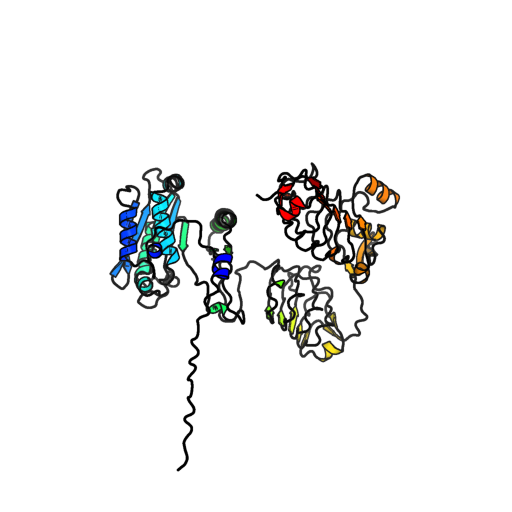? 20.207 19.929 -33.332 1.00 95.12 458 GLY A C 1
ATOM 3611 O O . GLY A 1 458 ? 19.497 19.198 -34.016 1.00 95.12 458 GLY A O 1
ATOM 3612 N N . VAL A 1 459 ? 20.266 19.825 -32.000 1.00 96.12 459 VAL A N 1
ATOM 3613 C CA . VAL A 1 459 ? 19.389 18.928 -31.228 1.00 96.12 459 VAL A CA 1
ATOM 3614 C C . VAL A 1 459 ? 17.945 19.414 -31.372 1.00 96.12 459 VAL A C 1
ATOM 3616 O O . VAL A 1 459 ? 17.642 20.559 -31.028 1.00 96.12 459 VAL A O 1
ATOM 3619 N N . ARG A 1 460 ? 17.050 18.567 -31.890 1.00 95.00 460 ARG A N 1
ATOM 3620 C CA . ARG A 1 460 ? 15.678 18.946 -32.276 1.00 95.00 460 ARG A CA 1
ATOM 3621 C C . ARG A 1 460 ? 14.850 19.364 -31.065 1.00 95.00 460 ARG A C 1
ATOM 3623 O O . ARG A 1 460 ? 14.156 20.372 -31.127 1.00 95.00 460 ARG A O 1
ATOM 3630 N N . THR A 1 461 ? 14.991 18.664 -29.944 1.00 96.50 461 THR A N 1
ATOM 3631 C CA . THR A 1 461 ? 14.306 18.955 -28.679 1.00 96.50 461 THR A CA 1
ATOM 3632 C C . THR A 1 461 ? 15.146 19.842 -27.751 1.00 96.50 461 THR A C 1
ATOM 3634 O O . THR A 1 461 ? 15.101 19.697 -26.525 1.00 96.50 461 THR A O 1
ATOM 3637 N N . ALA A 1 462 ? 16.015 20.710 -28.287 1.00 96.50 462 ALA A N 1
ATOM 3638 C CA . ALA A 1 462 ? 16.953 21.502 -27.483 1.00 96.50 462 ALA A CA 1
ATOM 3639 C C . ALA A 1 462 ? 16.253 22.355 -26.410 1.00 96.50 462 ALA A C 1
ATOM 3641 O O . ALA A 1 462 ? 16.707 22.370 -25.260 1.00 96.50 462 ALA A O 1
ATOM 3642 N N . GLU A 1 463 ? 15.150 23.012 -26.770 1.00 96.50 463 GLU A N 1
ATOM 3643 C CA . GLU A 1 463 ? 14.383 23.914 -25.898 1.00 96.50 463 GLU A CA 1
ATOM 3644 C C . GLU A 1 463 ? 13.411 23.175 -24.965 1.00 96.50 463 GLU A C 1
ATOM 3646 O O . GLU A 1 463 ? 13.092 23.683 -23.885 1.00 96.50 463 GLU A O 1
ATOM 3651 N N . ASP A 1 464 ? 13.007 21.957 -25.335 1.00 97.50 464 ASP A N 1
ATOM 3652 C CA . ASP A 1 464 ? 12.091 21.132 -24.550 1.00 97.50 464 ASP A CA 1
ATOM 3653 C C . ASP A 1 464 ? 12.735 20.635 -23.250 1.00 97.50 464 ASP A C 1
ATOM 3655 O O . ASP A 1 464 ? 13.961 20.492 -23.127 1.00 97.50 464 ASP A O 1
ATOM 3659 N N . LYS A 1 465 ? 11.892 20.361 -22.254 1.00 96.31 465 LYS A N 1
ATOM 3660 C CA . LYS A 1 465 ? 12.291 19.866 -20.932 1.00 96.31 465 LYS A CA 1
ATOM 3661 C C . LYS A 1 465 ? 12.115 18.360 -20.845 1.00 96.31 465 LYS A C 1
ATOM 3663 O O . LYS A 1 465 ? 11.138 17.836 -21.368 1.00 96.31 465 LYS A O 1
ATOM 3668 N N . ILE A 1 466 ? 13.039 17.696 -20.152 1.00 97.62 466 ILE A N 1
ATOM 3669 C CA . ILE A 1 466 ? 12.894 16.278 -19.820 1.00 97.62 466 ILE A CA 1
ATOM 3670 C C . ILE A 1 466 ? 11.808 16.148 -18.747 1.00 97.62 466 ILE A C 1
ATOM 3672 O O . ILE A 1 466 ? 11.837 16.891 -17.758 1.00 97.62 466 ILE A O 1
ATOM 3676 N N . LYS A 1 467 ? 10.869 15.224 -18.950 1.00 94.25 467 LYS A N 1
ATOM 3677 C CA . LYS A 1 467 ? 9.736 14.960 -18.048 1.00 94.25 467 LYS A CA 1
ATOM 3678 C C . LYS A 1 467 ? 9.767 13.553 -17.469 1.00 94.25 467 LYS A C 1
ATOM 3680 O O . LYS A 1 467 ? 9.280 13.357 -16.359 1.00 94.25 467 LYS A O 1
ATOM 3685 N N . ASP A 1 468 ? 10.379 12.617 -18.185 1.00 88.06 468 ASP A N 1
ATOM 3686 C CA . ASP A 1 468 ? 10.596 11.243 -17.746 1.00 88.06 468 ASP A CA 1
ATOM 3687 C C . ASP A 1 468 ? 12.046 10.805 -18.032 1.00 88.06 468 ASP A C 1
ATOM 3689 O O . ASP A 1 468 ? 12.655 11.189 -19.030 1.00 88.06 468 ASP A O 1
ATOM 3693 N N . LEU A 1 469 ? 12.616 10.041 -17.102 1.00 94.25 469 LEU A N 1
ATOM 3694 C CA . LEU A 1 469 ? 13.980 9.509 -17.148 1.00 94.25 469 LEU A CA 1
ATOM 3695 C C . LEU A 1 469 ? 14.027 7.989 -17.253 1.00 94.25 469 LEU A C 1
ATOM 3697 O O . LEU A 1 469 ? 15.099 7.400 -17.102 1.00 94.25 469 LEU A O 1
ATOM 3701 N N . ASP A 1 470 ? 12.895 7.342 -17.488 1.00 85.31 470 ASP A N 1
ATOM 3702 C CA . ASP A 1 470 ? 12.857 5.909 -17.698 1.00 85.31 470 ASP A CA 1
ATOM 3703 C C . ASP A 1 470 ? 13.825 5.470 -18.820 1.00 85.31 470 ASP A C 1
ATOM 3705 O O . ASP A 1 470 ? 13.853 6.015 -19.925 1.00 85.31 470 ASP A O 1
ATOM 3709 N N . GLY A 1 471 ? 14.703 4.525 -18.481 1.00 89.19 471 GLY A N 1
ATOM 3710 C CA . GLY A 1 471 ? 15.910 4.150 -19.223 1.00 89.19 471 GLY A CA 1
ATOM 3711 C C . GLY A 1 471 ? 17.214 4.509 -18.494 1.00 89.19 471 GLY A C 1
ATOM 3712 O O . GLY A 1 471 ? 18.248 3.875 -18.727 1.00 89.19 471 GLY A O 1
ATOM 3713 N N . ILE A 1 472 ? 17.196 5.465 -17.554 1.00 95.69 472 ILE A N 1
ATOM 3714 C CA . ILE A 1 472 ? 18.383 5.850 -16.771 1.00 95.69 472 ILE A CA 1
ATOM 3715 C C . ILE A 1 472 ? 18.924 4.697 -15.908 1.00 95.69 472 ILE A C 1
ATOM 3717 O O . ILE A 1 472 ? 20.132 4.613 -15.676 1.00 95.69 472 ILE A O 1
ATOM 3721 N N . GLN A 1 473 ? 18.062 3.766 -15.484 1.00 93.50 473 GLN A N 1
ATOM 3722 C CA . GLN A 1 473 ? 18.397 2.607 -14.651 1.00 93.50 473 GLN A CA 1
ATOM 3723 C C . GLN A 1 473 ? 19.487 1.710 -15.253 1.00 93.50 473 GLN A C 1
ATOM 3725 O O . GLN A 1 473 ? 20.195 1.018 -14.521 1.00 93.50 473 GLN A O 1
ATOM 3730 N N . TYR A 1 474 ? 19.678 1.748 -16.574 1.00 93.69 474 TYR A N 1
ATOM 3731 C CA . TYR A 1 474 ? 20.681 0.937 -17.262 1.00 93.69 474 TYR A CA 1
ATOM 3732 C C . TYR A 1 474 ? 22.086 1.557 -17.262 1.00 93.69 474 TYR A C 1
ATOM 3734 O O . TYR A 1 474 ? 23.056 0.889 -17.628 1.00 93.69 474 TYR A O 1
ATOM 3742 N N . PHE A 1 475 ? 22.241 2.803 -16.811 1.00 96.31 475 PHE A N 1
ATOM 3743 C CA . PHE A 1 475 ? 23.528 3.498 -16.711 1.00 96.31 475 PHE A CA 1
ATOM 3744 C C . PHE A 1 475 ? 24.195 3.283 -15.344 1.00 96.31 475 PHE A C 1
ATOM 3746 O O . PHE A 1 475 ? 24.707 4.212 -14.727 1.00 96.31 475 PHE A O 1
ATOM 3753 N N . THR A 1 476 ? 24.243 2.037 -14.863 1.00 94.19 476 THR A N 1
ATOM 3754 C CA . THR A 1 476 ? 24.691 1.672 -13.499 1.00 94.19 476 THR A CA 1
ATOM 3755 C C . THR A 1 476 ? 26.145 2.050 -13.167 1.00 94.19 476 THR A C 1
ATOM 3757 O O . THR A 1 476 ? 26.592 1.906 -12.029 1.00 94.19 476 THR A O 1
ATOM 3760 N N . GLY A 1 477 ? 26.937 2.449 -14.165 1.00 94.12 477 GLY A N 1
ATOM 3761 C CA . GLY A 1 477 ? 28.336 2.837 -14.007 1.00 94.12 477 GLY A CA 1
ATOM 3762 C C . GLY A 1 477 ? 28.568 4.325 -13.716 1.00 94.12 477 GLY A C 1
ATOM 3763 O O . GLY A 1 477 ? 29.688 4.674 -13.329 1.00 94.12 477 GLY A O 1
ATOM 3764 N N . ILE A 1 478 ? 27.564 5.195 -13.894 1.00 98.31 478 ILE A N 1
ATOM 3765 C CA . ILE A 1 478 ? 27.711 6.641 -13.661 1.00 98.31 478 ILE A CA 1
ATOM 3766 C C . ILE A 1 478 ? 27.862 6.943 -12.173 1.00 98.31 478 ILE A C 1
ATOM 3768 O O . ILE A 1 478 ? 27.309 6.247 -11.324 1.00 98.31 478 ILE A O 1
ATOM 3772 N N . ASN A 1 479 ? 28.603 8.004 -11.865 1.00 98.00 479 ASN A N 1
ATOM 3773 C CA . ASN A 1 479 ? 28.766 8.485 -10.495 1.00 98.00 479 ASN A CA 1
ATOM 3774 C C . ASN A 1 479 ? 28.263 9.916 -10.293 1.00 98.00 479 ASN A C 1
ATOM 3776 O O . ASN A 1 479 ? 28.046 10.319 -9.156 1.00 98.00 479 ASN A O 1
ATOM 3780 N N . ARG A 1 480 ? 27.999 10.669 -11.368 1.00 98.69 480 ARG A N 1
ATOM 3781 C CA . ARG A 1 480 ? 27.383 11.997 -11.273 1.00 98.69 480 ARG A CA 1
ATOM 3782 C C . ARG A 1 480 ? 26.202 12.131 -12.220 1.00 98.69 480 ARG A C 1
ATOM 3784 O O . ARG A 1 480 ? 26.330 11.820 -13.403 1.00 98.69 480 ARG A O 1
ATOM 3791 N N . LEU A 1 481 ? 25.085 12.638 -11.709 1.00 98.62 481 LEU A N 1
ATOM 3792 C CA . LEU A 1 481 ? 23.878 12.904 -12.486 1.00 98.62 481 LEU A CA 1
ATOM 3793 C C . LEU A 1 481 ? 23.417 14.347 -12.261 1.00 98.62 481 LEU A C 1
ATOM 3795 O O . LEU A 1 481 ? 23.092 14.746 -11.139 1.00 98.62 481 LEU A O 1
ATOM 3799 N N . THR A 1 482 ? 23.379 15.123 -13.344 1.00 98.44 482 THR A N 1
ATOM 3800 C CA . THR A 1 482 ? 22.940 16.525 -13.334 1.00 98.44 482 THR A CA 1
ATOM 3801 C C . THR A 1 482 ? 21.675 16.666 -14.173 1.00 98.44 482 THR A C 1
ATOM 3803 O O . THR A 1 482 ? 21.705 16.405 -15.370 1.00 98.44 482 THR A O 1
ATOM 3806 N N . LEU A 1 483 ? 20.579 17.115 -13.562 1.00 97.94 483 LEU A N 1
ATOM 3807 C CA . LEU A 1 483 ? 19.238 17.211 -14.164 1.00 97.94 483 LEU A CA 1
ATOM 3808 C C . LEU A 1 483 ? 18.606 18.597 -14.005 1.00 97.94 483 LEU A C 1
ATOM 3810 O O . LEU A 1 483 ? 17.392 18.760 -14.094 1.00 97.94 483 LEU A O 1
ATOM 3814 N N . THR A 1 484 ? 19.415 19.614 -13.738 1.00 97.00 484 THR A N 1
ATOM 3815 C CA . THR A 1 484 ? 18.941 20.955 -13.394 1.00 97.00 484 THR A CA 1
ATOM 3816 C C . THR A 1 484 ? 18.049 21.590 -14.470 1.00 97.00 484 THR A C 1
ATOM 3818 O O . THR A 1 484 ? 18.411 21.607 -15.643 1.00 97.00 484 THR A O 1
ATOM 3821 N N . SER A 1 485 ? 16.967 22.256 -14.053 1.00 95.81 485 SER A N 1
ATOM 3822 C CA . SER A 1 485 ? 16.038 23.018 -14.913 1.00 95.81 485 SER A CA 1
ATOM 3823 C C . SER A 1 485 ? 15.254 22.177 -15.926 1.00 95.81 485 SER A C 1
ATOM 3825 O O . SER A 1 485 ? 15.082 22.613 -17.068 1.00 95.81 485 SER A O 1
ATOM 3827 N N . ASN A 1 486 ? 14.776 21.012 -15.486 1.00 95.81 486 ASN A N 1
ATOM 3828 C CA . ASN A 1 486 ? 13.850 20.126 -16.198 1.00 95.81 486 ASN A CA 1
ATOM 3829 C C . ASN A 1 486 ? 12.454 20.148 -15.531 1.00 95.81 486 ASN A C 1
ATOM 3831 O O . ASN A 1 486 ? 12.199 20.972 -14.656 1.00 95.81 486 ASN A O 1
ATOM 3835 N N . GLU A 1 487 ? 11.533 19.292 -15.978 1.00 93.50 487 GLU A N 1
ATOM 3836 C CA . GLU A 1 487 ? 10.148 19.212 -15.481 1.00 93.50 487 GLU A CA 1
ATOM 3837 C C . GLU A 1 487 ? 9.826 17.797 -14.965 1.00 93.50 487 GLU A C 1
ATOM 3839 O O . GLU A 1 487 ? 8.718 17.294 -15.136 1.00 93.50 487 GLU A O 1
ATOM 3844 N N . LEU A 1 488 ? 10.809 17.136 -14.341 1.00 93.81 488 LEU A N 1
ATOM 3845 C CA . LEU A 1 488 ? 10.648 15.786 -13.795 1.00 93.81 488 LEU A CA 1
ATOM 3846 C C . LEU A 1 488 ? 9.687 15.783 -12.608 1.00 93.81 488 LEU A C 1
ATOM 3848 O O . LEU A 1 488 ? 9.876 16.559 -11.670 1.00 93.81 488 LEU A O 1
ATOM 3852 N N . THR A 1 489 ? 8.723 14.863 -12.616 1.00 90.12 489 THR A N 1
ATOM 3853 C CA . THR A 1 489 ? 7.806 14.616 -11.487 1.00 90.12 489 THR A CA 1
ATOM 3854 C C . THR A 1 489 ? 8.208 13.416 -10.632 1.00 90.12 489 THR A C 1
ATOM 3856 O O . THR A 1 489 ? 7.768 13.293 -9.492 1.00 90.12 489 THR A O 1
ATOM 3859 N N . SER A 1 490 ? 9.065 12.544 -11.160 1.00 88.25 490 SER A N 1
ATOM 3860 C CA . SER A 1 490 ? 9.572 11.347 -10.489 1.00 88.25 490 SER A CA 1
ATOM 3861 C C . SER A 1 490 ? 11.010 11.059 -10.907 1.00 88.25 490 SER A C 1
ATOM 3863 O O . SER A 1 490 ? 11.441 11.433 -11.997 1.00 88.25 490 SER A O 1
ATOM 3865 N N . LEU A 1 491 ? 11.752 10.368 -10.043 1.00 92.00 491 LEU A N 1
ATOM 3866 C CA . LEU A 1 491 ? 13.097 9.884 -10.331 1.00 92.00 491 LEU A CA 1
ATOM 3867 C C . LEU A 1 491 ? 13.363 8.604 -9.535 1.00 92.00 491 LEU A C 1
ATOM 3869 O O . LEU A 1 491 ? 13.220 8.601 -8.317 1.00 92.00 491 LEU A O 1
ATOM 3873 N N . ASN A 1 492 ? 13.808 7.547 -10.217 1.00 87.25 492 ASN A N 1
ATOM 3874 C CA . ASN A 1 492 ? 14.264 6.312 -9.585 1.00 87.25 492 ASN A CA 1
ATOM 3875 C C . ASN A 1 492 ? 15.787 6.172 -9.738 1.00 87.25 492 ASN A C 1
ATOM 3877 O O . ASN A 1 492 ? 16.295 5.949 -10.836 1.00 87.25 492 ASN A O 1
ATOM 3881 N N . THR A 1 493 ? 16.520 6.291 -8.630 1.00 93.44 493 THR A N 1
ATOM 3882 C CA . THR A 1 493 ? 17.987 6.160 -8.584 1.00 93.44 493 THR A CA 1
ATOM 3883 C C . THR A 1 493 ? 18.467 4.823 -8.012 1.00 93.44 493 THR A C 1
ATOM 3885 O O . THR A 1 493 ? 19.675 4.646 -7.838 1.00 93.44 493 THR A O 1
ATOM 3888 N N . SER A 1 494 ? 17.572 3.865 -7.743 1.00 87.88 494 SER A N 1
ATOM 3889 C CA . SER A 1 494 ? 17.897 2.602 -7.050 1.00 87.88 494 SER A CA 1
ATOM 3890 C C . SER A 1 494 ? 18.984 1.770 -7.744 1.00 87.88 494 SER A C 1
ATOM 3892 O O . SER A 1 494 ? 19.821 1.154 -7.087 1.00 87.88 494 SER A O 1
ATOM 3894 N N . SER A 1 495 ? 19.028 1.797 -9.081 1.00 90.38 495 SER A N 1
ATOM 3895 C CA . SER A 1 495 ? 20.040 1.089 -9.884 1.00 90.38 495 SER A CA 1
ATOM 3896 C C . SER A 1 495 ? 21.367 1.855 -10.022 1.00 90.38 495 SER A C 1
ATOM 3898 O O . SER A 1 495 ? 22.366 1.303 -10.487 1.00 90.38 495 SER A O 1
ATOM 3900 N N . LEU A 1 496 ? 21.415 3.123 -9.599 1.00 94.88 496 LEU A N 1
ATOM 3901 C CA . LEU A 1 496 ? 22.579 4.011 -9.702 1.00 94.88 496 LEU A CA 1
ATOM 3902 C C . LEU A 1 496 ? 23.433 3.947 -8.427 1.00 94.88 496 LEU A C 1
ATOM 3904 O O . LEU A 1 496 ? 23.714 4.953 -7.776 1.00 94.88 496 LEU A O 1
ATOM 3908 N N . SER A 1 497 ? 23.856 2.744 -8.046 1.00 90.94 497 SER A N 1
ATOM 3909 C CA . SER A 1 497 ? 24.537 2.487 -6.765 1.00 90.94 497 SER A CA 1
ATOM 3910 C C . SER A 1 497 ? 25.894 3.188 -6.603 1.00 90.94 497 SER A C 1
ATOM 3912 O O . SER A 1 497 ? 26.380 3.336 -5.485 1.00 90.94 497 SER A O 1
ATOM 3914 N N . LYS A 1 498 ? 26.504 3.645 -7.704 1.00 96.38 498 LYS A N 1
ATOM 3915 C CA . LYS A 1 498 ? 27.781 4.379 -7.719 1.00 96.38 498 LYS A CA 1
ATOM 3916 C C . LYS A 1 498 ? 27.629 5.901 -7.645 1.00 96.38 498 LYS A C 1
ATOM 3918 O O . LYS A 1 498 ? 28.633 6.604 -7.730 1.00 96.38 498 LYS A O 1
ATOM 3923 N N . LEU A 1 499 ? 26.401 6.407 -7.548 1.00 98.00 499 LEU A N 1
ATOM 3924 C CA . LEU A 1 499 ? 26.113 7.835 -7.574 1.00 98.00 499 LEU A CA 1
ATOM 3925 C C . LEU A 1 499 ? 26.713 8.540 -6.346 1.00 98.00 499 LEU A C 1
ATOM 3927 O O . LEU A 1 499 ? 26.262 8.330 -5.224 1.00 98.00 499 LEU A O 1
ATOM 3931 N N . ASP A 1 500 ? 27.718 9.385 -6.582 1.00 98.38 500 ASP A N 1
ATOM 3932 C CA . ASP A 1 500 ? 28.368 10.242 -5.587 1.00 98.38 500 ASP A CA 1
ATOM 3933 C C . ASP A 1 500 ? 27.857 11.694 -5.630 1.00 98.38 500 ASP A C 1
ATOM 3935 O O . ASP A 1 500 ? 27.898 12.399 -4.621 1.00 98.38 500 ASP A O 1
ATOM 3939 N N . THR A 1 501 ? 27.315 12.137 -6.768 1.00 98.81 501 THR A N 1
ATOM 3940 C CA . THR A 1 501 ? 26.822 13.505 -6.970 1.00 98.81 501 THR A CA 1
ATOM 3941 C C . THR A 1 501 ? 25.466 13.488 -7.660 1.00 98.81 501 THR A C 1
ATOM 3943 O O . THR A 1 501 ? 25.333 12.962 -8.767 1.00 98.81 501 THR A O 1
ATOM 3946 N N . LEU A 1 502 ? 24.480 14.146 -7.055 1.00 98.69 502 LEU A N 1
ATOM 3947 C CA . LEU A 1 502 ? 23.142 14.315 -7.613 1.00 98.69 502 LEU A CA 1
ATOM 3948 C C . LEU A 1 502 ? 22.717 15.786 -7.563 1.00 98.69 502 LEU A C 1
ATOM 3950 O O . LEU A 1 502 ? 22.659 16.391 -6.492 1.00 98.69 502 LEU A O 1
ATOM 3954 N N . THR A 1 503 ? 22.416 16.363 -8.731 1.00 98.50 503 THR A N 1
ATOM 3955 C CA . THR A 1 503 ? 21.935 17.750 -8.852 1.00 98.50 503 THR A CA 1
ATOM 3956 C C . THR A 1 503 ? 20.594 17.798 -9.581 1.00 98.50 503 THR A C 1
ATOM 3958 O O . THR A 1 503 ? 20.522 17.525 -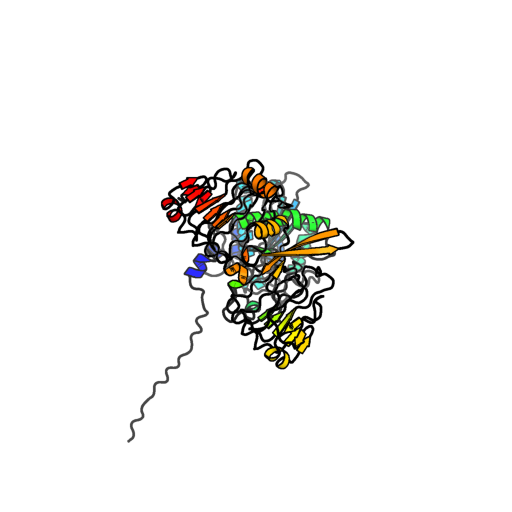10.777 1.00 98.50 503 THR A O 1
ATOM 3961 N N . LEU A 1 504 ? 19.542 18.210 -8.876 1.00 97.31 504 LEU A N 1
ATOM 3962 C CA . LEU A 1 504 ? 18.142 18.190 -9.319 1.00 97.31 504 LEU A CA 1
ATOM 3963 C C . LEU A 1 504 ? 17.483 19.575 -9.335 1.00 97.31 504 LEU A C 1
ATOM 3965 O O . LEU A 1 504 ? 16.282 19.674 -9.561 1.00 97.31 504 LEU A O 1
ATOM 3969 N N . ASN A 1 505 ? 18.233 20.650 -9.085 1.00 96.88 505 ASN A N 1
ATOM 3970 C CA . ASN A 1 505 ? 17.684 22.005 -8.933 1.00 96.88 505 ASN A CA 1
ATOM 3971 C C . ASN A 1 505 ? 16.680 22.377 -10.033 1.00 96.88 505 ASN A C 1
ATOM 3973 O O . ASN A 1 505 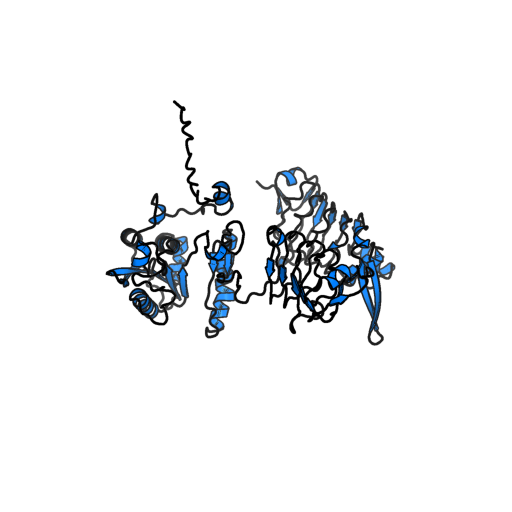? 16.953 22.170 -11.216 1.00 96.88 505 ASN A O 1
ATOM 3977 N N . ASN A 1 506 ? 15.564 22.994 -9.648 1.00 94.56 506 ASN A N 1
ATOM 3978 C CA . ASN A 1 506 ? 14.484 23.394 -10.551 1.00 94.56 506 ASN A CA 1
ATOM 3979 C C . ASN A 1 506 ? 13.858 22.197 -11.300 1.00 94.56 506 ASN A C 1
ATOM 3981 O O . ASN A 1 506 ? 13.886 22.170 -12.527 1.00 94.56 506 ASN A O 1
ATOM 3985 N N . ASN A 1 507 ? 13.328 21.229 -10.546 1.00 94.94 507 ASN A N 1
ATOM 3986 C CA . ASN A 1 507 ? 12.451 20.136 -10.997 1.00 94.94 507 ASN A CA 1
ATOM 3987 C C . ASN A 1 507 ? 11.210 20.064 -10.085 1.00 94.94 507 ASN A C 1
ATOM 3989 O O . ASN A 1 507 ? 11.091 20.882 -9.172 1.00 94.94 507 ASN A O 1
ATOM 3993 N N . TRP A 1 508 ? 10.303 19.113 -10.331 1.00 93.88 508 TRP A N 1
ATOM 3994 C CA . TRP A 1 508 ? 8.990 18.973 -9.679 1.00 93.88 508 TRP A CA 1
ATOM 3995 C C . TRP A 1 508 ? 8.809 17.606 -8.985 1.00 93.88 508 TRP A C 1
ATOM 3997 O O . TRP A 1 508 ? 7.716 17.033 -8.971 1.00 93.88 508 TRP A O 1
ATOM 4007 N N . ILE A 1 509 ? 9.897 17.063 -8.434 1.00 92.94 509 ILE A N 1
ATOM 4008 C CA . ILE A 1 509 ? 9.948 15.756 -7.770 1.00 92.94 509 ILE A CA 1
ATOM 4009 C C . ILE A 1 509 ? 9.506 15.924 -6.309 1.00 92.94 509 ILE A C 1
ATOM 4011 O O . ILE A 1 509 ? 10.287 16.396 -5.479 1.00 92.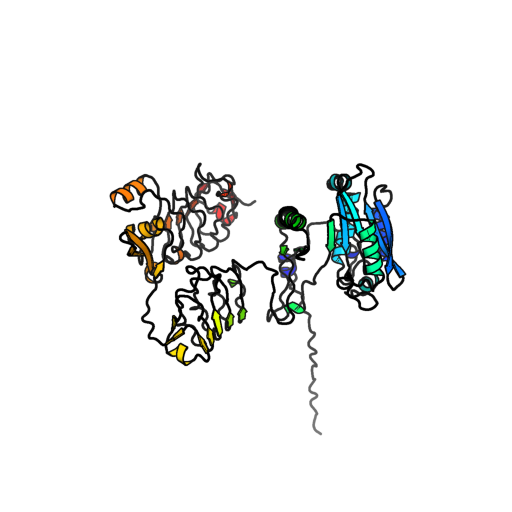94 509 ILE A O 1
ATOM 4015 N N . GLY A 1 510 ? 8.262 15.543 -6.008 1.00 89.94 510 GLY A N 1
ATOM 4016 C CA . GLY A 1 510 ? 7.678 15.625 -4.661 1.00 89.94 510 GLY A CA 1
ATOM 4017 C C . GLY A 1 510 ? 8.042 14.455 -3.739 1.00 89.94 510 GLY A C 1
ATOM 4018 O O . GLY A 1 510 ? 7.879 14.556 -2.531 1.00 89.94 510 GLY A O 1
ATOM 4019 N N . ASN A 1 511 ? 8.572 13.357 -4.282 1.00 90.62 511 ASN A N 1
ATOM 4020 C CA . ASN A 1 511 ? 9.061 12.214 -3.513 1.00 90.62 511 ASN A CA 1
ATOM 4021 C C . ASN A 1 511 ? 10.397 11.739 -4.091 1.00 90.62 511 ASN A C 1
ATOM 4023 O O . ASN A 1 511 ? 10.482 11.458 -5.287 1.00 90.62 511 ASN A O 1
ATOM 4027 N N . LEU A 1 512 ? 11.431 11.662 -3.253 1.00 94.00 512 LEU A N 1
ATOM 4028 C CA . LEU A 1 512 ? 12.782 11.296 -3.665 1.00 94.00 512 LEU A CA 1
ATOM 4029 C C . LEU A 1 512 ? 13.368 10.266 -2.695 1.00 94.00 512 LEU A C 1
ATOM 4031 O O . LEU A 1 512 ? 13.752 10.611 -1.581 1.00 94.00 512 LEU A O 1
ATOM 4035 N N . ASP A 1 513 ? 13.474 9.016 -3.143 1.00 91.75 513 ASP A N 1
ATOM 4036 C CA . ASP A 1 513 ? 14.151 7.950 -2.400 1.00 91.75 513 ASP A CA 1
ATOM 4037 C C . ASP A 1 513 ? 15.643 7.904 -2.760 1.00 91.75 513 ASP A C 1
ATOM 4039 O O . ASP A 1 513 ? 16.012 7.629 -3.902 1.00 91.75 513 ASP A O 1
ATOM 4043 N N . LEU A 1 514 ? 16.505 8.156 -1.771 1.00 96.12 514 LEU A N 1
ATOM 4044 C CA . LEU A 1 514 ? 17.966 8.072 -1.897 1.00 96.12 514 LEU A CA 1
ATOM 4045 C C . LEU A 1 514 ? 18.575 6.965 -1.030 1.00 96.12 514 LEU A C 1
ATOM 4047 O O . LEU A 1 514 ? 19.804 6.869 -0.926 1.00 96.12 514 LEU A O 1
ATOM 4051 N N . THR A 1 515 ? 17.751 6.104 -0.428 1.00 91.56 515 THR A N 1
ATOM 4052 C CA . THR A 1 515 ? 18.198 5.067 0.517 1.00 91.56 515 THR A CA 1
ATOM 4053 C C . THR A 1 515 ? 19.120 4.026 -0.128 1.00 91.56 515 THR A C 1
ATOM 4055 O O . THR A 1 515 ? 19.952 3.413 0.539 1.00 91.56 515 THR A O 1
ATOM 4058 N N . HIS A 1 516 ? 19.054 3.887 -1.453 1.00 88.31 516 HIS A N 1
ATOM 4059 C CA . HIS A 1 516 ? 19.883 2.986 -2.252 1.00 88.31 516 HIS A CA 1
ATOM 4060 C C . HIS A 1 516 ? 21.227 3.601 -2.699 1.00 88.31 516 HIS A C 1
ATOM 4062 O O . HIS A 1 516 ? 22.072 2.907 -3.270 1.00 88.31 516 HIS A O 1
ATOM 4068 N N . ASN A 1 517 ? 21.462 4.895 -2.447 1.00 96.75 517 ASN A N 1
ATOM 4069 C CA . ASN A 1 517 ? 22.630 5.637 -2.934 1.00 96.75 517 ASN A CA 1
ATOM 4070 C C . ASN A 1 517 ? 23.638 5.923 -1.803 1.00 96.75 517 ASN A C 1
ATOM 4072 O O . ASN A 1 517 ? 23.959 7.072 -1.496 1.00 96.75 517 ASN A O 1
ATOM 4076 N N . ALA A 1 518 ? 24.169 4.868 -1.179 1.00 95.00 518 ALA A N 1
ATOM 4077 C CA . ALA A 1 518 ? 25.107 4.975 -0.051 1.00 95.00 518 ALA A CA 1
ATOM 4078 C C . ALA A 1 518 ? 26.441 5.683 -0.392 1.00 95.00 518 ALA A C 1
ATOM 4080 O O . ALA A 1 518 ? 27.149 6.150 0.504 1.00 95.00 518 ALA A O 1
ATOM 4081 N N . GLU A 1 519 ? 26.784 5.779 -1.682 1.00 97.81 519 GLU A N 1
ATOM 4082 C CA . GLU A 1 519 ? 27.976 6.480 -2.172 1.00 97.81 519 GLU A CA 1
ATOM 4083 C C . GLU A 1 519 ? 27.807 8.005 -2.277 1.00 97.81 519 GLU A C 1
ATOM 4085 O O . GLU A 1 519 ? 28.788 8.700 -2.536 1.00 97.81 519 GLU A O 1
ATOM 4090 N N . LEU A 1 520 ? 26.604 8.539 -2.035 1.00 98.38 520 LEU A N 1
ATOM 4091 C CA . LEU A 1 520 ? 26.287 9.949 -2.256 1.00 98.38 520 LEU A CA 1
ATOM 4092 C C . LEU A 1 520 ? 27.086 10.878 -1.324 1.00 98.38 520 LEU A C 1
ATOM 4094 O O . LEU A 1 520 ? 27.015 10.782 -0.100 1.00 98.38 520 LEU A O 1
ATOM 4098 N N . VAL A 1 521 ? 27.826 11.812 -1.924 1.00 98.69 521 VAL A N 1
ATOM 4099 C CA . VAL A 1 521 ? 28.655 12.834 -1.263 1.00 98.69 521 VAL A CA 1
ATOM 4100 C C . VAL A 1 521 ? 28.055 14.231 -1.435 1.00 98.69 521 VAL A C 1
ATOM 4102 O O . VAL A 1 521 ? 28.140 15.060 -0.524 1.00 98.69 521 VAL A O 1
ATOM 4105 N N . TYR A 1 522 ? 27.442 14.497 -2.587 1.00 98.75 522 TYR A N 1
ATOM 4106 C CA . TYR A 1 522 ? 26.897 15.800 -2.950 1.00 98.75 522 TYR A CA 1
ATOM 4107 C C . TYR A 1 522 ? 25.440 15.672 -3.391 1.00 98.75 522 TYR A C 1
ATOM 4109 O O . TYR A 1 522 ? 25.144 15.013 -4.389 1.00 98.75 522 TYR A O 1
ATOM 4117 N N . LEU A 1 523 ? 24.544 16.351 -2.677 1.00 98.69 523 LEU A N 1
ATOM 4118 C CA . LEU A 1 523 ? 23.131 16.463 -3.018 1.00 98.69 523 LEU A CA 1
ATOM 4119 C C . LEU A 1 523 ? 22.741 17.937 -3.136 1.00 98.69 523 LEU A C 1
ATOM 4121 O O . LEU A 1 523 ? 22.872 18.707 -2.186 1.00 98.69 523 LEU A O 1
ATOM 4125 N N . SER A 1 524 ? 22.219 18.329 -4.293 1.00 98.44 524 SER A N 1
ATOM 4126 C CA . SER A 1 524 ? 21.614 19.645 -4.481 1.00 98.44 524 SER A CA 1
ATOM 4127 C C . SER A 1 524 ? 20.272 19.490 -5.173 1.00 98.44 524 SER A C 1
ATOM 4129 O O . SER A 1 524 ? 20.198 19.036 -6.314 1.00 98.44 524 SER A O 1
ATOM 4131 N N . TYR A 1 525 ? 19.207 19.853 -4.471 1.00 97.50 525 TYR A N 1
ATOM 4132 C CA . TYR A 1 525 ? 17.864 19.889 -5.016 1.00 97.50 525 TYR A CA 1
ATOM 4133 C C . TYR A 1 525 ? 17.098 21.061 -4.415 1.00 97.50 525 TYR A C 1
ATOM 4135 O O . TYR A 1 525 ? 16.410 20.921 -3.414 1.00 97.50 525 TYR A O 1
ATOM 4143 N N . THR A 1 526 ? 17.210 22.225 -5.043 1.00 95.69 526 THR A N 1
ATOM 4144 C CA . THR A 1 526 ? 16.447 23.421 -4.692 1.00 95.69 526 THR A CA 1
ATOM 4145 C C . THR A 1 526 ? 15.206 23.534 -5.571 1.00 95.69 526 THR A C 1
ATOM 4147 O O . THR A 1 526 ? 15.312 23.429 -6.801 1.00 95.69 526 THR A O 1
ATOM 4150 N N . ALA A 1 527 ? 14.042 23.794 -4.977 1.00 89.88 527 ALA A N 1
ATOM 4151 C CA . ALA A 1 527 ? 12.837 24.086 -5.749 1.00 89.88 527 ALA A CA 1
ATOM 4152 C C . ALA A 1 527 ? 12.967 25.427 -6.493 1.00 89.88 527 ALA A C 1
ATOM 4154 O O . ALA A 1 527 ? 13.585 26.378 -6.011 1.00 89.88 527 ALA A O 1
ATOM 4155 N N . SER A 1 528 ? 12.368 25.509 -7.683 1.00 85.50 528 SER A N 1
ATOM 4156 C CA . SER A 1 528 ? 12.209 26.781 -8.400 1.00 85.50 528 SER A CA 1
ATOM 4157 C C . SER A 1 528 ? 10.957 27.522 -7.930 1.00 85.50 528 SER A C 1
ATOM 4159 O O . SER A 1 528 ? 10.004 26.887 -7.478 1.00 85.50 528 SER A O 1
ATOM 4161 N N . THR A 1 529 ? 10.882 28.834 -8.171 1.00 82.56 529 THR A N 1
ATOM 4162 C CA . THR A 1 529 ? 9.663 29.640 -7.940 1.00 82.56 529 THR A CA 1
ATOM 4163 C C . THR A 1 529 ? 8.452 29.192 -8.763 1.00 82.56 529 THR A C 1
ATOM 4165 O O . THR A 1 529 ? 7.335 29.611 -8.481 1.00 82.56 529 THR A O 1
ATOM 4168 N N . ARG A 1 530 ? 8.660 28.361 -9.792 1.00 85.56 530 ARG A N 1
ATOM 4169 C CA . ARG A 1 530 ? 7.608 27.802 -10.651 1.00 85.56 530 ARG A CA 1
ATOM 4170 C C . ARG A 1 530 ? 7.161 26.404 -10.222 1.00 85.56 530 ARG A C 1
ATOM 4172 O O . ARG A 1 530 ? 6.284 25.847 -10.867 1.00 85.56 530 ARG A O 1
ATOM 4179 N N . THR A 1 531 ? 7.790 25.823 -9.202 1.00 83.62 531 THR A N 1
ATOM 4180 C CA . THR A 1 531 ? 7.472 24.472 -8.719 1.00 83.62 531 THR A CA 1
ATOM 4181 C C . THR A 1 531 ? 6.178 24.529 -7.912 1.00 83.62 531 THR A C 1
ATOM 4183 O O . THR A 1 531 ? 6.174 25.229 -6.891 1.00 83.62 531 THR A O 1
ATOM 4186 N N . PRO A 1 532 ? 5.104 23.830 -8.326 1.00 84.31 532 PRO A N 1
ATOM 4187 C CA . PRO A 1 532 ? 3.892 23.718 -7.515 1.00 84.31 532 PRO A CA 1
ATOM 4188 C C . PRO A 1 532 ? 4.234 23.207 -6.111 1.00 84.31 532 PRO A C 1
ATOM 4190 O O . PRO A 1 532 ? 5.162 22.413 -5.964 1.00 84.31 532 PRO A O 1
ATOM 4193 N N . VAL A 1 533 ? 3.538 23.682 -5.075 1.00 83.69 533 VAL A N 1
ATOM 4194 C CA . VAL A 1 533 ? 3.873 23.357 -3.672 1.00 83.69 533 VAL A CA 1
ATOM 4195 C C . VAL A 1 533 ? 3.733 21.855 -3.416 1.00 83.69 533 VAL A C 1
ATOM 4197 O O . VAL A 1 533 ? 4.573 21.263 -2.749 1.00 83.69 533 VAL A O 1
ATOM 4200 N N . GLU A 1 534 ? 2.730 21.231 -4.024 1.00 82.38 534 GLU A N 1
ATOM 4201 C CA . GLU A 1 534 ? 2.476 19.790 -4.025 1.00 82.38 534 GLU A CA 1
ATOM 4202 C C . GLU A 1 534 ? 3.578 18.962 -4.716 1.00 82.38 534 GLU A C 1
ATOM 4204 O O . GLU A 1 534 ? 3.679 17.758 -4.502 1.00 82.38 534 GLU A O 1
ATOM 4209 N N . ASN A 1 535 ? 4.427 19.609 -5.518 1.00 83.62 535 ASN A N 1
ATOM 4210 C CA . ASN A 1 535 ? 5.563 19.012 -6.220 1.00 83.62 535 ASN A CA 1
ATOM 4211 C C . ASN A 1 535 ? 6.919 19.372 -5.584 1.00 83.62 535 ASN A C 1
ATOM 4213 O O . ASN A 1 535 ? 7.969 19.059 -6.151 1.00 83.62 535 ASN A O 1
ATOM 4217 N N . GLN A 1 536 ? 6.914 20.048 -4.434 1.00 91.19 536 GLN A N 1
ATOM 4218 C CA . GLN A 1 536 ? 8.101 20.260 -3.605 1.00 91.19 536 GLN A CA 1
ATOM 4219 C C . GLN A 1 536 ? 8.239 19.116 -2.601 1.00 91.19 536 GLN A C 1
ATOM 4221 O O . GLN A 1 536 ? 7.261 18.444 -2.280 1.00 91.19 536 GLN A O 1
ATOM 4226 N N . LEU A 1 537 ? 9.450 18.889 -2.088 1.00 93.69 537 LEU A N 1
ATOM 4227 C CA . LEU A 1 537 ? 9.667 17.819 -1.115 1.00 93.69 537 LEU A CA 1
ATOM 4228 C C . LEU A 1 537 ? 8.916 18.129 0.194 1.00 93.69 537 LEU A C 1
ATOM 4230 O O . LEU A 1 537 ? 9.128 19.208 0.760 1.00 93.69 537 LEU A O 1
ATOM 4234 N N . PRO A 1 538 ? 8.074 17.210 0.704 1.00 92.69 538 PRO A N 1
ATOM 4235 C CA . PRO A 1 538 ? 7.493 17.314 2.039 1.00 92.69 538 PRO A CA 1
ATOM 4236 C C . PRO A 1 538 ? 8.466 16.818 3.117 1.00 92.69 538 PRO A C 1
ATOM 4238 O O . PRO A 1 538 ? 8.503 17.348 4.224 1.00 92.69 538 PRO A O 1
ATOM 4241 N N . SER A 1 539 ? 9.289 15.825 2.783 1.00 94.00 539 SER A N 1
ATOM 4242 C CA . SER A 1 539 ? 10.312 15.231 3.639 1.00 94.00 539 SER A CA 1
ATOM 4243 C C . SER A 1 539 ? 11.405 14.588 2.779 1.00 94.00 539 SER A C 1
ATOM 4245 O O . SER A 1 539 ? 11.279 14.491 1.556 1.00 94.00 539 SER A O 1
ATOM 4247 N N . ILE A 1 540 ? 12.502 14.178 3.415 1.00 95.38 540 ILE A N 1
ATOM 4248 C CA . ILE A 1 540 ? 13.582 13.431 2.770 1.00 95.38 540 ILE A CA 1
ATOM 4249 C C . ILE A 1 540 ? 14.215 12.481 3.791 1.00 95.38 540 ILE A C 1
ATOM 4251 O O . ILE A 1 540 ? 14.555 12.902 4.896 1.00 95.38 540 ILE A O 1
ATOM 4255 N N . ASP A 1 541 ? 14.383 11.209 3.426 1.00 95.19 541 ASP A N 1
ATOM 4256 C CA . ASP A 1 541 ? 15.161 10.253 4.218 1.00 95.19 541 ASP A CA 1
ATOM 4257 C C . ASP A 1 541 ? 16.593 10.197 3.679 1.00 95.19 541 ASP A C 1
ATOM 4259 O O . ASP A 1 541 ? 16.830 9.792 2.542 1.00 95.19 541 ASP A O 1
ATOM 4263 N N . LEU A 1 542 ? 17.548 10.617 4.510 1.00 96.62 542 LEU A N 1
ATOM 4264 C CA . LEU A 1 542 ? 18.978 10.550 4.203 1.00 96.62 542 LEU A CA 1
ATOM 4265 C C . LEU A 1 542 ? 19.722 9.511 5.053 1.00 96.62 542 LEU A C 1
ATOM 4267 O O . LEU A 1 542 ? 20.948 9.482 5.033 1.00 96.62 542 LEU A O 1
ATOM 4271 N N . SER A 1 543 ? 19.020 8.654 5.802 1.00 94.69 543 SER A N 1
ATOM 4272 C CA . SER A 1 543 ? 19.593 7.733 6.799 1.00 94.69 543 SER A CA 1
ATOM 4273 C C . SER A 1 543 ? 20.655 6.771 6.259 1.00 94.69 543 SER A C 1
ATOM 4275 O O . SER A 1 543 ? 21.528 6.333 7.010 1.00 94.69 543 SER A O 1
ATOM 4277 N N . GLN A 1 544 ? 20.627 6.461 4.961 1.00 95.38 544 GLN A N 1
ATOM 4278 C CA . GLN A 1 544 ? 21.604 5.576 4.317 1.00 95.38 544 GLN A CA 1
ATOM 4279 C C . GLN A 1 544 ? 22.761 6.330 3.637 1.00 95.38 544 GLN A C 1
ATOM 4281 O O . GLN A 1 544 ? 23.719 5.711 3.172 1.00 95.38 544 GLN A O 1
ATOM 4286 N N . ASN A 1 545 ? 22.735 7.666 3.599 1.00 97.69 545 ASN A N 1
ATOM 4287 C CA . ASN A 1 545 ? 23.683 8.492 2.843 1.00 97.69 545 ASN A CA 1
ATOM 4288 C C . ASN A 1 545 ? 24.831 9.026 3.725 1.00 97.69 545 ASN A C 1
ATOM 4290 O O . ASN A 1 545 ? 25.141 10.217 3.751 1.00 97.69 545 ASN A O 1
ATOM 4294 N N . ASN A 1 546 ? 25.513 8.125 4.436 1.00 96.50 546 ASN A N 1
ATOM 4295 C CA . ASN A 1 546 ? 26.551 8.449 5.433 1.00 96.50 546 ASN A CA 1
ATOM 4296 C C . ASN A 1 546 ? 27.804 9.163 4.871 1.00 96.50 546 ASN A C 1
ATOM 4298 O O . ASN A 1 546 ? 28.648 9.670 5.620 1.00 96.50 546 ASN A O 1
ATOM 4302 N N . LYS A 1 547 ? 27.964 9.192 3.543 1.00 98.06 547 LYS A N 1
ATOM 4303 C CA . LYS A 1 547 ? 29.082 9.854 2.857 1.00 98.06 547 LYS A CA 1
ATOM 4304 C C . LYS A 1 547 ? 28.798 11.307 2.476 1.00 98.06 547 LYS A C 1
ATOM 4306 O O . LYS A 1 547 ? 29.723 11.976 2.015 1.00 98.06 547 LYS A O 1
ATOM 4311 N N . LEU A 1 548 ? 27.587 11.816 2.720 1.00 98.44 548 LEU A N 1
ATOM 4312 C CA . LEU A 1 548 ? 27.223 13.189 2.382 1.00 98.44 548 LEU A CA 1
ATOM 4313 C C . LEU A 1 548 ? 28.164 14.199 3.042 1.00 98.44 548 LEU A C 1
ATOM 4315 O O . LEU A 1 548 ? 28.487 14.116 4.225 1.00 98.44 548 LEU A O 1
ATOM 4319 N N . ARG A 1 549 ? 28.618 15.169 2.251 1.00 98.31 549 ARG A N 1
ATOM 4320 C CA . ARG A 1 549 ? 29.420 16.318 2.694 1.00 98.31 549 ARG A CA 1
ATOM 4321 C C . ARG A 1 549 ? 28.804 17.639 2.265 1.00 98.31 549 ARG A C 1
ATOM 4323 O O . ARG A 1 549 ? 29.140 18.669 2.845 1.00 98.31 549 ARG A O 1
ATOM 4330 N N . TYR A 1 550 ? 27.918 17.627 1.279 1.00 98.69 550 TYR A N 1
ATOM 4331 C CA . TYR A 1 550 ? 27.241 18.814 0.785 1.00 98.69 550 TYR A CA 1
ATOM 4332 C C . TYR A 1 550 ? 25.763 18.509 0.582 1.00 98.69 550 TYR A C 1
ATOM 4334 O O . TYR A 1 550 ? 25.425 17.598 -0.175 1.00 98.69 550 TYR A O 1
ATOM 4342 N N . VAL A 1 551 ? 24.903 19.293 1.229 1.00 98.62 551 VAL A N 1
ATOM 4343 C CA . VAL A 1 551 ? 23.455 19.251 1.034 1.00 98.62 551 VAL A CA 1
ATOM 4344 C C . VAL A 1 551 ? 22.932 20.667 0.822 1.00 98.62 551 VAL A C 1
ATOM 4346 O O . VAL A 1 551 ? 23.121 21.547 1.668 1.00 98.62 551 VAL A O 1
ATOM 4349 N N . ASP A 1 552 ? 22.249 20.871 -0.301 1.00 98.44 552 ASP A N 1
ATOM 4350 C CA . ASP A 1 552 ? 21.445 22.063 -0.558 1.00 98.44 552 ASP A CA 1
ATOM 4351 C C . ASP A 1 552 ? 20.026 21.666 -0.968 1.00 98.44 552 ASP A C 1
ATOM 4353 O O . ASP A 1 552 ? 19.767 21.331 -2.123 1.00 98.44 552 ASP A O 1
ATOM 4357 N N . LEU A 1 553 ? 19.124 21.701 0.011 1.00 97.38 553 LEU A N 1
ATOM 4358 C CA . LEU A 1 553 ? 17.678 21.533 -0.143 1.00 97.38 553 LEU A CA 1
ATOM 4359 C C . LEU A 1 553 ? 16.949 22.848 0.161 1.00 97.38 553 LEU A C 1
ATOM 4361 O O . LEU A 1 553 ? 15.802 22.863 0.605 1.00 97.38 553 LEU A O 1
ATOM 4365 N N . SER A 1 554 ? 17.633 23.981 -0.010 1.00 93.12 554 SER A N 1
ATOM 4366 C CA . SER A 1 554 ? 17.013 25.285 0.199 1.00 93.12 554 SER A CA 1
ATOM 4367 C C . SER A 1 554 ? 15.903 25.552 -0.823 1.00 93.12 554 SER A C 1
ATOM 4369 O O . SER A 1 554 ? 15.818 24.922 -1.876 1.00 93.12 554 SER A O 1
ATOM 4371 N N . SER A 1 555 ? 15.056 26.538 -0.531 1.00 92.69 555 SER A N 1
ATOM 4372 C CA . SER A 1 555 ? 13.968 27.003 -1.409 1.00 92.69 555 SER A CA 1
ATOM 4373 C C . SER A 1 555 ? 12.758 26.069 -1.549 1.00 92.69 555 SER A C 1
ATOM 4375 O O . SER A 1 555 ? 11.796 26.466 -2.197 1.00 92.69 555 SER A O 1
ATOM 4377 N N . HIS A 1 556 ? 12.757 24.887 -0.920 1.00 94.19 556 HIS A N 1
ATOM 4378 C CA . HIS A 1 556 ? 11.524 24.116 -0.702 1.00 94.19 556 HIS A CA 1
ATOM 4379 C C . HIS A 1 556 ? 10.681 24.738 0.416 1.00 94.19 556 HIS A C 1
ATOM 4381 O O . HIS A 1 556 ? 11.223 25.267 1.386 1.00 94.19 556 HIS A O 1
ATOM 4387 N N . SER A 1 557 ? 9.358 24.626 0.317 1.00 92.31 557 SER A N 1
ATOM 4388 C CA . SER A 1 557 ? 8.394 25.172 1.279 1.00 92.31 557 SER A CA 1
ATOM 4389 C C . SER A 1 557 ? 8.489 24.532 2.662 1.00 92.31 557 SER A C 1
ATOM 4391 O O . SER A 1 557 ? 8.196 25.189 3.654 1.00 92.31 557 SER A O 1
ATOM 4393 N N . HIS A 1 558 ? 8.912 23.268 2.725 1.00 92.25 558 HIS A N 1
ATOM 4394 C CA . HIS A 1 558 ? 9.072 22.504 3.965 1.00 92.25 558 HIS A CA 1
ATOM 4395 C C . HIS A 1 558 ? 10.497 22.573 4.538 1.00 92.25 558 HIS A C 1
ATOM 4397 O O . HIS A 1 558 ? 10.782 21.945 5.554 1.00 92.25 558 HIS A O 1
ATOM 4403 N N . ALA A 1 559 ? 11.406 23.331 3.915 1.00 91.62 559 ALA A N 1
ATOM 4404 C CA . ALA A 1 559 ? 12.739 23.532 4.466 1.00 91.62 559 ALA A CA 1
ATOM 4405 C C . ALA A 1 559 ? 12.685 24.426 5.733 1.00 91.62 559 ALA A C 1
ATOM 4407 O O . ALA A 1 559 ? 11.955 25.419 5.746 1.00 91.62 559 ALA A O 1
ATOM 4408 N N . PRO A 1 560 ? 13.509 24.160 6.767 1.00 95.56 560 PRO A N 1
ATOM 4409 C CA . PRO A 1 560 ? 14.563 23.150 6.790 1.00 95.56 560 PRO A CA 1
ATOM 4410 C C . PRO A 1 560 ? 14.062 21.726 7.090 1.00 95.56 560 PRO A C 1
ATOM 4412 O O . PRO A 1 560 ? 13.288 21.514 8.016 1.00 95.56 560 PRO A O 1
ATOM 4415 N N . PHE A 1 561 ? 14.587 20.735 6.365 1.00 96.81 561 PHE A N 1
ATOM 4416 C CA . PHE A 1 561 ? 14.310 19.316 6.609 1.00 96.81 561 PHE A CA 1
ATOM 4417 C C . PHE A 1 561 ? 15.153 18.767 7.762 1.00 96.81 561 PHE A C 1
ATOM 4419 O O . PHE A 1 561 ? 16.367 18.980 7.803 1.00 96.81 561 PHE A O 1
ATOM 4426 N N . THR A 1 562 ? 14.536 18.034 8.684 1.00 96.81 562 THR A N 1
ATOM 4427 C CA . THR A 1 562 ? 15.252 17.350 9.770 1.00 96.81 562 THR A CA 1
ATOM 4428 C C . THR A 1 562 ? 15.974 16.116 9.231 1.00 96.81 562 THR A C 1
ATOM 4430 O O . THR A 1 562 ? 15.349 15.282 8.583 1.00 96.81 562 THR A O 1
ATOM 4433 N N . ILE A 1 563 ? 17.280 15.999 9.492 1.00 96.81 563 ILE A N 1
ATOM 4434 C CA . ILE A 1 563 ? 18.113 14.871 9.041 1.00 96.81 563 ILE A CA 1
ATOM 4435 C C . ILE A 1 563 ? 18.929 14.276 10.205 1.00 96.81 563 ILE A C 1
ATOM 4437 O O . ILE A 1 563 ? 19.205 14.998 11.174 1.00 96.81 563 ILE A O 1
ATOM 4441 N N . PRO A 1 564 ? 19.384 13.006 10.106 1.00 96.88 564 PRO A N 1
ATOM 4442 C CA . PRO A 1 564 ? 20.120 12.338 11.178 1.00 96.88 564 PRO A CA 1
ATOM 4443 C C . PRO A 1 564 ? 21.334 13.130 11.665 1.00 96.88 564 PRO A C 1
ATOM 4445 O O . PRO A 1 564 ? 22.135 13.636 10.868 1.00 96.88 564 PRO A O 1
ATOM 4448 N N . ALA A 1 565 ? 21.497 13.196 12.988 1.00 96.19 565 ALA A N 1
ATOM 4449 C CA . ALA A 1 565 ? 22.523 14.005 13.643 1.00 96.19 565 ALA A CA 1
ATOM 4450 C C . ALA A 1 565 ? 23.948 13.712 13.140 1.00 96.19 565 ALA A C 1
ATOM 4452 O O . ALA A 1 565 ? 24.711 14.647 12.888 1.00 96.19 565 ALA A O 1
ATOM 4453 N N . ASP A 1 566 ? 24.303 12.438 12.963 1.00 95.44 566 ASP A N 1
ATOM 4454 C CA . ASP A 1 566 ? 25.638 12.029 12.506 1.00 95.44 566 ASP A CA 1
ATOM 4455 C C . ASP A 1 566 ? 25.934 12.512 11.082 1.00 95.44 566 ASP A C 1
ATOM 4457 O O . ASP A 1 566 ? 27.039 12.979 10.795 1.00 95.44 566 ASP A O 1
ATOM 4461 N N . ILE A 1 567 ? 24.925 12.482 10.209 1.00 96.56 567 ILE A N 1
ATOM 4462 C CA . ILE A 1 567 ? 25.040 12.976 8.837 1.00 96.56 567 ILE A CA 1
ATOM 4463 C C . ILE A 1 567 ? 25.166 14.494 8.855 1.00 96.56 567 ILE A C 1
ATOM 4465 O O . ILE A 1 567 ? 26.122 15.012 8.278 1.00 96.56 567 ILE A O 1
ATOM 4469 N N . TYR A 1 568 ? 24.279 15.197 9.570 1.00 97.75 568 TYR A N 1
ATOM 4470 C CA . TYR A 1 568 ? 24.314 16.658 9.686 1.00 97.75 568 TYR A CA 1
ATOM 4471 C C . TYR A 1 568 ? 25.684 17.160 10.159 1.00 97.75 568 TYR A C 1
ATOM 4473 O O . TYR A 1 568 ? 26.260 18.063 9.555 1.00 97.75 568 TYR A O 1
ATOM 4481 N N . ASN A 1 569 ? 26.247 16.536 11.199 1.00 96.31 569 ASN A N 1
ATOM 4482 C CA . ASN A 1 569 ? 27.550 16.917 11.750 1.00 96.31 569 ASN A CA 1
ATOM 4483 C C . ASN A 1 569 ? 28.714 16.674 10.768 1.00 96.31 569 ASN A C 1
ATOM 4485 O O . ASN A 1 569 ? 29.780 17.267 10.929 1.00 96.31 569 ASN A O 1
ATOM 4489 N N . SER A 1 570 ? 28.535 15.805 9.768 1.00 95.81 570 SER A N 1
ATOM 4490 C CA . SER A 1 570 ? 29.543 15.517 8.741 1.00 95.81 570 SER A CA 1
ATOM 4491 C C . SER A 1 570 ? 29.491 16.470 7.536 1.00 95.81 570 SER A C 1
ATOM 4493 O O . SER A 1 570 ? 30.399 16.454 6.698 1.00 95.81 570 SER A O 1
ATOM 4495 N N . LEU A 1 571 ? 28.453 17.312 7.438 1.00 97.94 571 LEU A N 1
ATOM 4496 C CA . LEU A 1 571 ? 28.264 18.232 6.320 1.00 97.94 571 LEU A CA 1
ATOM 4497 C C . LEU A 1 571 ? 29.230 19.423 6.387 1.00 97.94 571 LEU A C 1
ATOM 4499 O O . LEU A 1 571 ? 29.302 20.159 7.365 1.00 97.94 571 LEU A O 1
ATOM 4503 N N . THR A 1 572 ? 29.916 19.672 5.274 1.00 97.38 572 THR A N 1
ATOM 4504 C CA . THR A 1 572 ? 30.676 20.908 5.016 1.00 97.38 572 THR A CA 1
ATOM 4505 C C . THR A 1 572 ? 29.781 22.048 4.527 1.00 97.38 572 THR A C 1
ATOM 4507 O O . THR A 1 572 ? 30.140 23.218 4.622 1.00 97.38 572 THR A O 1
ATOM 4510 N N . THR A 1 573 ? 28.607 21.726 3.984 1.00 97.88 573 THR A N 1
ATOM 4511 C CA . THR A 1 573 ? 27.559 22.685 3.627 1.00 97.88 573 THR A CA 1
ATOM 4512 C C . THR A 1 573 ? 26.207 22.056 3.917 1.00 97.88 573 THR A C 1
ATOM 4514 O O . THR A 1 573 ? 25.919 20.964 3.429 1.00 97.88 573 THR A O 1
ATOM 4517 N N . ALA A 1 574 ? 25.395 22.766 4.694 1.00 97.44 574 ALA A N 1
ATOM 4518 C CA . ALA A 1 574 ? 24.054 22.369 5.086 1.00 97.44 574 ALA A CA 1
ATOM 4519 C C . ALA A 1 574 ? 23.107 23.544 4.818 1.00 97.44 574 ALA A C 1
ATOM 4521 O O . ALA A 1 574 ? 23.128 24.545 5.534 1.00 97.44 574 ALA A O 1
ATOM 4522 N N . LYS A 1 575 ? 22.315 23.458 3.749 1.00 98.12 575 LYS A N 1
ATOM 4523 C CA . LYS A 1 575 ? 21.314 24.470 3.395 1.00 98.12 575 LYS A CA 1
ATOM 4524 C C . LYS A 1 575 ? 19.949 23.819 3.247 1.00 98.12 575 LYS A C 1
ATOM 4526 O O . LYS A 1 575 ? 19.819 22.799 2.577 1.00 98.12 575 LYS A O 1
ATOM 4531 N N . GLY A 1 576 ? 18.937 24.425 3.863 1.00 96.81 576 GLY A N 1
ATOM 4532 C CA . GLY A 1 576 ? 17.582 23.872 3.880 1.00 96.81 576 GLY A CA 1
ATOM 4533 C C . GLY A 1 576 ? 17.454 22.575 4.684 1.00 96.81 576 GLY A C 1
ATOM 4534 O O . GLY A 1 576 ? 16.491 21.850 4.487 1.00 96.81 576 GLY A O 1
ATOM 4535 N N . VAL A 1 577 ? 18.395 22.282 5.585 1.00 97.75 577 VAL A N 1
ATOM 4536 C CA . VAL A 1 577 ? 18.341 21.133 6.501 1.00 97.75 577 VAL A CA 1
ATOM 4537 C C . VAL A 1 577 ? 18.674 21.566 7.924 1.00 97.75 577 VAL A C 1
ATOM 4539 O O . VAL A 1 577 ? 19.377 22.557 8.123 1.00 97.75 577 VAL A O 1
ATOM 4542 N N . GLN A 1 578 ? 18.183 20.814 8.902 1.00 96.88 578 GLN A N 1
ATOM 4543 C CA . GLN A 1 578 ? 18.450 20.995 10.324 1.00 96.88 578 GLN A CA 1
ATOM 4544 C C . GLN A 1 578 ? 18.745 19.651 10.995 1.00 96.88 578 GLN A C 1
ATOM 4546 O O . GLN A 1 578 ? 18.389 18.586 10.490 1.00 96.88 578 GLN A O 1
ATOM 4551 N N . LYS A 1 579 ? 19.426 19.713 12.135 1.00 95.81 579 LYS A N 1
ATOM 4552 C CA . LYS A 1 579 ? 19.836 18.542 12.906 1.00 95.81 579 LYS A CA 1
ATOM 4553 C C . LYS A 1 579 ? 18.642 17.948 13.662 1.00 95.81 579 LYS A C 1
ATOM 4555 O O . LYS A 1 579 ? 17.890 18.698 14.277 1.00 95.81 579 LYS A O 1
ATOM 4560 N N . GLU A 1 580 ? 18.501 16.626 13.647 1.00 92.19 580 GLU A N 1
ATOM 4561 C CA . GLU A 1 580 ? 17.616 15.903 14.569 1.00 92.19 580 GLU A CA 1
ATOM 4562 C C . GLU A 1 580 ? 18.073 16.096 16.029 1.00 92.19 580 GLU A C 1
ATOM 4564 O O . GLU A 1 580 ? 19.279 16.111 16.306 1.00 92.19 580 GLU A O 1
ATOM 4569 N N . ASN A 1 581 ? 17.113 16.324 16.931 1.00 77.56 581 ASN A N 1
ATOM 4570 C CA . ASN A 1 581 ? 17.372 16.670 18.336 1.00 77.56 581 ASN A CA 1
ATOM 4571 C C . ASN A 1 581 ? 17.914 15.503 19.159 1.00 77.56 581 ASN A C 1
ATOM 4573 O O . ASN A 1 581 ? 17.395 14.377 19.000 1.00 77.56 581 ASN A O 1
#